Protein 2Z4T (pdb70)

InterPro domains:
  IPR021574 Sialyltransferase PMO188 [PF11477] (117-489)
  IPR043078 Sialyltransferase, N-terminal GT-B Rossman nucleotide-binding domain [G3DSA:3.40.50.11120] (114-338)

Sequence (493 aa):
TQSIIKNDINKKTIIDEEYVNLEPINQSNISFTKHSWVQTCGTQQLLTEQNKESISLSVVAPRLDDDEKYCFDFNGVSNKGEKYITKVTLNVVAPSLEVYVDHASLPTLQQLMDIIKSEEENPTAQRYIAWGRIVPTDEEQMKELNITSFALINNHTPADLVQQEIVKKQAQTKHHRLNVKLSSNTAHSFDNLVPILKELNSFNNVTVTNIDLYDDGSAEYVNLYNWRDTLNKTDNLKIGKDYLEDVINGINEDTSNTGTSSVYNWQKLYPANYHHFLRKDYLTLEPSLHELRDYIGDSLKQMQWDGFKKFNSKQQELFLSIVNFDKQKLQNEYNSSNLPNFVFTGTTVWAGNHERREYYAKQQINVINNAINESSPHYLGNSYDLFFKGHPGGGIINTLIMQNYPSMVDIPSKISFEVLMMTDMLPDAVAGIASSLYFTIPAEKIKFIVFTSTETITDRETALRSPLVQVMIKLGIVKEENVLFWWAADDLPNCETGVCIAV

Foldseek 3Di:
DPPAAEAEAEEEEEAFDKDKAAQDDPPDDAFDDKFKDWDDDDDDWQDVVQGVDRIHITTHHADPAWDKTKMWMWTATPVGHIYIYIYIYTYHHAEEEEAAFAAAFQVLLVLLVQLVCCVVPVRYAYEYAYNQFDFDPVLCVSRNYDYDHDDVREADPVNLVVLLCCLVPGQAYEYEYEYALFQCLRHPLSNLLSCVVRPRYADQEYEYEHSFCVVLLVVLVCLPDDPLVVLLVVLQVVSVCSSPVVDVPSPCSGDSNSLCCVVPHHYAYAYCDLCLCVLSPSNVSSVVSSPPSYHHHDLCSLVPDDPVSNVSSCVRLVNDQVVLVCVCPPDPFFAEEAEAAADDPCPVCLVVSLLLQLQVVCLQQAPLHPLDVPDHHQYEYAADSPNVPSVVSNVVVPPRYHDPPNSRDCCVCVSVVNQTQAYEYEQTSSLSPDDLNRYSYYEYEADPPDNDDPCVCVRSSNVSCCSSVSDPSVRYHYSRFFFGCPVVHGHGD

Solvent-accessible surface area: 23030 Å² total; per-residue (Å²): 120,134,95,40,55,129,46,113,36,102,66,48,0,30,4,81,56,134,3,72,28,104,0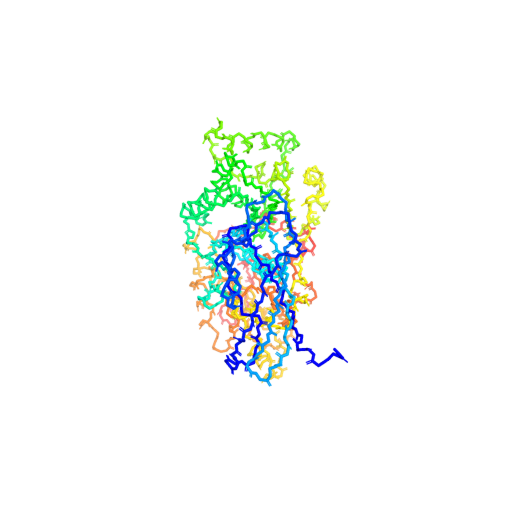,17,139,84,105,127,52,64,39,100,146,45,47,3,77,29,72,46,28,110,84,142,17,15,103,133,143,33,68,106,51,63,18,2,23,4,86,2,10,147,13,124,109,83,42,132,0,27,0,23,0,65,4,46,2,99,165,55,75,117,10,38,0,94,1,33,0,26,1,35,10,2,27,3,7,1,12,0,0,36,15,28,8,0,1,2,9,0,0,8,42,0,2,114,10,67,108,108,71,76,31,2,72,0,8,1,0,22,43,87,21,127,6,76,114,128,15,34,171,61,2,54,15,61,57,22,77,36,106,126,77,36,15,2,71,72,0,19,94,51,1,25,114,23,3,120,92,48,67,34,5,57,0,87,2,4,0,0,1,26,57,0,3,55,0,0,6,48,0,2,74,68,5,74,92,47,155,46,18,76,19,54,20,0,20,0,8,1,32,0,21,44,3,0,42,67,0,25,77,27,68,116,28,146,98,17,48,80,57,0,121,120,3,59,80,22,0,62,46,0,8,71,31,134,46,135,79,61,75,79,47,38,26,32,2,7,3,0,0,26,89,42,41,83,8,33,0,28,2,1,45,81,56,0,0,70,68,9,96,47,0,65,75,0,70,104,22,3,36,140,14,10,83,64,3,100,46,39,20,15,153,151,16,80,93,109,19,50,115,16,0,27,51,4,5,74,11,83,79,115,101,6,59,82,48,20,101,92,43,158,71,49,11,0,0,0,0,3,17,15,19,159,120,6,98,168,39,86,130,32,16,3,109,24,0,31,15,1,0,24,0,0,71,31,140,53,6,113,41,54,27,45,94,71,42,29,17,2,0,6,0,38,30,18,3,50,81,1,16,69,51,0,52,135,73,18,133,86,11,41,52,3,49,30,102,1,13,4,9,0,0,39,23,4,128,2,34,3,73,0,0,0,0,3,10,20,26,19,3,6,30,8,61,85,138,44,32,89,24,7,0,6,60,12,61,144,108,94,71,89,95,131,90,11,16,131,43,38,40,0,25,0,0,39,86,11,65,32,22,140,77,131,90,2,31,9,3,27,46,5,14,61,3,110,103,46,90,15,102,87,137

Organism: NCBI:txid426532

B-factor: mean 44.67, std 8.9, range [18.88, 90.1]

Nearest PDB structures (foldseek):
  2z4t-assembly1_A  TM=1.002E+00  e=0.000E+00  Photobacterium sp. JT-ISH-224
  4r83-assembly2_B  TM=8.250E-01  e=4.710E-62  Photobacterium damselae
  4r9v-assembly1_A  TM=9.374E-01  e=8.780E-49  Photobacterium damselae
  4v3c-assembly1_A  TM=9.230E-01  e=2.030E-36  Pasteurella dagmatis
  4v3b-assembly1_A  TM=9.220E-01  e=5.532E-35  Pasteurella dagmatis

Secondary structure (DSSP, 8-state):
----EEEEEEEEEETT-EEEE-S--SSS--EEEEEEEEEE-SS----SSSTTSSSEEEEPPP-SS-EEEEEEEEEEETT--EEEEEEEEEEE--EEEEEEESSSHHHHHHHHHHHHHHHH-TT-EEEEEESS----HHHHHHHTEEE---BTTB--HHHHHHHHHHHHH-SSEEEEEEEESTTHHHHHHHHHHHHTT-TTEEEEEEEEE--SHHHHHHHHHHTT-TTHHHHHHHHHHHHHHHHHTS-------SHHHHTTHHHHS-EEEEETTTTHHHHSGGGHHHHHHHGGGEEEPPS-HHHHS-HHHHHHHHHHHT--HHHHHHHHSSSSS-EEEEE----SS-GGGHHHHHHHHHHHHHHHH-TTSTT--SS--EEEEE--TT-THHHHHHHHT-TT-EE--TTS-HHHHHHTT---SEEEEE--GGGGTS-GGGEEEEEE---SS---STTTTT-HHHHHHHHTTSS-GGG-EEGGGS-B-TTSS-B--

Structure (mmCIF, N/CA/C/O backbone):
data_2Z4T
#
_entry.id   2Z4T
#
_cell.length_a   90.292
_cell.length_b   90.292
_cell.length_c   204.330
_cell.angle_alpha   90.00
_cell.angle_beta   90.00
_cell.angle_gamma   120.00
#
_symmetry.space_group_name_H-M   'P 31 2 1'
#
loop_
_entity.id
_entity.type
_entity.pdbx_description
1 polymer 'Beta-galactoside alpha-2,6-sialyltransferase'
2 branched beta-D-galactopyranose-(1-4)-alpha-D-glucopyranose
3 non-polymer "CYTIDINE-5'-MONOPHOSPHATE"
4 non-polymer GLYCEROL
5 non-polymer 'PHOSPHATE ION'
6 non-polymer 'MAGNESIUM ION'
7 water water
#
loop_
_atom_site.group_PDB
_atom_site.id
_atom_site.type_symbol
_atom_site.label_atom_id
_atom_site.label_alt_id
_atom_site.label_comp_id
_atom_site.label_asym_id
_atom_site.label_entity_id
_atom_site.label_seq_id
_atom_site.pdbx_PDB_ins_code
_atom_site.Cartn_x
_atom_site.Cartn_y
_atom_site.Cartn_z
_atom_site.occupancy
_atom_site.B_iso_or_equiv
_atom_site.auth_seq_id
_atom_site.auth_comp_id
_atom_site.auth_asym_id
_atom_site.auth_atom_id
_atom_site.pdbx_PDB_model_num
ATOM 1 N N . THR A 1 22 ? -21.409 -67.660 -21.009 1.00 71.00 22 THR A N 1
ATOM 2 C CA . THR A 1 22 ? -22.494 -67.790 -19.993 1.00 71.05 22 THR A CA 1
ATOM 3 C C . THR A 1 22 ? -22.316 -66.974 -18.685 1.00 70.86 22 THR A C 1
ATOM 4 O O . THR A 1 22 ? -23.254 -66.950 -17.879 1.00 70.92 22 THR A O 1
ATOM 6 N N . GLN A 1 23 ? -21.156 -66.344 -18.417 1.00 70.33 23 GLN A N 1
ATOM 7 C CA . GLN A 1 23 ? -19.838 -66.584 -19.055 1.00 69.71 23 GLN A CA 1
ATOM 8 C C . GLN A 1 23 ? -18.804 -67.160 -18.056 1.00 68.65 23 GLN A C 1
ATOM 9 O O . GLN A 1 23 ? -18.188 -66.424 -17.264 1.00 68.22 23 GLN A O 1
ATOM 15 N N . SER A 1 24 ? -18.646 -68.485 -18.109 1.00 67.09 24 SER A N 1
ATOM 16 C CA . SER A 1 24 ? -17.538 -69.197 -17.475 1.00 65.08 24 SER A CA 1
ATOM 17 C C . SER A 1 24 ? -16.363 -69.332 -18.470 1.00 63.63 24 SER A C 1
ATOM 18 O O . SER A 1 24 ? -15.518 -70.221 -18.352 1.00 63.42 24 SER A O 1
ATOM 21 N N . ILE A 1 25 ? -16.330 -68.433 -19.454 1.00 61.62 25 ILE A N 1
ATOM 22 C CA . ILE A 1 25 ? -15.262 -68.363 -20.440 1.00 59.51 25 ILE A CA 1
ATOM 23 C C . ILE A 1 25 ? -14.064 -67.658 -19.823 1.00 57.98 25 ILE A C 1
ATOM 24 O O . ILE A 1 25 ? -14.203 -66.593 -19.236 1.00 57.77 25 ILE A O 1
ATOM 29 N N . ILE A 1 26 ? -12.890 -68.260 -19.952 1.00 56.23 26 ILE A N 1
ATOM 30 C CA . ILE A 1 26 ? -11.692 -67.717 -19.324 1.00 54.66 26 ILE A CA 1
ATOM 31 C C . ILE A 1 26 ? -11.058 -66.677 -20.242 1.00 54.02 26 ILE A C 1
ATOM 32 O O . ILE A 1 26 ? -10.610 -66.988 -21.354 1.00 53.88 26 ILE A O 1
ATOM 37 N N . LYS A 1 27 ? -11.051 -65.436 -19.765 1.00 52.86 27 LYS A N 1
ATOM 38 C CA . LYS A 1 27 ? -10.637 -64.298 -20.561 1.00 51.86 27 LYS A CA 1
ATOM 39 C C . LYS A 1 27 ? -9.205 -63.911 -20.268 1.00 51.08 27 LYS A C 1
ATOM 40 O O . LYS A 1 27 ? -8.711 -64.099 -19.160 1.00 50.98 27 LYS A O 1
ATOM 46 N N . ASN A 1 28 ? -8.545 -63.359 -21.284 1.00 50.10 28 ASN A N 1
ATOM 47 C CA . ASN A 1 28 ? -7.184 -62.863 -21.169 1.00 48.88 28 ASN A CA 1
ATOM 48 C C . ASN A 1 28 ? -6.990 -61.754 -22.205 1.00 48.47 28 ASN A C 1
ATOM 49 O O . ASN A 1 28 ? -7.686 -61.732 -23.203 1.00 48.55 28 ASN A O 1
ATOM 54 N N . ASP A 1 29 ? -6.070 -60.833 -21.951 1.00 47.61 29 ASP A N 1
ATOM 55 C CA . ASP A 1 29 ? -5.852 -59.701 -22.816 1.00 47.91 29 ASP A CA 1
ATOM 56 C C . ASP A 1 29 ? -4.360 -59.464 -22.894 1.00 47.82 29 ASP A C 1
ATOM 57 O O . ASP A 1 29 ? -3.708 -59.313 -21.874 1.00 48.12 29 ASP A O 1
ATOM 62 N N . ILE A 1 30 ? -3.816 -59.443 -24.106 1.00 47.51 30 ILE A N 1
ATOM 63 C CA . ILE A 1 30 ? -2.406 -59.147 -24.295 1.00 47.45 30 ILE A CA 1
ATOM 64 C C . ILE A 1 30 ? -2.270 -57.930 -25.188 1.00 48.15 30 ILE A C 1
ATOM 65 O O . ILE A 1 30 ? -2.908 -57.850 -26.234 1.00 48.16 30 ILE A O 1
ATOM 70 N N . ASN A 1 31 ? -1.437 -56.990 -24.755 1.00 49.07 31 ASN A N 1
ATOM 71 C CA . ASN A 1 31 ? -1.164 -55.770 -25.482 1.00 50.06 31 ASN A CA 1
ATOM 72 C C . ASN A 1 31 ? 0.347 -55.628 -25.629 1.00 49.89 31 ASN A C 1
ATOM 73 O O . ASN A 1 31 ? 1.075 -55.824 -24.656 1.00 51.01 31 ASN A O 1
ATOM 78 N N . LYS A 1 32 ? 0.824 -55.338 -26.841 1.00 49.43 32 LYS A N 1
ATOM 79 C CA A LYS A 1 32 ? 2.254 -55.213 -27.118 0.60 49.21 32 LYS A CA 1
ATOM 80 C CA B LYS A 1 32 ? 2.259 -55.187 -27.080 0.40 49.12 32 LYS A CA 1
ATOM 81 C C . LYS A 1 32 ? 2.549 -54.117 -28.126 1.00 49.07 32 LYS A C 1
ATOM 82 O O . LYS A 1 32 ? 1.697 -53.787 -28.957 1.00 49.38 32 LYS A O 1
ATOM 93 N N . THR A 1 33 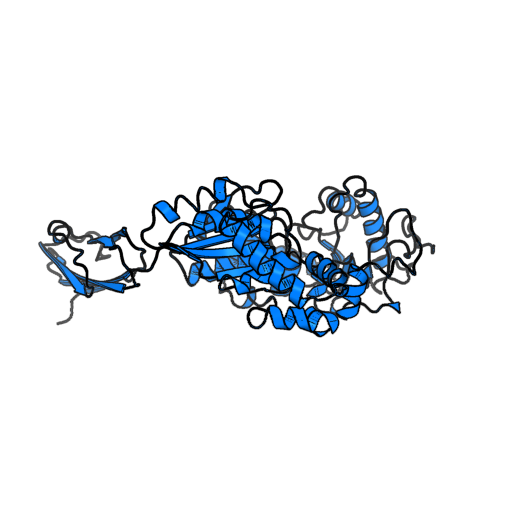? 3.766 -53.590 -28.063 1.00 48.37 33 THR A N 1
ATOM 94 C CA . THR A 1 33 ? 4.325 -52.676 -29.040 1.00 48.41 33 THR A CA 1
ATOM 95 C C . THR A 1 33 ? 5.730 -53.192 -29.307 1.00 48.21 33 THR A C 1
ATOM 96 O O . THR A 1 33 ? 6.334 -53.688 -28.373 1.00 49.50 33 THR A O 1
ATOM 100 N N . ILE A 1 34 ? 6.369 -53.134 -30.468 1.00 47.80 34 ILE A N 1
ATOM 101 C CA . ILE A 1 34 ? 6.301 -53.749 -31.804 1.00 46.77 34 ILE A CA 1
ATOM 102 C C . ILE A 1 34 ? 6.543 -52.769 -32.921 1.00 46.56 34 ILE A C 1
ATOM 103 O O . ILE A 1 34 ? 5.791 -51.821 -33.129 1.00 47.55 34 ILE A O 1
ATOM 108 N N . ILE A 1 35 ? 7.689 -52.973 -33.558 1.00 45.83 35 ILE A N 1
ATOM 109 C CA . ILE A 1 35 ? 8.106 -52.173 -34.696 1.00 45.20 35 ILE A CA 1
ATOM 110 C C . ILE A 1 35 ? 7.932 -52.941 -35.993 1.00 45.08 35 ILE A C 1
ATOM 111 O O . ILE A 1 35 ? 7.836 -54.168 -35.982 1.00 44.60 35 ILE A O 1
ATOM 116 N N . ASP A 1 36 ? 7.900 -52.205 -37.107 1.00 45.13 36 ASP A N 1
ATOM 117 C CA . ASP A 1 36 ? 7.768 -52.779 -38.438 1.00 45.39 36 ASP A CA 1
ATOM 118 C C . ASP A 1 36 ? 8.691 -53.977 -38.595 1.00 45.75 36 ASP A C 1
ATOM 119 O O . ASP A 1 36 ? 9.871 -53.898 -38.266 1.00 46.49 36 ASP A O 1
ATOM 124 N N . GLU A 1 37 ? 8.141 -55.088 -39.081 1.00 46.19 37 GLU A N 1
ATOM 125 C CA . GLU A 1 37 ? 8.909 -56.313 -39.431 1.00 46.47 37 GLU A CA 1
ATOM 126 C C . GLU A 1 37 ? 9.362 -57.108 -38.227 1.00 46.59 37 GLU A C 1
ATOM 127 O O . GLU A 1 37 ? 10.052 -58.112 -38.377 1.00 46.90 37 GLU A O 1
ATOM 133 N N . GLU A 1 38 ? 8.983 -56.663 -37.038 1.00 46.90 38 GLU A N 1
ATOM 134 C CA . GLU A 1 38 ? 9.308 -57.414 -35.846 1.00 47.45 38 GLU A CA 1
ATOM 135 C C . GLU A 1 38 ? 8.484 -58.700 -35.822 1.00 47.88 38 GLU A C 1
ATOM 136 O O . GLU A 1 38 ? 7.282 -58.704 -36.131 1.00 47.55 38 GLU A O 1
ATOM 142 N N . TYR A 1 39 ? 9.178 -59.787 -35.499 1.00 48.61 39 TYR A N 1
ATOM 143 C CA . TYR A 1 39 ? 8.598 -61.090 -35.283 1.00 49.44 39 TYR A CA 1
ATOM 144 C C . TYR A 1 39 ? 8.027 -61.163 -33.866 1.00 50.02 39 TYR A C 1
ATOM 145 O O . TYR A 1 39 ? 8.638 -60.678 -32.896 1.00 49.68 39 TYR A O 1
ATOM 154 N N . VAL A 1 40 ? 6.843 -61.756 -33.757 1.00 50.73 40 VAL A N 1
ATOM 155 C CA . VAL A 1 40 ? 6.169 -61.909 -32.479 1.00 51.67 40 VAL A CA 1
ATOM 156 C C . VAL A 1 40 ? 5.715 -63.339 -32.359 1.00 52.36 40 VAL A C 1
ATOM 157 O O . VAL A 1 40 ? 5.133 -63.899 -33.297 1.00 52.91 40 VAL A O 1
ATOM 161 N N . ASN A 1 41 ? 5.974 -63.923 -31.202 1.00 53.10 41 ASN A N 1
ATOM 162 C CA . ASN A 1 41 ? 5.376 -65.178 -30.836 1.00 53.93 41 ASN A CA 1
ATOM 163 C C . ASN A 1 41 ? 4.787 -65.123 -29.428 1.00 54.79 41 ASN A C 1
ATOM 164 O O . ASN A 1 41 ? 5.526 -65.019 -28.442 1.00 54.90 41 ASN A O 1
ATOM 169 N N . LEU A 1 42 ? 3.459 -65.197 -29.349 1.00 55.45 42 LEU A N 1
ATOM 170 C CA . LEU A 1 42 ? 2.736 -64.991 -28.092 1.00 56.29 42 LEU A CA 1
ATOM 171 C C . LEU A 1 42 ? 1.848 -66.151 -27.725 1.00 56.34 42 LEU A C 1
ATOM 172 O O . LEU A 1 42 ? 1.063 -66.627 -28.543 1.00 55.98 42 LEU A O 1
ATOM 177 N N . GLU A 1 43 ? 1.959 -66.578 -26.474 1.00 56.80 43 GLU A N 1
ATOM 178 C CA . GLU A 1 43 ? 1.090 -67.599 -25.915 1.00 57.14 43 GLU A CA 1
ATOM 179 C C . GLU A 1 43 ? -0.213 -66.928 -25.526 1.00 56.69 43 GLU A C 1
ATOM 180 O O . GLU A 1 43 ? -0.183 -65.893 -24.881 1.00 56.64 43 GLU A O 1
ATOM 186 N N . PRO A 1 44 ? -1.358 -67.497 -25.935 1.00 56.92 44 PRO A N 1
ATOM 187 C CA . PRO A 1 44 ? -2.655 -66.878 -25.640 1.00 57.46 44 PRO A CA 1
ATOM 188 C C . PRO A 1 44 ? -3.120 -67.044 -24.188 1.00 58.43 44 PRO A C 1
ATOM 189 O O . PRO A 1 44 ? -3.895 -66.236 -23.696 1.00 58.33 44 PRO A O 1
ATOM 193 N N . ILE A 1 45 ? -2.618 -68.075 -23.522 1.00 59.87 45 ILE A N 1
ATOM 194 C CA . ILE A 1 45 ? -3.169 -68.586 -22.266 1.00 61.32 45 ILE A CA 1
ATOM 195 C C . ILE A 1 45 ? -2.065 -68.693 -21.215 1.00 62.31 45 ILE A C 1
ATOM 196 O O . ILE A 1 45 ? -0.895 -68.820 -21.569 1.00 62.11 45 ILE A O 1
ATOM 201 N N . ASN A 1 46 ? -2.424 -68.625 -19.932 1.00 64.28 46 ASN A N 1
ATOM 202 C CA . ASN A 1 46 ? -1.453 -68.922 -18.850 1.00 66.23 46 ASN A CA 1
ATOM 203 C C . ASN A 1 46 ? -1.772 -70.111 -17.915 1.00 67.06 46 ASN A C 1
ATOM 204 O O . ASN A 1 46 ? -1.322 -70.115 -16.771 1.00 67.02 46 ASN A O 1
ATOM 209 N N . GLN A 1 47 ? -2.502 -71.125 -18.401 1.00 68.49 47 GLN A N 1
ATOM 210 C CA . GLN A 1 47 ? -2.969 -72.224 -17.527 1.00 69.86 47 GLN A CA 1
ATOM 211 C C . GLN A 1 47 ? -2.131 -73.507 -17.557 1.00 70.46 47 GLN A C 1
ATOM 212 O O . GLN A 1 47 ? -2.463 -74.479 -16.846 1.00 70.83 47 GLN A O 1
ATOM 218 N N . SER A 1 48 ? -1.086 -73.537 -18.390 1.00 70.90 48 SER A N 1
ATOM 219 C CA . SER A 1 48 ? 0.088 -74.436 -18.156 1.00 71.23 48 SER A CA 1
ATOM 220 C C . SER A 1 48 ? 0.895 -75.038 -19.342 1.00 71.24 48 SER A C 1
ATOM 221 O O . SER A 1 48 ? 1.797 -74.338 -19.809 1.00 71.24 48 SER A O 1
ATOM 224 N N . ASN A 1 49 ? 0.655 -76.247 -19.881 1.00 70.98 49 ASN A N 1
ATOM 225 C CA . ASN A 1 49 ? -0.579 -77.082 -20.058 1.00 70.97 49 ASN A CA 1
ATOM 226 C C . ASN A 1 49 ? -1.689 -77.348 -19.013 1.00 70.12 49 ASN A C 1
ATOM 227 O O . ASN A 1 49 ? -1.409 -77.356 -17.813 1.00 69.97 49 ASN A O 1
ATOM 232 N N . ILE A 1 50 ? -2.954 -77.561 -19.442 1.00 68.73 50 ILE A N 1
ATOM 233 C CA . ILE A 1 50 ? -3.632 -77.070 -20.699 1.00 67.22 50 ILE A CA 1
ATOM 234 C C . ILE A 1 50 ? -3.428 -77.704 -22.118 1.00 65.94 50 ILE A C 1
ATOM 235 O O . ILE A 1 50 ? -2.396 -77.513 -22.755 1.00 66.30 50 ILE A O 1
ATOM 240 N N . SER A 1 51 ? -4.474 -78.370 -22.620 1.00 63.73 51 SER A N 1
ATOM 241 C CA . SER A 1 51 ? -4.470 -79.022 -23.941 1.00 61.45 51 SER A CA 1
ATOM 242 C C . SER A 1 51 ? -5.775 -78.747 -24.732 1.00 59.82 51 SER A C 1
ATOM 243 O O . SER A 1 51 ? -6.876 -78.971 -24.212 1.00 59.53 51 SER A O 1
ATOM 246 N N . PHE A 1 52 ? -5.657 -78.290 -25.983 1.00 57.39 52 PHE A N 1
ATOM 247 C CA . PHE A 1 52 ? -6.824 -77.813 -26.744 1.00 55.13 52 PHE A CA 1
ATOM 248 C C . PHE A 1 52 ? -7.381 -78.781 -27.779 1.00 54.31 52 PHE A C 1
ATOM 249 O O . PHE A 1 52 ? -6.647 -79.355 -28.555 1.00 54.08 52 PHE A O 1
ATOM 257 N N . THR A 1 53 ? -8.697 -78.923 -27.793 1.00 53.56 53 THR A N 1
ATOM 258 C CA . THR A 1 53 ? -9.395 -79.746 -28.767 1.00 53.41 53 THR A CA 1
ATOM 259 C C . THR A 1 53 ? -9.586 -79.026 -30.123 1.00 53.18 53 THR A C 1
ATOM 260 O O . THR A 1 53 ? -9.211 -79.551 -31.171 1.00 52.83 53 THR A O 1
ATOM 264 N N . LYS A 1 54 ? -10.241 -77.861 -30.067 1.00 52.63 54 LYS A N 1
ATOM 265 C CA . LYS A 1 54 ? -10.437 -76.905 -31.157 1.00 51.77 54 LYS A CA 1
ATOM 266 C C . LYS A 1 54 ? -9.437 -75.876 -30.624 1.00 50.28 54 LYS A C 1
ATOM 267 O O . LYS A 1 54 ? -9.343 -75.753 -29.405 1.00 50.27 54 LYS A O 1
ATOM 273 N N . HIS A 1 55 ? -8.781 -75.040 -31.425 1.00 48.36 55 HIS A N 1
ATOM 274 C CA . HIS A 1 55 ? -9.007 -73.620 -31.505 1.00 46.57 55 HIS A CA 1
ATOM 275 C C . HIS A 1 55 ? -9.096 -72.840 -32.816 1.00 45.20 55 HIS A C 1
ATOM 276 O O . HIS A 1 55 ? -9.139 -73.389 -33.916 1.00 45.04 55 HIS A O 1
ATOM 283 N N . SER A 1 56 ? -9.065 -71.515 -32.653 1.00 43.37 56 SER A N 1
ATOM 284 C CA . SER A 1 56 ? -9.054 -70.560 -33.760 1.00 41.66 56 SER A CA 1
ATOM 285 C C . SER A 1 56 ? -8.261 -69.301 -33.406 1.00 40.81 56 SER A C 1
ATOM 286 O O . SER A 1 56 ? -8.341 -68.802 -32.276 1.00 40.07 56 SER A O 1
ATOM 289 N N . TRP A 1 57 ? -7.488 -68.821 -34.383 1.00 39.69 57 TRP A N 1
ATOM 290 C CA . TRP A 1 57 ? -6.890 -67.481 -34.372 1.00 38.91 57 TRP A CA 1
ATOM 291 C C . TRP A 1 57 ? -7.475 -66.664 -35.527 1.00 38.53 57 TRP A C 1
ATOM 292 O O . TRP A 1 57 ? -7.602 -67.162 -36.653 1.00 38.47 57 TRP A O 1
ATOM 303 N N . VAL A 1 58 ? -7.839 -65.415 -35.252 1.00 37.85 58 VAL A N 1
ATOM 304 C CA . VAL A 1 58 ? -8.488 -64.586 -36.261 1.00 37.25 58 VAL A CA 1
ATOM 305 C C . VAL A 1 58 ? -7.981 -63.153 -36.194 1.00 37.65 58 VAL A C 1
ATOM 306 O O . VAL A 1 58 ? -8.006 -62.511 -35.137 1.00 37.40 58 VAL A O 1
ATOM 310 N N . GLN A 1 59 ? -7.509 -62.644 -37.329 1.00 38.13 59 GLN A N 1
ATOM 311 C CA . GLN A 1 59 ? -7.178 -61.235 -37.389 1.00 38.17 59 GLN A CA 1
ATOM 312 C C . GLN A 1 59 ? -8.473 -60.442 -37.423 1.00 38.22 59 GLN A C 1
ATOM 313 O O . GLN A 1 59 ? -9.375 -60.681 -38.231 1.00 38.18 59 GLN A O 1
ATOM 319 N N . THR A 1 60 ? -8.527 -59.475 -36.539 1.00 38.27 60 THR A N 1
ATOM 320 C CA . THR A 1 60 ? -9.766 -58.895 -36.144 1.00 39.21 60 THR A CA 1
ATOM 321 C C . THR A 1 60 ? -9.772 -57.370 -36.362 1.00 39.40 60 THR A C 1
ATOM 322 O O . THR A 1 60 ? -10.820 -56.744 -36.433 1.00 39.14 60 THR A O 1
ATOM 326 N N . CYS A 1 61 ? -8.589 -56.792 -36.519 1.00 39.62 61 CYS A N 1
ATOM 327 C CA . CYS A 1 61 ? -8.475 -55.427 -36.955 1.00 40.76 61 CYS A CA 1
ATOM 328 C C . CYS A 1 61 ? -7.090 -55.257 -37.554 1.00 41.10 61 CYS A C 1
ATOM 329 O O . CYS A 1 61 ? -6.207 -56.071 -37.308 1.00 41.50 61 CYS A O 1
ATOM 332 N N . GLY A 1 62 ? -6.907 -54.206 -38.343 1.00 41.20 62 GLY A N 1
ATOM 333 C CA . GLY A 1 62 ? -5.641 -53.950 -39.010 1.00 41.47 62 GLY A CA 1
ATOM 334 C C . GLY A 1 62 ? -5.816 -54.089 -40.504 1.00 42.04 62 GLY A C 1
ATOM 335 O O . GLY A 1 62 ? -6.573 -54.932 -40.973 1.00 41.73 62 GLY A O 1
ATOM 336 N N . THR A 1 63 ? -5.126 -53.261 -41.268 1.00 42.53 63 THR A N 1
ATOM 337 C CA . THR A 1 63 ? -5.372 -53.285 -42.692 1.00 43.16 63 THR A CA 1
ATOM 338 C C . THR A 1 63 ? -4.610 -54.392 -43.461 1.00 43.73 63 THR A C 1
ATOM 339 O O . THR A 1 63 ? -5.223 -55.125 -44.212 1.00 43.90 63 THR A O 1
ATOM 343 N N . GLN A 1 64 ? -3.307 -54.528 -43.271 1.00 44.88 64 GLN A N 1
ATOM 344 C CA . GLN A 1 64 ? -2.582 -55.621 -43.919 1.00 46.43 64 GLN A CA 1
ATOM 345 C C . GLN A 1 64 ? -2.902 -56.964 -43.264 1.00 46.98 64 GLN A C 1
ATOM 346 O O . GLN A 1 64 ? -3.031 -57.057 -42.048 1.00 47.40 64 GLN A O 1
ATOM 352 N N . GLN A 1 65 ? -3.054 -57.998 -44.084 1.00 47.81 65 GLN A N 1
ATOM 353 C CA . GLN A 1 65 ? -3.346 -59.351 -43.613 1.00 48.37 65 GLN A CA 1
ATOM 354 C C . GLN A 1 65 ? -2.071 -60.044 -43.151 1.00 49.67 65 GLN A C 1
ATOM 355 O O . GLN A 1 65 ? -1.140 -60.207 -43.921 1.00 49.62 65 GLN A O 1
ATOM 361 N N . LEU A 1 66 ? -2.032 -60.463 -41.894 1.00 51.94 66 LEU A N 1
ATOM 362 C CA . LEU A 1 66 ? -0.787 -60.975 -41.298 1.00 54.04 66 LEU A CA 1
ATOM 363 C C . LEU A 1 66 ? -0.805 -62.470 -41.005 1.00 55.86 66 LEU A C 1
ATOM 364 O O . LEU A 1 66 ? 0.261 -63.078 -40.802 1.00 55.70 66 LEU A O 1
ATOM 369 N N . LEU A 1 67 ? -2.005 -63.053 -40.970 1.00 58.36 67 LEU A N 1
ATOM 370 C CA . LEU A 1 67 ? -2.171 -64.467 -40.623 1.00 61.06 67 LEU A CA 1
ATOM 371 C C . LEU A 1 67 ? -2.181 -65.396 -41.857 1.00 63.32 67 LEU A C 1
ATOM 372 O O . LEU A 1 67 ? -3.154 -65.450 -42.617 1.00 63.68 67 LEU A O 1
ATOM 377 N N . THR A 1 68 ? -1.098 -66.149 -42.030 1.00 66.32 68 THR A N 1
ATOM 378 C CA . THR A 1 68 ? -0.831 -66.839 -43.305 1.00 69.38 68 THR A CA 1
ATOM 379 C C . THR A 1 68 ? -1.247 -68.328 -43.372 1.00 70.79 68 THR A C 1
ATOM 380 O O . THR A 1 68 ? -0.551 -69.132 -44.005 1.00 71.46 68 THR A O 1
ATOM 384 N N . GLU A 1 69 ? -2.370 -68.686 -42.740 1.00 72.34 69 GLU A N 1
ATOM 385 C CA . GLU A 1 69 ? -2.965 -70.052 -42.812 1.00 73.96 69 GLU A CA 1
ATOM 386 C C . GLU A 1 69 ? -2.306 -71.193 -42.018 1.00 74.41 69 GLU A C 1
ATOM 387 O O . GLU A 1 69 ? -3.016 -71.964 -41.372 1.00 74.56 69 GLU A O 1
ATOM 393 N N . GLN A 1 70 ? -0.981 -71.330 -42.078 1.00 75.40 70 GLN A N 1
ATOM 394 C CA . GLN A 1 70 ? -0.298 -72.269 -41.170 1.00 75.60 70 GLN A CA 1
ATOM 395 C C . GLN A 1 70 ? 0.044 -71.577 -39.844 1.00 75.43 70 GLN A C 1
ATOM 396 O O . GLN A 1 70 ? 0.328 -72.240 -38.836 1.00 75.55 70 GLN A O 1
ATOM 402 N N . ASN A 1 71 ? -0.008 -70.243 -39.860 1.00 75.17 71 ASN A N 1
ATOM 403 C CA . ASN A 1 71 ? -0.036 -69.426 -38.641 1.00 74.89 71 ASN A CA 1
ATOM 404 C C . ASN A 1 71 ? -1.195 -69.893 -37.748 1.00 74.43 71 ASN A C 1
ATOM 405 O O . ASN A 1 71 ? -0.998 -70.356 -36.613 1.00 74.22 71 ASN A O 1
ATOM 410 N N . LYS A 1 72 ? -2.401 -69.778 -38.298 1.00 73.66 72 LYS A N 1
ATOM 411 C CA . LYS A 1 72 ? -3.629 -70.118 -37.606 1.00 73.26 72 LYS A CA 1
ATOM 412 C C . LYS A 1 72 ? -3.615 -71.488 -36.892 1.00 72.75 72 LYS A C 1
ATOM 413 O O . LYS A 1 72 ? -4.345 -71.675 -35.910 1.00 72.78 72 LYS A O 1
ATOM 419 N N . GLU A 1 73 ? -2.785 -72.427 -37.370 1.00 71.65 73 GLU A N 1
ATOM 420 C CA . GLU A 1 73 ? -2.829 -73.823 -36.890 1.00 70.58 73 GLU A CA 1
ATOM 421 C C . GLU A 1 73 ? -1.994 -74.164 -35.647 1.00 69.46 73 GLU A C 1
ATOM 422 O O . GLU A 1 73 ? -2.078 -75.285 -35.129 1.00 69.55 73 GLU A O 1
ATOM 428 N N . SER A 1 74 ? -1.204 -73.206 -35.166 1.00 67.46 74 SER A N 1
ATOM 429 C CA . SER A 1 74 ? -0.480 -73.399 -33.923 1.00 65.61 74 SER A CA 1
ATOM 430 C C . SER A 1 74 ? -1.189 -72.605 -32.828 1.00 64.13 74 SER A C 1
ATOM 431 O O . SER A 1 74 ? -1.867 -71.614 -33.126 1.00 63.72 74 SER A O 1
ATOM 434 N N . ILE A 1 75 ? -1.052 -73.040 -31.572 1.00 62.04 75 ILE A N 1
ATOM 435 C CA . ILE A 1 75 ? -1.785 -72.377 -30.484 1.00 59.76 75 ILE A CA 1
ATOM 436 C C . ILE A 1 75 ? -1.129 -71.057 -30.062 1.00 58.06 75 ILE A C 1
ATOM 437 O O . ILE A 1 75 ? -1.822 -70.093 -29.772 1.00 57.64 75 ILE A O 1
ATOM 442 N N . SER A 1 76 ? 0.192 -70.986 -30.083 1.00 56.19 76 SER A N 1
ATOM 443 C CA . SER A 1 76 ? 0.817 -69.692 -29.905 1.00 55.08 76 SER A CA 1
ATOM 444 C C . SER A 1 76 ? 0.741 -68.867 -31.200 1.00 54.17 76 SER A C 1
ATOM 445 O O . SER A 1 76 ? 0.796 -69.410 -32.299 1.00 53.92 76 SER A O 1
ATOM 448 N N . LEU A 1 77 ? 0.587 -67.556 -31.049 1.00 53.23 77 LEU A N 1
ATOM 449 C CA . LEU A 1 77 ? 0.430 -66.636 -32.174 1.00 52.26 77 LEU A CA 1
ATOM 450 C C . LEU A 1 77 ? 1.778 -66.238 -32.761 1.00 51.45 77 LEU A C 1
ATOM 451 O O . LEU A 1 77 ? 2.617 -65.658 -32.078 1.00 51.03 77 LEU A O 1
ATOM 456 N N . SER A 1 78 ? 1.972 -66.545 -34.034 1.00 50.75 78 SER A N 1
ATOM 457 C CA . SER A 1 78 ? 3.197 -66.186 -34.707 1.00 50.29 78 SER A CA 1
ATOM 458 C C . SER A 1 78 ? 2.916 -65.269 -35.902 1.00 49.91 78 SER A C 1
ATOM 459 O O . SER A 1 78 ? 2.219 -65.656 -36.847 1.00 49.96 78 SER A O 1
ATOM 462 N N . VAL A 1 79 ? 3.427 -64.040 -35.833 1.00 49.24 79 VAL A N 1
ATOM 463 C CA . VAL A 1 79 ? 3.261 -63.045 -36.897 1.00 48.39 79 VAL A CA 1
ATOM 464 C C . VAL A 1 79 ? 4.446 -62.100 -37.017 1.00 47.86 79 VAL A C 1
ATOM 465 O O . VAL A 1 79 ? 5.172 -61.852 -36.055 1.00 48.32 79 VAL A O 1
ATOM 469 N N . VAL A 1 80 ? 4.613 -61.562 -38.210 1.00 46.87 80 VAL A N 1
ATOM 470 C CA . VAL A 1 80 ? 5.631 -60.578 -38.493 1.00 46.30 80 VAL A CA 1
ATOM 471 C C . VAL A 1 80 ? 4.881 -59.264 -38.675 1.00 46.31 80 VAL A C 1
ATOM 472 O O . VAL A 1 80 ? 3.908 -59.211 -39.430 1.00 47.23 80 VAL A O 1
ATOM 476 N N . ALA A 1 81 ? 5.297 -58.216 -37.968 1.00 45.48 81 ALA A N 1
ATOM 477 C CA . ALA A 1 81 ? 4.692 -56.902 -38.119 1.00 44.47 81 ALA A CA 1
ATOM 478 C C . ALA A 1 81 ? 4.930 -56.447 -39.547 1.00 44.11 81 ALA A C 1
ATOM 479 O O . ALA A 1 81 ? 5.978 -56.754 -40.107 1.00 43.94 81 ALA A O 1
ATOM 481 N N . PRO A 1 82 ? 3.969 -55.718 -40.148 1.00 43.80 82 PRO A N 1
ATOM 482 C CA . PRO A 1 82 ? 4.103 -55.323 -41.550 1.00 43.61 82 PRO A CA 1
ATOM 483 C C . PRO A 1 82 ? 5.044 -54.133 -41.702 1.00 44.26 82 PRO A C 1
ATOM 484 O O . PRO A 1 82 ? 5.478 -53.558 -40.692 1.00 44.43 82 PRO A O 1
ATOM 488 N N . ARG A 1 83 ? 5.372 -53.794 -42.950 1.00 44.42 83 ARG A N 1
ATOM 489 C CA . ARG A 1 83 ? 6.067 -52.561 -43.271 1.00 44.36 83 ARG A CA 1
ATOM 490 C C . ARG A 1 83 ? 4.997 -51.500 -43.443 1.00 44.18 83 ARG A C 1
ATOM 491 O O . ARG A 1 83 ? 4.049 -51.695 -44.196 1.00 43.91 83 ARG A O 1
ATOM 499 N N . LEU A 1 84 ? 5.140 -50.376 -42.744 1.00 44.07 84 LEU A N 1
ATOM 500 C CA . LEU A 1 84 ? 4.083 -49.362 -42.744 1.00 43.80 84 LEU A CA 1
ATOM 501 C C . LEU A 1 84 ? 4.611 -47.981 -43.055 1.00 43.97 84 LEU A C 1
ATOM 502 O O . LEU A 1 84 ? 5.817 -47.742 -42.992 1.00 43.83 84 LEU A O 1
ATOM 507 N N . ASP A 1 85 ? 3.685 -47.081 -43.391 1.00 44.24 85 ASP A N 1
ATOM 508 C CA . ASP A 1 85 ? 3.976 -45.665 -43.548 1.00 44.29 85 ASP A CA 1
ATOM 509 C C . ASP A 1 85 ? 3.595 -44.893 -42.289 1.00 44.16 85 ASP A C 1
ATOM 510 O O . ASP A 1 85 ? 4.170 -43.848 -42.018 1.00 43.90 85 ASP A O 1
ATOM 515 N N . ASP A 1 86 ? 2.616 -45.420 -41.547 1.00 43.88 86 ASP A N 1
ATOM 516 C CA . ASP A 1 86 ? 2.060 -44.788 -40.356 1.00 44.15 86 ASP A CA 1
ATOM 517 C C . ASP A 1 86 ? 1.734 -45.858 -39.342 1.00 44.18 86 ASP A C 1
ATOM 518 O O . ASP A 1 86 ? 1.175 -46.908 -39.692 1.00 45.23 86 ASP A O 1
ATOM 523 N N . ASP A 1 87 ? 2.072 -45.592 -38.087 1.00 43.50 87 ASP A N 1
ATOM 524 C CA . ASP A 1 87 ? 1.756 -46.475 -36.982 1.00 42.89 87 ASP A CA 1
ATOM 525 C C . ASP A 1 87 ? 0.319 -46.949 -37.069 1.00 42.52 87 ASP A C 1
ATOM 526 O O . ASP A 1 87 ? -0.567 -46.199 -37.478 1.00 41.98 87 ASP A O 1
ATOM 531 N N . GLU A 1 88 ? 0.103 -48.207 -36.683 1.00 42.46 88 GLU A N 1
ATOM 532 C CA . GLU A 1 88 ? -1.184 -48.848 -36.818 1.00 42.54 88 GLU A CA 1
ATOM 533 C C . GLU A 1 88 ? -1.335 -50.009 -35.843 1.00 42.66 88 GLU A C 1
ATOM 534 O O . GLU A 1 88 ? -0.412 -50.797 -35.676 1.00 41.99 88 GLU A O 1
ATOM 540 N N . LYS A 1 89 ? -2.519 -50.111 -35.238 1.00 43.18 89 LYS A N 1
ATOM 541 C CA . LYS A 1 89 ? -2.872 -51.229 -34.367 1.00 44.63 89 LYS A CA 1
ATOM 542 C C . LYS A 1 89 ? -3.420 -52.412 -35.150 1.00 43.84 89 LYS A C 1
ATOM 543 O O . LYS A 1 89 ? -4.197 -52.235 -36.095 1.00 44.00 89 LYS A O 1
ATOM 549 N N . TYR A 1 90 ? -2.978 -53.611 -34.765 1.00 43.18 90 TYR A N 1
ATOM 550 C CA . TYR A 1 90 ? -3.463 -54.874 -35.336 1.00 42.82 90 TYR A CA 1
ATOM 551 C C . TYR A 1 90 ? -4.064 -55.732 -34.216 1.00 42.74 90 TYR A C 1
ATOM 552 O O . TYR A 1 90 ? -3.504 -55.788 -33.119 1.00 43.03 90 TYR A O 1
ATOM 561 N N . CYS A 1 91 ? -5.199 -56.377 -34.488 1.00 42.15 91 CYS A N 1
ATOM 562 C CA . CYS A 1 91 ? -5.899 -57.187 -33.492 1.00 41.80 91 CYS A CA 1
ATOM 563 C C . CYS A 1 91 ? -6.026 -58.646 -33.912 1.00 41.75 91 CYS A C 1
ATOM 564 O O . CYS A 1 91 ? -6.277 -58.952 -35.082 1.00 41.47 91 CYS A O 1
ATOM 567 N N . PHE A 1 92 ? -5.890 -59.538 -32.931 1.00 41.78 92 PHE A N 1
ATOM 568 C CA . PHE A 1 92 ? -6.009 -60.983 -33.130 1.00 41.47 92 PHE A CA 1
ATOM 569 C C . PHE A 1 92 ? -6.798 -61.584 -31.976 1.00 41.96 92 PHE A C 1
ATOM 570 O O . PHE A 1 92 ? -6.493 -61.337 -30.800 1.00 42.62 92 PHE A O 1
ATOM 578 N N . ASP A 1 93 ? -7.824 -62.355 -32.303 1.00 41.92 93 ASP A N 1
ATOM 579 C CA . ASP A 1 93 ? -8.645 -62.981 -31.278 1.00 42.22 93 ASP A CA 1
ATOM 580 C C . ASP A 1 93 ? -8.417 -64.474 -31.260 1.00 42.13 93 ASP A C 1
ATOM 581 O O . ASP A 1 93 ? -8.670 -65.143 -32.262 1.00 42.23 93 ASP A O 1
ATOM 586 N N . PHE A 1 94 ? -7.964 -64.998 -30.124 1.00 42.06 94 PHE A N 1
ATOM 587 C CA . PHE A 1 94 ? -7.818 -66.452 -29.934 1.00 42.08 94 PHE A CA 1
ATOM 588 C C . PHE A 1 94 ? -9.043 -67.039 -29.243 1.00 41.78 94 PHE A C 1
ATOM 589 O O . PHE A 1 94 ? -9.501 -66.499 -28.233 1.00 41.65 94 PHE A O 1
ATOM 597 N N . ASN A 1 95 ? -9.565 -68.140 -29.779 1.00 41.79 95 ASN A N 1
ATOM 598 C CA . ASN A 1 95 ? -10.578 -68.944 -29.073 1.00 41.96 95 ASN A CA 1
ATOM 599 C C . ASN A 1 95 ? -10.127 -70.385 -28.945 1.00 42.34 95 ASN A C 1
ATOM 600 O O . ASN A 1 95 ? -9.624 -70.964 -29.905 1.00 42.16 95 ASN A O 1
ATOM 605 N N . GLY A 1 96 ? -10.323 -70.971 -27.769 1.00 42.96 96 GLY A N 1
ATOM 606 C CA . GLY A 1 96 ? -10.030 -72.383 -27.576 1.00 43.40 96 GLY A CA 1
ATOM 607 C C . GLY A 1 96 ? -10.991 -73.127 -26.672 1.00 44.04 96 GLY A C 1
ATOM 608 O O . GLY A 1 96 ? -11.629 -72.547 -25.781 1.00 43.43 96 GLY A O 1
ATOM 609 N N . VAL A 1 97 ? -11.108 -74.424 -26.924 1.00 44.59 97 VAL A N 1
ATOM 610 C CA . VAL A 1 97 ? -11.789 -75.320 -26.017 1.00 45.55 97 VAL A CA 1
ATOM 611 C C . VAL A 1 97 ? -10.794 -76.375 -25.556 1.00 46.30 97 VAL A C 1
ATOM 612 O O . VAL A 1 97 ? -10.241 -77.110 -26.365 1.00 46.61 97 VAL A O 1
ATOM 616 N N . SER A 1 98 ? -10.547 -76.439 -24.259 1.00 47.41 98 SER A N 1
ATOM 617 C CA . SER A 1 98 ? -9.616 -77.428 -23.742 1.00 48.54 98 SER A CA 1
ATOM 618 C C . SER A 1 98 ? -10.205 -78.837 -23.851 1.00 49.43 98 SER A C 1
ATOM 619 O O . SER A 1 98 ? -11.367 -79.030 -24.247 1.00 49.43 98 SER A O 1
ATOM 622 N N . ASN A 1 99 ? -9.388 -79.830 -23.527 1.00 50.52 99 ASN A N 1
ATOM 623 C CA . ASN A 1 99 ? -9.877 -81.205 -23.465 1.00 51.94 99 ASN A CA 1
ATOM 624 C C . ASN A 1 99 ? -10.811 -81.420 -22.250 1.00 51.66 99 ASN A C 1
ATOM 625 O O . ASN A 1 99 ? -11.422 -82.480 -22.108 1.00 51.39 99 ASN A O 1
ATOM 630 N N . LYS A 1 100 ? -10.971 -80.360 -21.448 1.00 51.58 100 LYS A N 1
ATOM 631 C CA . LYS A 1 100 ? -11.644 -80.404 -20.148 1.00 51.43 100 LYS A CA 1
ATOM 632 C C . LYS A 1 100 ? -13.153 -80.055 -19.964 1.00 51.25 100 LYS A C 1
ATOM 633 O O . LYS A 1 100 ? -13.577 -80.040 -18.825 1.00 52.00 100 LYS A O 1
ATOM 639 N N . GLY A 1 101 ? -13.965 -79.690 -20.964 1.00 50.91 101 GLY A N 1
ATOM 640 C CA . GLY A 1 101 ? -13.614 -78.935 -22.151 1.00 50.04 101 GLY A CA 1
ATOM 641 C C . GLY A 1 101 ? -14.050 -77.509 -21.829 1.00 49.70 101 GLY A C 1
ATOM 642 O O . GLY A 1 101 ? -15.205 -77.128 -22.033 1.00 49.37 101 GLY A O 1
ATOM 643 N N . GLU A 1 102 ? -13.113 -76.738 -21.292 1.00 49.20 102 GLU A N 1
ATOM 644 C CA . GLU A 1 102 ? -13.324 -75.358 -20.887 1.00 49.20 102 GLU A CA 1
ATOM 645 C C . GLU A 1 102 ? -13.131 -74.394 -22.073 1.00 48.67 102 GLU A C 1
ATOM 646 O O . GLU A 1 102 ? -12.368 -74.697 -23.000 1.00 48.42 102 GLU A O 1
ATOM 652 N N . LYS A 1 103 ? -13.802 -73.238 -22.033 1.00 47.75 103 LYS A N 1
ATOM 653 C CA . LYS A 1 103 ? -13.701 -72.239 -23.112 1.00 46.82 103 LYS A CA 1
ATOM 654 C C . LYS A 1 103 ? -12.710 -71.143 -22.754 1.00 45.85 103 LYS A C 1
ATOM 655 O O . LYS A 1 103 ? -12.714 -70.627 -21.632 1.00 46.09 103 LYS A O 1
ATOM 661 N N . TYR A 1 104 ? -11.865 -70.785 -23.712 1.00 44.72 104 TYR A N 1
ATOM 662 C CA . TYR A 1 104 ? -10.922 -69.676 -23.537 1.00 43.88 104 TYR A CA 1
ATOM 663 C C . TYR A 1 104 ? -11.081 -68.683 -24.652 1.00 43.11 104 TYR A C 1
ATOM 664 O O . TYR A 1 104 ? -11.352 -69.040 -25.798 1.00 42.31 104 TYR A O 1
ATOM 673 N N . ILE A 1 105 ? -10.902 -67.427 -24.295 1.00 42.79 105 ILE A N 1
ATOM 674 C CA . ILE A 1 105 ? -10.884 -66.364 -25.259 1.00 42.82 105 ILE A CA 1
ATOM 675 C C . ILE A 1 105 ? -9.779 -65.428 -24.845 1.00 42.46 105 ILE A C 1
ATOM 676 O O . ILE A 1 105 ? -9.661 -65.083 -23.668 1.00 42.76 105 ILE A O 1
ATOM 681 N N . THR A 1 106 ? -8.921 -65.062 -25.785 1.00 42.14 106 THR A N 1
ATOM 682 C CA . THR A 1 106 ? -7.962 -64.006 -25.496 1.00 42.04 106 THR A CA 1
ATOM 683 C C . THR A 1 106 ? -7.822 -63.004 -26.645 1.00 41.92 106 THR A C 1
ATOM 684 O O . THR A 1 106 ? -7.652 -63.386 -27.799 1.00 42.21 106 THR A O 1
ATOM 688 N N . LYS A 1 107 ? -7.952 -61.725 -26.297 1.00 41.53 107 LYS A N 1
ATOM 689 C CA . LYS A 1 107 ? -7.852 -60.603 -27.229 1.00 41.40 107 LYS A CA 1
ATOM 690 C C . LYS A 1 107 ? -6.438 -60.043 -27.221 1.00 41.28 107 LYS A C 1
ATOM 691 O O . LYS A 1 107 ? -5.934 -59.660 -26.167 1.00 41.69 107 LYS A O 1
ATOM 697 N N . VAL A 1 108 ? -5.810 -59.989 -28.394 1.00 41.32 108 VAL A N 1
ATOM 698 C CA . VAL A 1 108 ? -4.420 -59.533 -28.546 1.00 41.13 108 VAL A CA 1
ATOM 699 C C . VAL A 1 108 ? -4.375 -58.247 -29.360 1.00 41.06 108 VAL A C 1
ATOM 700 O O . VAL A 1 108 ? -4.969 -58.166 -30.418 1.00 40.63 108 VAL A O 1
ATOM 704 N N . THR A 1 109 ? -3.662 -57.249 -28.853 1.00 41.31 109 THR A N 1
ATOM 705 C CA . THR A 1 109 ? -3.477 -55.995 -29.563 1.00 41.50 109 THR A CA 1
ATOM 706 C C . THR A 1 109 ? -1.998 -55.750 -29.800 1.00 41.23 109 THR A C 1
ATOM 707 O O . THR A 1 109 ? -1.207 -55.734 -28.866 1.00 41.34 109 THR A O 1
ATOM 711 N N . LEU A 1 110 ? -1.630 -55.569 -31.060 1.00 41.18 110 LEU A N 1
ATOM 712 C CA . LEU A 1 110 ? -0.270 -55.211 -31.408 1.00 41.17 110 LEU A CA 1
ATOM 713 C C . LEU A 1 110 ? -0.269 -53.769 -31.911 1.00 42.01 110 LEU A C 1
ATOM 714 O O . LEU A 1 110 ? -0.883 -53.454 -32.943 1.00 41.99 110 LEU A O 1
ATOM 719 N N . ASN A 1 111 ? 0.388 -52.895 -31.143 1.00 42.36 111 ASN A N 1
ATOM 720 C CA . ASN A 1 111 ? 0.664 -51.532 -31.562 1.00 43.09 111 ASN A CA 1
ATOM 721 C C . ASN A 1 111 ? 1.954 -51.570 -32.369 1.00 42.64 111 ASN A C 1
ATOM 722 O O . ASN A 1 111 ? 3.056 -51.766 -31.801 1.00 43.45 111 ASN A O 1
ATOM 727 N N . VAL A 1 112 ? 1.816 -51.429 -33.685 1.00 41.49 112 VAL A N 1
ATOM 728 C CA . VAL A 1 112 ? 2.967 -51.373 -34.585 1.00 40.91 112 VAL A CA 1
ATOM 729 C C . VAL A 1 112 ? 3.414 -49.916 -34.784 1.00 41.26 112 VAL A C 1
ATOM 730 O O . VAL A 1 112 ? 2.629 -49.060 -35.213 1.00 40.53 112 VAL A O 1
ATOM 734 N N . VAL A 1 113 ? 4.674 -49.642 -34.454 1.00 41.35 113 VAL A N 1
ATOM 735 C CA . VAL A 1 113 ? 5.189 -48.263 -34.471 1.00 41.89 113 VAL A CA 1
ATOM 736 C C . VAL A 1 113 ? 6.480 -48.248 -35.275 1.00 42.27 113 VAL A C 1
ATOM 737 O O . VAL A 1 113 ? 7.148 -49.291 -35.388 1.00 42.71 113 VAL A O 1
ATOM 741 N N . ALA A 1 114 ? 6.827 -47.096 -35.843 1.00 41.83 114 ALA A N 1
ATOM 742 C CA . ALA A 1 114 ? 8.089 -46.970 -36.579 1.00 42.03 114 ALA A CA 1
ATOM 743 C C . ALA A 1 114 ? 9.298 -47.413 -35.736 1.00 42.33 114 ALA A C 1
ATOM 744 O O . ALA A 1 114 ? 9.370 -47.105 -34.537 1.00 42.47 114 ALA A O 1
ATOM 746 N N . PRO A 1 115 ? 10.235 -48.161 -36.347 1.00 42.52 115 PRO A N 1
ATOM 747 C CA . PRO A 1 115 ? 11.538 -48.392 -35.717 1.00 42.64 115 PRO A CA 1
ATOM 748 C C . PRO A 1 115 ? 12.173 -47.035 -35.394 1.00 43.18 115 PRO A C 1
ATOM 749 O O . PRO A 1 115 ? 12.087 -46.087 -36.193 1.00 43.47 115 PRO A O 1
ATOM 753 N N . SER A 1 116 ? 12.776 -46.926 -34.222 1.00 43.52 116 SER A N 1
ATOM 754 C CA . SER A 1 116 ? 13.341 -45.655 -33.795 1.00 43.57 116 SER A CA 1
ATOM 755 C C . SER A 1 116 ? 14.726 -45.805 -33.163 1.00 43.87 116 SER A C 1
ATOM 756 O O . SER A 1 116 ? 15.090 -46.843 -32.583 1.00 43.87 116 SER A O 1
ATOM 759 N N . LEU A 1 117 ? 15.497 -44.745 -33.302 1.00 44.07 117 LEU A N 1
ATOM 760 C CA . LEU A 1 117 ? 16.846 -44.704 -32.799 1.00 44.18 117 LEU A CA 1
ATOM 761 C C . LEU A 1 117 ? 17.023 -43.393 -32.026 1.00 43.97 117 LEU A C 1
ATOM 762 O O . LEU A 1 117 ? 16.442 -42.327 -32.379 1.00 43.61 117 LEU A O 1
ATOM 767 N N . GLU A 1 118 ? 17.775 -43.503 -30.930 1.00 43.41 118 GLU A N 1
ATOM 768 C CA . GLU A 1 118 ? 18.174 -42.361 -30.128 1.00 42.25 118 GLU A CA 1
ATOM 769 C C . GLU A 1 118 ? 19.670 -42.454 -29.946 1.00 41.62 118 GLU A C 1
ATOM 770 O O . GLU A 1 118 ? 20.159 -43.471 -29.454 1.00 41.11 118 GLU A O 1
ATOM 776 N N . VAL A 1 119 ? 20.383 -41.405 -30.373 1.00 40.84 119 VAL A N 1
ATOM 777 C CA . VAL A 1 119 ? 21.841 -41.349 -30.294 1.00 40.17 119 VAL A CA 1
ATOM 778 C C . VAL A 1 119 ? 22.275 -40.229 -29.329 1.00 40.22 119 VAL A C 1
ATOM 779 O O . VAL A 1 119 ? 21.783 -39.099 -29.414 1.00 40.32 119 VAL A O 1
ATOM 783 N N . TYR A 1 120 ? 23.185 -40.544 -28.409 1.00 39.35 120 TYR A N 1
ATOM 784 C CA . TYR A 1 120 ? 23.641 -39.587 -27.405 1.00 38.92 120 TYR A CA 1
ATOM 785 C C . TYR A 1 120 ? 25.160 -39.562 -27.324 1.00 39.01 120 TYR A C 1
ATOM 786 O O . TYR A 1 120 ? 25.784 -40.598 -27.058 1.00 39.08 120 TYR A O 1
ATOM 795 N N . VAL A 1 121 ? 25.758 -38.388 -27.541 1.00 38.46 121 VAL A N 1
ATOM 796 C CA . VAL A 1 121 ? 27.205 -38.282 -27.598 1.00 37.80 121 VAL A CA 1
ATOM 797 C C . VAL A 1 121 ? 27.712 -37.145 -26.713 1.00 38.90 121 VAL A C 1
ATOM 798 O O . VAL A 1 121 ? 27.274 -35.975 -26.833 1.00 39.06 121 VAL A O 1
ATOM 802 N N . ASP A 1 122 ? 28.662 -37.487 -25.845 1.00 38.53 122 ASP A N 1
ATOM 803 C CA . ASP A 1 122 ? 29.329 -36.508 -25.021 1.00 38.50 122 ASP A CA 1
ATOM 804 C C . ASP A 1 122 ? 30.555 -37.100 -24.327 1.00 38.53 122 ASP A C 1
ATOM 805 O O . ASP A 1 122 ? 30.567 -38.268 -23.932 1.00 38.50 122 ASP A O 1
ATOM 810 N N . HIS A 1 123 ? 31.571 -36.270 -24.147 1.00 38.48 123 HIS A N 1
ATOM 811 C CA . HIS A 1 123 ? 32.820 -36.707 -23.553 1.00 38.33 123 HIS A CA 1
ATOM 812 C C . HIS A 1 123 ? 32.968 -36.051 -22.188 1.00 38.51 123 HIS A C 1
ATOM 813 O O . HIS A 1 123 ? 33.858 -36.431 -21.425 1.00 39.51 123 HIS A O 1
ATOM 820 N N . ALA A 1 124 ? 32.119 -35.061 -21.899 1.00 37.94 124 ALA A N 1
ATOM 821 C CA . ALA A 1 124 ? 32.251 -34.226 -20.696 1.00 37.51 124 ALA A CA 1
ATOM 822 C C . ALA A 1 124 ? 31.380 -34.757 -19.555 1.00 37.56 124 ALA A C 1
ATOM 823 O O . ALA A 1 124 ? 31.246 -35.975 -19.423 1.00 37.43 124 ALA A O 1
ATOM 825 N N . SER A 1 125 ? 30.797 -33.876 -18.730 1.00 37.21 125 SER A N 1
ATOM 826 C CA . SER A 1 125 ? 30.012 -34.334 -17.559 1.00 37.12 125 SER A CA 1
ATOM 827 C C . SER A 1 125 ? 28.562 -33.901 -17.618 1.00 37.05 125 SER A C 1
ATOM 828 O O . SER A 1 125 ? 27.646 -34.723 -17.479 1.00 36.52 125 SER A O 1
ATOM 831 N N . LEU A 1 126 ? 28.358 -32.610 -17.843 1.00 37.40 126 LEU A N 1
ATOM 832 C CA . LEU A 1 126 ? 27.016 -32.035 -17.834 1.00 37.94 126 LEU A CA 1
ATOM 833 C C . LEU A 1 126 ? 26.081 -32.649 -18.882 1.00 37.63 126 LEU A C 1
ATOM 834 O O . LEU A 1 126 ? 25.018 -33.186 -18.510 1.00 37.96 126 LEU A O 1
ATOM 839 N N . PRO A 1 127 ? 26.476 -32.621 -20.181 1.00 36.62 127 PRO A N 1
ATOM 840 C CA . PRO A 1 127 ? 25.569 -33.177 -21.194 1.00 36.31 127 PRO A CA 1
ATOM 841 C C . PRO A 1 127 ? 25.239 -34.642 -20.931 1.00 36.62 127 PRO A C 1
ATOM 842 O O . PRO A 1 127 ? 24.084 -35.065 -21.124 1.00 36.59 127 PRO A O 1
ATOM 846 N N . THR A 1 128 ? 26.240 -35.394 -20.471 1.00 36.32 128 THR A N 1
ATOM 847 C CA . THR A 1 128 ? 26.098 -36.816 -20.273 1.00 36.78 128 THR A CA 1
ATOM 848 C C . THR A 1 128 ? 25.069 -37.098 -19.158 1.00 37.46 128 THR A C 1
ATOM 849 O O . THR A 1 128 ? 24.281 -38.051 -19.232 1.00 37.12 128 THR A O 1
ATOM 853 N N . LEU A 1 129 ? 25.097 -36.263 -18.126 1.00 37.76 129 LEU A N 1
ATOM 854 C CA . LEU A 1 129 ? 24.149 -36.357 -17.043 1.00 38.39 129 LEU A CA 1
ATOM 855 C C . LEU A 1 129 ? 22.725 -36.132 -17.566 1.00 38.78 129 LEU A C 1
ATOM 856 O O . LEU A 1 129 ? 21.825 -36.918 -17.264 1.00 39.17 129 LEU A O 1
ATOM 861 N N . GLN A 1 130 ? 22.531 -35.082 -18.357 1.00 38.67 130 GLN A N 1
ATOM 862 C CA . GLN A 1 130 ? 21.212 -34.794 -18.892 1.00 38.76 130 GLN A CA 1
ATOM 863 C C . GLN A 1 130 ? 20.726 -35.891 -19.855 1.00 38.95 130 GLN A C 1
ATOM 864 O O . GLN A 1 130 ? 19.536 -36.260 -19.843 1.00 39.24 130 GLN A O 1
ATOM 870 N N . GLN A 1 131 ? 21.642 -36.420 -20.662 1.00 38.29 131 GLN A N 1
ATOM 871 C CA . GLN A 1 131 ? 21.303 -37.473 -21.616 1.00 37.96 131 GLN A CA 1
ATOM 872 C C . GLN A 1 131 ? 20.872 -38.725 -20.876 1.00 38.20 131 GLN A C 1
ATOM 873 O O . GLN A 1 131 ? 19.887 -39.351 -21.261 1.00 38.63 131 GLN A O 1
ATOM 879 N N . LEU A 1 132 ? 21.575 -39.069 -19.792 1.00 38.10 132 LEU A N 1
ATOM 880 C CA . LEU A 1 132 ? 21.204 -40.190 -18.948 1.00 38.09 132 LEU A CA 1
ATOM 881 C C . LEU A 1 132 ? 19.768 -40.070 -18.482 1.00 39.19 132 LEU A C 1
ATOM 882 O O . LEU A 1 132 ? 19.003 -41.049 -18.527 1.00 40.17 132 LEU A O 1
ATOM 887 N N . MET A 1 133 ? 19.411 -38.890 -17.992 1.00 39.21 133 MET A N 1
ATOM 888 C CA . MET A 1 133 ? 18.063 -38.664 -17.515 1.00 40.00 133 MET A CA 1
ATOM 889 C C . MET A 1 133 ? 17.038 -38.793 -18.659 1.00 39.74 133 MET A C 1
ATOM 890 O O . MET A 1 133 ? 15.954 -39.306 -18.435 1.00 39.68 133 MET A O 1
ATOM 895 N N . ASP A 1 134 ? 17.397 -38.345 -19.872 1.00 39.53 134 ASP A N 1
ATOM 896 C CA . ASP A 1 134 ? 16.545 -38.520 -21.062 1.00 39.30 134 ASP A CA 1
ATOM 897 C C . ASP A 1 134 ? 16.316 -39.989 -21.430 1.00 39.78 134 ASP A C 1
ATOM 898 O O . ASP A 1 134 ? 15.225 -40.352 -21.884 1.00 39.72 134 ASP A O 1
ATOM 903 N N . ILE A 1 135 ? 17.341 -40.821 -21.222 1.00 39.28 135 ILE A N 1
ATOM 904 C CA . ILE A 1 135 ? 17.296 -42.212 -21.614 1.00 38.71 135 ILE A CA 1
ATOM 905 C C . ILE A 1 135 ? 16.351 -42.949 -20.690 1.00 40.00 135 ILE A C 1
ATOM 906 O O . ILE A 1 135 ? 15.461 -43.670 -21.158 1.00 40.70 135 ILE A O 1
ATOM 911 N N . ILE A 1 136 ? 16.541 -42.775 -19.385 1.00 40.26 136 ILE A N 1
ATOM 912 C CA . ILE A 1 136 ? 15.686 -43.398 -18.404 1.00 41.25 136 ILE A CA 1
ATOM 913 C C . ILE A 1 136 ? 14.193 -43.031 -18.615 1.00 42.26 136 ILE A C 1
ATOM 914 O O . ILE A 1 136 ? 13.336 -43.912 -18.632 1.00 42.19 136 ILE A O 1
ATOM 919 N N . LYS A 1 137 ? 13.891 -41.751 -18.824 1.00 43.11 137 LYS A N 1
ATOM 920 C CA . LYS A 1 137 ? 12.523 -41.343 -19.143 1.00 43.96 137 LYS A CA 1
ATOM 921 C C . LYS A 1 137 ? 12.005 -42.023 -20.429 1.00 44.72 137 LYS A C 1
ATOM 922 O O . LYS A 1 137 ? 10.854 -42.469 -20.500 1.00 44.64 137 LYS A O 1
ATOM 928 N N . SER A 1 138 ? 12.874 -42.122 -21.426 1.00 45.11 138 SER A N 1
ATOM 929 C CA . SER A 1 138 ? 12.487 -42.635 -22.716 1.00 45.64 138 SER A CA 1
ATOM 930 C C . SER A 1 138 ? 12.251 -44.139 -22.661 1.00 46.41 138 SER A C 1
ATOM 931 O O . SER A 1 138 ? 11.455 -44.691 -23.430 1.00 46.18 138 SER A O 1
ATOM 934 N N . GLU A 1 139 ? 12.937 -44.817 -21.757 1.00 47.62 139 GLU A N 1
ATOM 935 C CA . GLU A 1 139 ? 12.766 -46.259 -21.689 1.00 49.01 139 GLU A CA 1
ATOM 936 C C . GLU A 1 139 ? 11.318 -46.556 -21.317 1.00 49.85 139 GLU A C 1
ATOM 937 O O . GLU A 1 139 ? 10.761 -47.551 -21.767 1.00 50.27 139 GLU A O 1
ATOM 943 N N . GLU A 1 140 ? 10.708 -45.680 -20.522 1.00 50.75 140 GLU A N 1
ATOM 944 C CA . GLU A 1 140 ? 9.284 -45.787 -20.244 1.00 52.28 140 GLU A CA 1
ATOM 945 C C . GLU A 1 140 ? 8.359 -45.341 -21.393 1.00 52.21 140 GLU A C 1
ATOM 946 O O . GLU A 1 140 ? 7.424 -46.056 -21.738 1.00 52.47 140 GLU A O 1
ATOM 952 N N . GLU A 1 141 ? 8.599 -44.154 -21.943 1.00 52.14 141 GLU A N 1
ATOM 953 C CA . GLU A 1 141 ? 7.736 -43.571 -22.974 1.00 52.17 141 GLU A CA 1
ATOM 954 C C . GLU A 1 141 ? 7.872 -44.267 -24.315 1.00 51.55 141 GLU A C 1
ATOM 955 O O . GLU A 1 141 ? 6.893 -44.372 -25.043 1.00 51.39 141 GLU A O 1
ATOM 961 N N . ASN A 1 142 ? 9.084 -44.730 -24.635 1.00 50.67 142 ASN A N 1
ATOM 962 C CA . ASN A 1 142 ? 9.378 -45.349 -25.933 1.00 49.33 142 ASN A CA 1
ATOM 963 C C . ASN A 1 142 ? 10.134 -46.651 -25.780 1.00 48.41 142 ASN A C 1
ATOM 964 O O . ASN A 1 142 ? 11.313 -46.731 -26.125 1.00 48.37 142 ASN A O 1
ATOM 969 N N . PRO A 1 143 ? 9.456 -47.685 -25.262 1.00 47.64 143 PRO A N 1
ATOM 970 C CA . PRO A 1 143 ? 10.082 -48.996 -25.020 1.00 46.79 143 PRO A CA 1
ATOM 971 C C . PRO A 1 143 ? 10.803 -49.619 -26.222 1.00 46.14 143 PRO A C 1
ATOM 972 O O . PRO A 1 143 ? 11.756 -50.374 -26.030 1.00 46.39 143 PRO A O 1
ATOM 976 N N . THR A 1 144 ? 10.373 -49.321 -27.442 1.00 45.36 144 THR A N 1
ATOM 977 C CA . THR A 1 144 ? 10.948 -50.005 -28.602 1.00 44.32 144 THR A CA 1
ATOM 978 C C . THR A 1 144 ? 12.080 -49.220 -29.253 1.00 44.02 144 THR A C 1
ATOM 979 O O . THR A 1 144 ? 12.679 -49.693 -30.225 1.00 43.83 144 THR A O 1
ATOM 983 N N . ALA A 1 145 ? 12.370 -48.024 -28.741 1.00 43.17 145 ALA A N 1
ATOM 984 C CA . ALA A 1 145 ? 13.541 -47.276 -29.221 1.00 42.69 145 ALA A CA 1
ATOM 985 C C . ALA A 1 145 ? 14.832 -48.008 -28.886 1.00 42.38 145 ALA A C 1
ATOM 986 O O . ALA A 1 145 ? 14.950 -48.604 -27.806 1.00 42.03 145 ALA A O 1
ATOM 988 N N . GLN A 1 146 ? 15.773 -47.990 -29.832 1.00 42.39 146 GLN A N 1
ATOM 989 C CA . GLN A 1 146 ? 17.148 -48.457 -29.621 1.00 42.40 146 GLN A CA 1
ATOM 990 C C . GLN A 1 146 ? 17.991 -47.253 -29.244 1.00 42.01 146 GLN A C 1
ATOM 991 O O . GLN A 1 146 ? 17.767 -46.141 -29.751 1.00 42.32 146 GLN A O 1
ATOM 997 N N . ARG A 1 147 ? 18.990 -47.467 -28.394 1.00 41.25 147 ARG A N 1
ATOM 998 C CA . ARG A 1 147 ? 19.767 -46.348 -27.874 1.00 40.32 147 ARG A CA 1
ATOM 999 C C . ARG A 1 147 ? 21.259 -46.572 -28.014 1.00 40.39 147 ARG A C 1
ATOM 1000 O O . ARG A 1 147 ? 21.794 -47.600 -27.600 1.00 40.56 147 ARG A O 1
ATOM 1008 N N . TYR A 1 148 ? 21.915 -45.591 -28.619 1.00 40.06 148 TYR A N 1
ATOM 1009 C CA . TYR A 1 148 ? 23.341 -45.629 -28.853 1.00 39.48 148 TYR A CA 1
ATOM 1010 C C . TYR A 1 148 ? 23.966 -44.478 -28.086 1.00 39.01 148 TYR A C 1
ATOM 1011 O O . TYR A 1 148 ? 23.537 -43.322 -28.220 1.00 39.22 148 TYR A O 1
ATOM 1020 N N . ILE A 1 149 ? 24.985 -44.796 -27.297 1.00 37.84 149 ILE A N 1
ATOM 1021 C CA . ILE A 1 149 ? 25.732 -43.801 -26.561 1.00 36.19 149 ILE A CA 1
ATOM 1022 C C . ILE A 1 149 ? 27.198 -43.824 -26.954 1.00 36.15 149 ILE A C 1
ATOM 1023 O O . ILE A 1 149 ? 27.744 -44.871 -27.351 1.00 35.67 149 ILE A O 1
ATOM 1028 N N . ALA A 1 150 ? 27.832 -42.660 -26.873 1.00 35.68 150 ALA A N 1
ATOM 1029 C CA . ALA A 1 150 ? 29.280 -42.598 -26.908 1.00 35.88 150 ALA A CA 1
ATOM 1030 C C . ALA A 1 150 ? 29.622 -41.606 -25.826 1.00 36.41 150 ALA A C 1
ATOM 1031 O O . ALA A 1 150 ? 29.547 -40.388 -26.039 1.00 36.40 150 ALA A O 1
ATOM 1033 N N . TRP A 1 151 ? 29.940 -42.145 -24.649 1.00 37.14 151 TRP A N 1
ATOM 1034 C CA . TRP A 1 151 ? 30.127 -41.358 -23.418 1.00 37.60 151 TRP A CA 1
ATOM 1035 C C . TRP A 1 151 ? 31.536 -41.511 -22.895 1.00 38.02 151 TRP A C 1
ATOM 1036 O O . TRP A 1 151 ? 32.148 -42.575 -23.013 1.00 38.04 151 TRP A O 1
ATOM 1047 N N . GLY A 1 152 ? 32.048 -40.462 -22.282 1.00 38.75 152 GLY A N 1
ATOM 1048 C CA . GLY A 1 152 ? 33.358 -40.550 -21.655 1.00 39.57 152 GLY A CA 1
ATOM 1049 C C . GLY A 1 152 ? 33.339 -40.872 -20.174 1.00 39.75 152 GLY A C 1
ATOM 1050 O O . GLY A 1 152 ? 34.203 -41.581 -19.693 1.00 39.43 152 GLY A O 1
ATOM 1051 N N . ARG A 1 153 ? 32.355 -40.360 -19.447 1.00 40.82 153 ARG A N 1
ATOM 1052 C CA . ARG A 1 153 ? 32.486 -40.265 -17.985 1.00 41.94 153 ARG A CA 1
ATOM 1053 C C . ARG A 1 153 ? 31.453 -41.049 -17.195 1.00 42.27 153 ARG A C 1
ATOM 1054 O O . ARG A 1 153 ? 31.457 -41.022 -15.968 1.00 42.57 153 ARG A O 1
ATOM 1062 N N . ILE A 1 154 ? 30.537 -41.704 -17.896 1.00 42.73 154 ILE A N 1
ATOM 1063 C CA . ILE A 1 154 ? 29.648 -42.651 -17.272 1.00 42.73 154 ILE A CA 1
ATOM 1064 C C . ILE A 1 154 ? 29.709 -43.931 -18.090 1.00 43.77 154 ILE A C 1
ATOM 1065 O O . ILE A 1 154 ? 29.663 -43.921 -19.324 1.00 44.01 154 ILE A O 1
ATOM 1070 N N . VAL A 1 155 ? 29.844 -45.049 -17.405 1.00 44.48 155 VAL A N 1
ATOM 1071 C CA . VAL A 1 155 ? 29.860 -46.298 -18.105 1.00 44.76 155 VAL A CA 1
ATOM 1072 C C . VAL A 1 155 ? 28.898 -47.254 -17.405 1.00 44.81 155 VAL A C 1
ATOM 1073 O O . VAL A 1 155 ? 29.178 -47.748 -16.330 1.00 44.35 155 VAL A O 1
ATOM 1077 N N . PRO A 1 156 ? 27.725 -47.472 -18.016 1.00 45.09 156 PRO A N 1
ATOM 1078 C CA . PRO A 1 156 ? 26.752 -48.406 -17.483 1.00 45.36 156 PRO A CA 1
ATOM 1079 C C . PRO A 1 156 ? 27.274 -49.828 -17.628 1.00 45.77 156 PRO A C 1
ATOM 1080 O O . PRO A 1 156 ? 28.018 -50.127 -18.577 1.00 46.08 156 PRO A O 1
ATOM 1084 N N . THR A 1 157 ? 26.905 -50.694 -16.689 1.00 46.05 157 THR A N 1
ATOM 1085 C CA . THR A 1 157 ? 27.199 -52.125 -16.799 1.00 45.90 157 THR A CA 1
ATOM 1086 C C . THR A 1 157 ? 26.410 -52.711 -17.970 1.00 46.76 157 THR A C 1
ATOM 1087 O O . THR A 1 157 ? 25.513 -52.044 -18.516 1.00 46.04 157 THR A O 1
ATOM 1091 N N . ASP A 1 158 ? 26.734 -53.953 -18.351 1.00 47.55 158 ASP A N 1
ATOM 1092 C CA . ASP A 1 158 ? 25.969 -54.659 -19.386 1.00 48.38 158 ASP A CA 1
ATOM 1093 C C . ASP A 1 158 ? 24.514 -54.824 -18.990 1.00 47.87 158 ASP A C 1
ATOM 1094 O O . ASP A 1 158 ? 23.640 -54.741 -19.842 1.00 48.26 158 ASP A O 1
ATOM 1099 N N . GLU A 1 159 ? 24.265 -55.058 -17.704 1.00 47.42 159 GLU A N 1
ATOM 1100 C CA A GLU A 1 159 ? 22.916 -55.236 -17.156 0.50 47.57 159 GLU A CA 1
ATOM 1101 C CA B GLU A 1 159 ? 22.910 -55.264 -17.244 0.50 47.28 159 GLU A CA 1
ATOM 1102 C C . GLU A 1 159 ? 22.087 -53.981 -17.393 1.00 47.59 159 GLU A C 1
ATOM 1103 O O . GLU A 1 159 ? 20.949 -54.033 -17.913 1.00 47.44 159 GLU A O 1
ATOM 1114 N N . GLN A 1 160 ? 22.673 -52.848 -16.989 1.00 47.24 160 GLN A N 1
ATOM 1115 C CA . GLN A 1 160 ? 22.050 -51.538 -17.106 1.00 47.06 160 GLN A CA 1
ATOM 1116 C C . GLN A 1 160 ? 21.761 -51.187 -18.563 1.00 47.12 160 GLN A C 1
ATOM 1117 O O . GLN A 1 160 ? 20.654 -50.761 -18.888 1.00 46.14 160 GLN A O 1
ATOM 1123 N N . MET A 1 161 ? 22.753 -51.399 -19.431 1.00 47.64 161 MET A N 1
ATOM 1124 C CA . MET A 1 161 ? 22.579 -51.220 -20.875 1.00 48.87 161 MET A CA 1
ATOM 1125 C C . MET A 1 161 ? 21.407 -52.038 -21.385 1.00 48.98 161 MET A C 1
ATOM 1126 O O . MET A 1 161 ? 20.491 -51.509 -22.030 1.00 48.70 161 MET A O 1
ATOM 1131 N N . LYS A 1 162 ? 21.413 -53.318 -21.038 1.00 49.73 162 LYS A N 1
ATOM 1132 C CA . LYS A 1 162 ? 20.352 -54.209 -21.466 1.00 50.91 162 LYS A CA 1
ATOM 1133 C C . LYS A 1 162 ? 18.994 -53.671 -20.992 1.00 50.13 162 LYS A C 1
ATOM 1134 O O . LYS A 1 162 ? 18.037 -53.619 -21.749 1.00 50.41 162 LYS A O 1
ATOM 1140 N N . GLU A 1 163 ? 18.941 -53.212 -19.757 1.00 48.98 163 GLU A N 1
ATOM 1141 C CA . GLU A 1 163 ? 17.721 -52.663 -19.215 1.00 48.44 163 GLU A CA 1
ATOM 1142 C C . GLU A 1 163 ? 17.237 -51.418 -19.963 1.00 47.35 163 GLU A C 1
ATOM 1143 O O . GLU A 1 163 ? 16.047 -51.117 -19.974 1.00 46.75 163 GLU A O 1
ATOM 1149 N N . LEU A 1 164 ? 18.161 -50.686 -20.580 1.00 46.35 164 LEU A N 1
ATOM 1150 C CA . LEU A 1 164 ? 17.800 -49.435 -21.248 1.00 44.88 164 LEU A CA 1
ATOM 1151 C C . LEU A 1 164 ? 17.977 -49.497 -22.751 1.00 44.36 164 LEU A C 1
ATOM 1152 O O . LEU A 1 164 ? 17.898 -48.468 -23.431 1.00 43.57 164 LEU A O 1
ATOM 1157 N N . ASN A 1 165 ? 18.211 -50.702 -23.272 1.00 44.18 165 ASN A N 1
ATOM 1158 C CA . ASN A 1 165 ? 18.323 -50.885 -24.711 1.00 44.04 165 ASN A CA 1
ATOM 1159 C C . ASN A 1 165 ? 19.485 -50.090 -25.323 1.00 43.66 165 ASN A C 1
ATOM 1160 O O . ASN A 1 165 ? 19.382 -49.577 -26.460 1.00 43.66 165 ASN A O 1
ATOM 1165 N N . ILE A 1 166 ? 20.570 -49.971 -24.554 1.00 42.69 166 ILE A N 1
ATOM 1166 C CA . ILE A 1 166 ? 21.754 -49.211 -24.946 1.00 41.66 166 ILE A CA 1
ATOM 1167 C C . ILE A 1 166 ? 22.777 -50.120 -25.622 1.00 41.28 166 ILE A C 1
ATOM 1168 O O . ILE A 1 166 ? 23.023 -51.228 -25.152 1.00 41.31 166 ILE A O 1
ATOM 1173 N N . THR A 1 167 ? 23.352 -49.648 -26.725 1.00 40.66 167 THR A N 1
ATOM 1174 C CA . THR A 1 167 ? 24.634 -50.137 -27.217 1.00 40.01 167 THR A CA 1
ATOM 1175 C C . THR A 1 167 ? 25.616 -48.983 -27.052 1.00 40.21 167 THR A C 1
ATOM 1176 O O . THR A 1 167 ? 25.273 -47.836 -27.337 1.00 40.52 167 THR A O 1
ATOM 1180 N N . SER A 1 168 ? 26.833 -49.295 -26.614 1.00 40.04 168 SER A N 1
ATOM 1181 C CA . SER A 1 168 ? 27.840 -48.297 -26.283 1.00 40.18 168 SER A CA 1
ATOM 1182 C C . SER A 1 168 ? 28.970 -48.264 -27.311 1.00 40.27 168 SER A C 1
ATOM 1183 O O . SER A 1 168 ? 29.333 -49.297 -27.869 1.00 40.32 168 SER A O 1
ATOM 1186 N N . PHE A 1 169 ? 29.555 -47.091 -27.529 1.00 40.29 169 PHE A N 1
ATOM 1187 C CA . PHE A 1 169 ? 30.656 -46.935 -28.505 1.00 40.48 169 PHE A CA 1
ATOM 1188 C C . PHE A 1 169 ? 31.765 -46.068 -27.923 1.00 40.54 169 PHE A C 1
ATOM 1189 O O . PHE A 1 169 ? 31.497 -45.096 -27.235 1.00 40.41 169 PHE A O 1
ATOM 1197 N N . ALA A 1 170 ? 33.013 -46.426 -28.192 1.00 40.56 170 ALA A N 1
ATOM 1198 C CA . ALA A 1 170 ? 34.135 -45.689 -27.624 1.00 40.53 170 ALA A CA 1
ATOM 1199 C C . ALA A 1 170 ? 34.417 -44.398 -28.411 1.00 40.60 170 ALA A C 1
ATOM 1200 O O . ALA A 1 170 ? 34.668 -44.443 -29.610 1.00 41.07 170 ALA A O 1
ATOM 1202 N N . LEU A 1 171 ? 34.385 -43.260 -27.734 1.00 40.72 171 LEU A N 1
ATOM 1203 C CA . LEU A 1 171 ? 34.767 -41.982 -28.334 1.00 41.08 171 LEU A CA 1
ATOM 1204 C C . LEU A 1 171 ? 36.197 -41.996 -28.897 1.00 41.88 171 LEU A C 1
ATOM 1205 O O . LEU A 1 171 ? 37.115 -42.495 -28.256 1.00 42.64 171 LEU A O 1
ATOM 1210 N N . ILE A 1 172 ? 36.382 -41.456 -30.095 1.00 42.58 172 ILE A N 1
ATOM 1211 C CA . ILE A 1 172 ? 37.717 -41.218 -30.627 1.00 43.16 172 ILE A CA 1
ATOM 1212 C C . ILE A 1 172 ? 37.920 -39.708 -30.641 1.00 43.38 172 ILE A C 1
ATOM 1213 O O . ILE A 1 172 ? 37.082 -38.968 -31.186 1.00 42.77 172 ILE A O 1
ATOM 1218 N N . ASN A 1 173 ? 39.024 -39.250 -30.040 1.00 43.75 173 ASN A N 1
ATOM 1219 C CA . ASN A 1 173 ? 39.302 -37.818 -29.919 1.00 44.31 173 ASN A CA 1
ATOM 1220 C C . ASN A 1 173 ? 38.092 -37.067 -29.344 1.00 44.10 173 ASN A C 1
ATOM 1221 O O . ASN A 1 173 ? 37.767 -35.951 -29.789 1.00 44.04 173 ASN A O 1
ATOM 1226 N N . ASN A 1 174 ? 37.408 -37.710 -28.392 1.00 43.68 174 ASN A N 1
ATOM 1227 C CA . ASN A 1 174 ? 36.261 -37.126 -27.687 1.00 43.41 174 ASN A CA 1
ATOM 1228 C C . ASN A 1 174 ? 34.989 -36.971 -28.483 1.00 42.95 174 ASN A C 1
ATOM 1229 O O . ASN A 1 174 ? 34.032 -36.346 -28.003 1.00 42.51 174 ASN A O 1
ATOM 1234 N N . HIS A 1 175 ? 34.984 -37.520 -29.696 1.00 42.51 175 HIS A N 1
ATOM 1235 C CA . HIS A 1 175 ? 33.859 -37.353 -30.591 1.00 42.64 175 HIS A CA 1
ATOM 1236 C C . HIS A 1 175 ? 33.302 -38.684 -31.130 1.00 42.26 175 HIS A C 1
ATOM 1237 O O . HIS A 1 175 ? 33.944 -39.745 -31.051 1.00 41.71 175 HIS A O 1
ATOM 1244 N N . THR A 1 176 ? 32.079 -38.598 -31.642 1.00 41.86 176 THR A N 1
ATOM 1245 C CA . THR A 1 176 ? 31.437 -39.645 -32.429 1.00 41.74 176 THR A CA 1
ATOM 1246 C C . THR A 1 176 ? 32.467 -40.474 -33.191 1.00 42.17 176 THR A C 1
ATOM 1247 O O . THR A 1 176 ? 33.206 -39.944 -34.019 1.00 42.49 176 THR A O 1
ATOM 1251 N N . PRO A 1 177 ? 32.544 -41.774 -32.880 1.00 42.20 177 PRO A N 1
ATOM 1252 C CA . PRO A 1 177 ? 33.449 -42.653 -33.588 1.00 42.01 177 PRO A CA 1
ATOM 1253 C C . PRO A 1 177 ? 32.864 -43.186 -34.885 1.00 42.28 177 PRO A C 1
ATOM 1254 O O . PRO A 1 177 ? 31.645 -43.288 -35.022 1.00 42.27 177 PRO A O 1
ATOM 1258 N N . ALA A 1 178 ? 33.744 -43.546 -35.820 1.00 42.34 178 ALA A N 1
ATOM 1259 C CA . ALA A 1 178 ? 33.338 -44.127 -37.098 1.00 42.57 178 ALA A CA 1
ATOM 1260 C C . ALA A 1 178 ? 32.406 -45.312 -36.899 1.00 42.95 178 ALA A C 1
ATOM 1261 O O . ALA A 1 178 ? 31.436 -45.470 -37.642 1.00 43.53 178 ALA A O 1
ATOM 1263 N N . ASP A 1 179 ? 32.690 -46.152 -35.907 1.00 43.29 179 ASP A N 1
ATOM 1264 C CA . ASP A 1 179 ? 31.870 -47.347 -35.735 1.00 44.19 179 ASP A CA 1
ATOM 1265 C C . ASP A 1 179 ? 30.446 -47.016 -35.272 1.00 43.75 179 ASP A C 1
ATOM 1266 O O . ASP A 1 179 ? 29.525 -47.757 -35.559 1.00 44.75 179 ASP A O 1
ATOM 1271 N N . LEU A 1 180 ? 30.254 -45.888 -34.609 1.00 43.66 180 LEU A N 1
ATOM 1272 C CA . LEU A 1 180 ? 28.899 -45.440 -34.257 1.00 43.73 180 LEU A CA 1
ATOM 1273 C C . LEU A 1 180 ? 28.160 -45.021 -35.522 1.00 43.14 180 LEU A C 1
ATOM 1274 O O . LEU A 1 180 ? 26.990 -45.374 -35.714 1.00 42.91 180 LEU A O 1
ATOM 1279 N N . VAL A 1 181 ? 28.853 -44.263 -36.374 1.00 42.77 181 VAL A N 1
ATOM 1280 C CA . VAL A 1 181 ? 28.279 -43.797 -37.641 1.00 42.36 181 VAL A CA 1
ATOM 1281 C C . VAL A 1 181 ? 27.868 -45.009 -38.488 1.00 42.76 181 VAL A C 1
ATOM 1282 O O . VAL A 1 181 ? 26.710 -45.088 -38.929 1.00 42.66 181 VAL A O 1
ATOM 1286 N N . GLN A 1 182 ? 28.792 -45.960 -38.678 1.00 42.88 182 GLN A N 1
ATOM 1287 C CA A GLN A 1 182 ? 28.520 -47.199 -39.420 0.50 43.17 182 GLN A CA 1
ATOM 1288 C CA B GLN A 1 182 ? 28.462 -47.155 -39.465 0.50 43.13 182 GLN A CA 1
ATOM 1289 C C . GLN A 1 182 ? 27.293 -47.939 -38.881 1.00 43.35 182 GLN A C 1
ATOM 1290 O O . GLN A 1 182 ? 26.454 -48.431 -39.637 1.00 43.07 182 GLN A O 1
ATOM 1301 N N . GLU A 1 183 ? 27.199 -48.030 -37.556 1.00 43.56 183 GLU A N 1
ATOM 1302 C CA . GLU A 1 183 ? 26.056 -48.722 -36.976 1.00 44.46 183 GLU A CA 1
ATOM 1303 C C . GLU A 1 183 ? 24.742 -47.999 -37.288 1.00 44.35 183 GLU A C 1
ATOM 1304 O O . GLU A 1 183 ? 23.729 -48.643 -37.592 1.00 45.05 183 GLU A O 1
ATOM 1310 N N . ILE A 1 184 ? 24.769 -46.670 -37.247 1.00 43.68 184 ILE A N 1
ATOM 1311 C CA . ILE A 1 184 ? 23.623 -45.867 -37.648 1.00 43.01 184 ILE A CA 1
ATOM 1312 C C . ILE A 1 184 ? 23.281 -46.079 -39.151 1.00 43.37 184 ILE A C 1
ATOM 1313 O O . ILE A 1 184 ? 22.103 -46.190 -39.536 1.00 42.86 184 ILE A O 1
ATOM 1318 N N . VAL A 1 185 ? 24.306 -46.144 -39.991 1.00 43.53 185 VAL A N 1
ATOM 1319 C CA . VAL A 1 185 ? 24.091 -46.373 -41.415 1.00 44.08 185 VAL A CA 1
ATOM 1320 C C . VAL A 1 185 ? 23.412 -47.718 -41.651 1.00 45.03 185 VAL A C 1
ATOM 1321 O O . VAL A 1 185 ? 22.485 -47.808 -42.462 1.00 44.90 185 VAL A O 1
ATOM 1325 N N . LYS A 1 186 ? 23.857 -48.743 -40.921 1.00 45.91 186 LYS A N 1
ATOM 1326 C CA A LYS A 1 186 ? 23.261 -50.065 -41.039 0.50 46.41 186 LYS A CA 1
ATOM 1327 C CA B LYS A 1 186 ? 23.262 -50.078 -41.002 0.50 46.48 186 LYS A CA 1
ATOM 1328 C C . LYS A 1 186 ? 21.777 -50.030 -40.671 1.00 46.83 186 LYS A C 1
ATOM 1329 O O . LYS A 1 186 ? 20.970 -50.654 -41.353 1.00 47.65 186 LYS A O 1
ATOM 1340 N N . GLN A 1 187 ? 21.410 -49.282 -39.633 1.00 47.10 187 GLN A N 1
ATOM 1341 C CA . GLN A 1 187 ? 19.988 -49.155 -39.291 1.00 48.72 187 GLN A CA 1
ATOM 1342 C C . GLN A 1 187 ? 19.182 -48.492 -40.421 1.00 48.81 187 GLN A C 1
ATOM 1343 O O . GLN A 1 187 ? 18.059 -48.910 -40.710 1.00 48.78 187 GLN A O 1
ATOM 1349 N N . ALA A 1 188 ? 19.767 -47.471 -41.048 1.00 49.01 188 ALA A N 1
ATOM 1350 C CA . ALA A 1 188 ? 19.129 -46.735 -42.136 1.00 48.88 188 ALA A CA 1
ATOM 1351 C C . ALA A 1 188 ? 18.937 -47.636 -43.347 1.00 49.43 188 ALA A C 1
ATOM 1352 O O . ALA A 1 188 ? 17.952 -47.495 -44.080 1.00 49.35 188 ALA A O 1
ATOM 1354 N N . GLN A 1 189 ? 19.887 -48.548 -43.555 1.00 49.49 189 GLN A N 1
ATOM 1355 C CA . GLN A 1 189 ? 19.857 -49.461 -44.685 1.00 50.09 189 GLN A CA 1
ATOM 1356 C C . GLN A 1 189 ? 18.864 -50.587 -44.478 1.00 50.51 189 GLN A C 1
ATOM 1357 O O . GLN A 1 189 ? 18.366 -51.166 -45.429 1.00 50.75 189 GLN A O 1
ATOM 1363 N N . THR A 1 190 ? 18.569 -50.862 -43.221 1.00 51.15 190 THR A N 1
ATOM 1364 C CA . THR A 1 190 ? 17.955 -52.109 -42.803 1.00 51.74 190 THR A CA 1
ATOM 1365 C C . THR A 1 190 ? 16.507 -51.924 -42.346 1.00 51.49 190 THR A C 1
ATOM 1366 O O . THR A 1 190 ? 15.699 -52.830 -42.470 1.00 52.32 190 THR A O 1
ATOM 1370 N N . LYS A 1 191 ? 16.179 -50.748 -41.835 1.00 50.90 191 LYS A N 1
ATOM 1371 C CA . LYS A 1 191 ? 14.834 -50.477 -41.357 1.00 50.54 191 LYS A CA 1
ATOM 1372 C C . LYS A 1 191 ? 13.997 -49.807 -42.442 1.00 50.15 191 LYS A C 1
ATOM 1373 O O . LYS A 1 191 ? 14.479 -48.915 -43.163 1.00 50.55 191 LYS A O 1
ATOM 1379 N N . HIS A 1 192 ? 12.744 -50.206 -42.584 1.00 49.18 192 HIS A N 1
ATOM 1380 C CA A HIS A 1 192 ? 11.847 -49.692 -43.632 0.50 48.53 192 HIS A CA 1
ATOM 1381 C CA B HIS A 1 192 ? 12.058 -49.615 -43.713 0.50 48.86 192 HIS A CA 1
ATOM 1382 C C . HIS A 1 192 ? 11.629 -48.169 -43.563 1.00 48.32 192 HIS A C 1
ATOM 1383 O O . HIS A 1 192 ? 11.688 -47.446 -44.564 1.00 48.58 192 HIS A O 1
ATOM 1396 N N . ARG A 1 193 ? 11.299 -47.730 -42.350 1.00 47.53 193 ARG A N 1
ATOM 1397 C CA . ARG A 1 193 ? 11.197 -46.311 -42.015 1.00 46.39 193 ARG A CA 1
ATOM 1398 C C . ARG A 1 193 ? 11.924 -46.220 -40.661 1.00 46.35 193 ARG A C 1
ATOM 1399 O O . ARG A 1 193 ? 11.925 -47.192 -39.909 1.00 46.26 193 ARG A O 1
ATOM 1407 N N . LEU A 1 194 ? 12.554 -45.077 -40.371 1.00 45.48 194 LEU A N 1
ATOM 1408 C CA . LEU A 1 194 ? 13.350 -44.911 -39.157 1.00 45.00 194 LEU A CA 1
ATOM 1409 C C . LEU A 1 194 ? 13.228 -43.497 -38.606 1.00 44.84 194 LEU A C 1
ATOM 1410 O O . LEU A 1 194 ? 13.527 -42.521 -39.309 1.00 44.56 194 LEU A O 1
ATOM 1415 N N . ASN A 1 195 ? 12.747 -43.399 -37.366 1.00 44.36 195 ASN A N 1
ATOM 1416 C CA . ASN A 1 195 ? 12.825 -42.156 -36.612 1.00 44.54 195 ASN A CA 1
ATOM 1417 C C . ASN A 1 195 ? 14.145 -42.093 -35.844 1.00 43.92 195 ASN A C 1
ATOM 1418 O O . ASN A 1 195 ? 14.498 -43.037 -35.126 1.00 43.75 195 ASN A O 1
ATOM 1423 N N . VAL A 1 196 ? 14.879 -40.997 -36.027 1.00 43.11 196 VAL A N 1
ATOM 1424 C CA . VAL A 1 196 ? 16.136 -40.769 -35.294 1.00 43.02 196 VAL A CA 1
ATOM 1425 C C . VAL A 1 196 ? 16.064 -39.513 -34.418 1.00 42.94 196 VAL A C 1
ATOM 1426 O O . VAL A 1 196 ? 15.671 -38.433 -34.879 1.00 42.83 196 VAL A O 1
ATOM 1430 N N . LYS A 1 197 ? 16.407 -39.672 -33.145 1.00 43.31 197 LYS A N 1
ATOM 1431 C CA . LYS A 1 197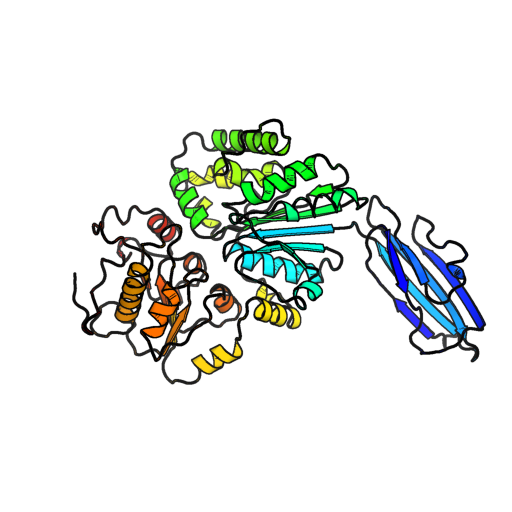 ? 16.726 -38.530 -32.280 1.00 43.28 197 LYS A CA 1
ATOM 1432 C C . LYS A 1 197 ? 18.240 -38.452 -32.057 1.00 42.75 197 LYS A C 1
ATOM 1433 O O . LYS A 1 197 ? 18.910 -39.482 -31.917 1.00 42.73 197 LYS A O 1
ATOM 1439 N N . LEU A 1 198 ? 18.776 -37.239 -32.043 1.00 41.86 198 LEU A N 1
ATOM 1440 C CA . LEU A 1 198 ? 20.197 -37.049 -31.816 1.00 41.26 198 LEU A CA 1
ATOM 1441 C C . LEU A 1 198 ? 20.398 -36.099 -30.656 1.00 41.36 198 LEU A C 1
ATOM 1442 O O . LEU A 1 198 ? 19.616 -35.146 -30.466 1.00 41.74 198 LEU A O 1
ATOM 1447 N N . SER A 1 199 ? 21.448 -36.362 -29.880 1.00 40.53 199 SER A N 1
ATOM 1448 C CA . SER A 1 199 ? 21.756 -35.551 -28.732 1.00 40.32 199 SER A CA 1
ATOM 1449 C C . SER A 1 199 ? 23.261 -35.360 -28.593 1.00 40.41 199 SER A C 1
ATOM 1450 O O . SER A 1 199 ? 24.034 -36.321 -28.658 1.00 40.71 199 SER A O 1
ATOM 1453 N N . SER A 1 200 ? 23.671 -34.117 -28.371 1.00 39.85 200 SER A N 1
ATOM 1454 C CA . SER A 1 200 ? 25.077 -33.822 -28.217 1.00 39.65 200 SER A CA 1
ATOM 1455 C C . SER A 1 200 ? 25.366 -32.699 -27.248 1.00 39.84 200 SER A C 1
ATOM 1456 O O . SER A 1 200 ? 24.543 -31.789 -27.060 1.00 39.78 200 SER A O 1
ATOM 1459 N N . ASN A 1 201 ? 26.544 -32.813 -26.626 1.00 39.35 201 ASN A N 1
ATOM 1460 C CA . ASN A 1 201 ? 27.334 -31.676 -26.155 1.00 39.12 201 ASN A CA 1
ATOM 1461 C C . ASN A 1 201 ? 27.227 -30.520 -27.177 1.00 38.74 201 ASN A C 1
ATOM 1462 O O . ASN A 1 201 ? 27.474 -30.716 -28.369 1.00 38.42 201 ASN A O 1
ATOM 1467 N N . THR A 1 202 ? 26.831 -29.339 -26.710 1.00 38.11 202 THR A N 1
ATOM 1468 C CA . THR A 1 202 ? 26.583 -28.201 -27.590 1.00 37.73 202 THR A CA 1
ATOM 1469 C C . THR A 1 202 ? 27.849 -27.706 -28.289 1.00 38.02 202 THR A C 1
ATOM 1470 O O . THR A 1 202 ? 27.908 -27.702 -29.540 1.00 37.85 202 THR A O 1
ATOM 1474 N N . ALA A 1 203 ? 28.857 -27.308 -27.499 1.00 37.47 203 ALA A N 1
ATOM 1475 C CA . ALA A 1 203 ? 30.131 -26.776 -28.038 1.00 37.37 203 ALA A CA 1
ATOM 1476 C C . ALA A 1 203 ? 30.765 -27.704 -29.057 1.00 37.66 203 ALA A C 1
ATOM 1477 O O . ALA A 1 203 ? 31.421 -27.232 -29.993 1.00 37.73 203 ALA A O 1
ATOM 1479 N N . HIS A 1 204 ? 30.557 -29.011 -28.864 1.00 37.65 204 HIS A N 1
ATOM 1480 C CA . HIS A 1 204 ? 31.138 -30.056 -29.716 1.00 37.80 204 HIS A CA 1
ATOM 1481 C C . HIS A 1 204 ? 30.132 -30.696 -30.687 1.00 37.71 204 HIS A C 1
ATOM 1482 O O . HIS A 1 204 ? 30.409 -31.778 -31.217 1.00 36.49 204 HIS A O 1
ATOM 1489 N N . SER A 1 205 ? 28.981 -30.038 -30.905 1.00 38.60 205 SER A N 1
ATOM 1490 C CA . SER A 1 205 ? 27.900 -30.605 -31.735 1.00 39.60 205 SER A CA 1
ATOM 1491 C C . SER A 1 205 ? 28.451 -31.071 -33.093 1.00 40.30 205 SER A C 1
ATOM 1492 O O . SER A 1 205 ? 27.858 -31.958 -33.731 1.00 40.16 205 SER A O 1
ATOM 1495 N N . PHE A 1 206 ? 29.464 -30.398 -33.641 1.00 40.54 206 PHE A N 1
ATOM 1496 C CA . PHE A 1 206 ? 29.422 -30.005 -35.012 1.00 40.77 206 PHE A CA 1
ATOM 1497 C C . PHE A 1 206 ? 30.160 -31.339 -35.362 1.00 41.02 206 PHE A C 1
ATOM 1498 O O . PHE A 1 206 ? 29.675 -32.144 -36.156 1.00 41.33 206 PHE A O 1
ATOM 1506 N N . ASP A 1 207 ? 31.294 -31.596 -34.680 1.00 41.13 207 ASP A N 1
ATOM 1507 C CA . ASP A 1 207 ? 32.082 -32.837 -34.821 1.00 41.47 207 ASP A CA 1
ATOM 1508 C C . ASP A 1 207 ? 31.394 -34.112 -34.332 1.00 41.29 207 ASP A C 1
ATOM 1509 O O . ASP A 1 207 ? 31.759 -35.210 -34.756 1.00 41.38 207 ASP A O 1
ATOM 1514 N N . ASN A 1 208 ? 30.421 -33.988 -33.433 1.00 40.23 208 ASN A N 1
ATOM 1515 C CA . ASN A 1 208 ? 29.637 -35.158 -33.048 1.00 39.04 208 ASN A CA 1
ATOM 1516 C C . ASN A 1 208 ? 28.518 -35.491 -34.039 1.00 39.14 208 ASN A C 1
ATOM 1517 O O . ASN A 1 208 ? 28.207 -36.665 -34.252 1.00 39.19 208 ASN A O 1
ATOM 1522 N N . LEU A 1 209 ? 27.902 -34.471 -34.639 1.00 38.95 209 LEU A N 1
ATOM 1523 C CA . LEU A 1 209 ? 26.664 -34.704 -35.379 1.00 38.27 209 LEU A CA 1
ATOM 1524 C C . LEU A 1 209 ? 26.855 -34.706 -36.863 1.00 38.06 209 LEU A C 1
ATOM 1525 O O . LEU A 1 209 ? 26.226 -35.497 -37.563 1.00 37.63 209 LEU A O 1
ATOM 1530 N N . VAL A 1 210 ? 27.756 -33.850 -37.337 1.00 37.96 210 VAL A N 1
ATOM 1531 C CA . VAL A 1 210 ? 27.997 -33.758 -38.763 1.00 37.96 210 VAL A CA 1
ATOM 1532 C C . VAL A 1 210 ? 28.271 -35.115 -39.408 1.00 38.51 210 VAL A C 1
ATOM 1533 O O . VAL A 1 210 ? 27.624 -35.436 -40.398 1.00 39.34 210 VAL A O 1
ATOM 1537 N N . PRO A 1 211 ? 29.208 -35.924 -38.859 1.00 39.01 211 PRO A N 1
ATOM 1538 C CA . PRO A 1 211 ? 29.474 -37.185 -39.583 1.00 38.71 211 PRO A CA 1
ATOM 1539 C C . PRO A 1 211 ? 28.249 -38.080 -39.650 1.00 38.73 211 PRO A C 1
ATOM 1540 O O . PRO A 1 211 ? 28.122 -38.860 -40.583 1.00 39.87 211 PRO A O 1
ATOM 1544 N N . ILE A 1 212 ? 27.349 -37.958 -38.687 1.00 39.18 212 ILE A N 1
ATOM 1545 C CA . ILE A 1 212 ? 26.125 -38.740 -38.697 1.00 39.66 212 ILE A CA 1
ATOM 1546 C C . ILE A 1 212 ? 25.153 -38.162 -39.729 1.00 40.85 212 ILE A C 1
ATOM 1547 O O . ILE A 1 212 ? 24.592 -38.897 -40.546 1.00 40.91 212 ILE A O 1
ATOM 1552 N N . LEU A 1 213 ? 24.973 -36.844 -39.705 1.00 41.52 213 LEU A N 1
ATOM 1553 C CA . LEU A 1 213 ? 23.971 -36.222 -40.542 1.00 42.39 213 LEU A CA 1
ATOM 1554 C C . LEU A 1 213 ? 24.314 -36.290 -42.028 1.00 43.30 213 LEU A C 1
ATOM 1555 O O . LEU A 1 213 ? 23.414 -36.335 -42.880 1.00 43.39 213 LEU A O 1
ATOM 1560 N N . LYS A 1 214 ? 25.597 -36.350 -42.356 1.00 44.01 214 LYS A N 1
ATOM 1561 C CA . LYS A 1 214 ? 25.911 -36.416 -43.756 1.00 44.84 214 LYS A CA 1
ATOM 1562 C C . LYS A 1 214 ? 25.757 -37.800 -44.356 1.00 44.99 214 LYS A C 1
ATOM 1563 O O . LYS A 1 214 ? 25.629 -37.931 -45.550 1.00 45.01 214 LYS A O 1
ATOM 1569 N N . GLU A 1 215 ? 25.721 -38.828 -43.517 1.00 45.78 215 GLU A N 1
ATOM 1570 C CA . GLU A 1 215 ? 25.344 -40.168 -43.964 1.00 45.96 215 GLU A CA 1
ATOM 1571 C C . GLU A 1 215 ? 23.842 -40.269 -44.108 1.00 45.73 215 GLU A C 1
ATOM 1572 O O . GLU A 1 215 ? 23.341 -40.614 -45.174 1.00 46.72 215 GLU A O 1
ATOM 1578 N N . LEU A 1 216 ? 23.136 -39.946 -43.036 1.00 45.64 216 LEU A N 1
ATOM 1579 C CA . LEU A 1 216 ? 21.676 -39.978 -42.984 1.00 46.05 216 LEU A CA 1
ATOM 1580 C C . LEU A 1 216 ? 20.979 -39.096 -44.028 1.00 46.66 216 LEU A C 1
ATOM 1581 O O . LEU A 1 216 ? 19.871 -39.409 -44.480 1.00 46.71 216 LEU A O 1
ATOM 1586 N N . ASN A 1 217 ? 21.622 -37.988 -44.389 1.00 47.33 217 ASN A N 1
ATOM 1587 C CA . ASN A 1 217 ? 21.077 -37.060 -45.362 1.00 47.90 217 ASN A CA 1
ATOM 1588 C C . ASN A 1 217 ? 20.611 -37.712 -46.668 1.00 48.53 217 ASN A C 1
ATOM 1589 O O . ASN A 1 217 ? 19.611 -37.287 -47.240 1.00 48.87 217 ASN A O 1
ATOM 1594 N N . SER A 1 218 ? 21.326 -38.729 -47.139 1.00 48.63 218 SER A N 1
ATOM 1595 C CA . SER A 1 218 ? 20.958 -39.387 -48.389 1.00 49.33 218 SER A CA 1
ATOM 1596 C C . SER A 1 218 ? 19.878 -40.471 -48.232 1.00 48.96 218 SER A C 1
ATOM 1597 O O . SER A 1 218 ? 19.429 -41.054 -49.232 1.00 49.10 218 SER A O 1
ATOM 1600 N N . PHE A 1 219 ? 19.456 -40.731 -46.994 1.00 48.42 219 PHE A N 1
ATOM 1601 C CA . PHE A 1 219 ? 18.456 -41.774 -46.703 1.00 47.80 219 PHE A CA 1
ATOM 1602 C C . PHE A 1 219 ? 17.022 -41.253 -46.533 1.00 47.52 219 PHE A C 1
ATOM 1603 O O . PHE A 1 219 ? 16.671 -40.726 -45.478 1.00 47.32 219 PHE A O 1
ATOM 1611 N N . ASN A 1 220 ? 16.185 -41.449 -47.544 1.00 46.91 220 ASN A N 1
ATOM 1612 C CA . ASN A 1 220 ? 14.844 -40.857 -47.540 1.00 46.85 220 ASN A CA 1
ATOM 1613 C C . ASN A 1 220 ? 13.868 -41.509 -46.589 1.00 45.80 220 ASN A C 1
ATOM 1614 O O . ASN A 1 220 ? 12.831 -40.937 -46.257 1.00 45.59 220 ASN A O 1
ATOM 1619 N N . ASN A 1 221 ? 14.214 -42.706 -46.147 1.00 44.77 221 ASN A N 1
ATOM 1620 C CA . ASN A 1 221 ? 13.396 -43.422 -45.195 1.00 44.33 221 ASN A CA 1
ATOM 1621 C C . ASN A 1 221 ? 13.666 -43.017 -43.747 1.00 43.88 221 ASN A C 1
ATOM 1622 O O . ASN A 1 221 ? 12.951 -43.456 -42.843 1.00 43.28 221 ASN A O 1
ATOM 1627 N N . VAL A 1 222 ? 14.698 -42.202 -43.516 1.00 43.69 222 VAL A N 1
ATOM 1628 C CA . VAL A 1 222 ? 14.973 -41.749 -42.144 1.00 43.92 222 VAL A CA 1
ATOM 1629 C C . VAL A 1 222 ? 14.541 -40.318 -41.827 1.00 43.47 222 VAL A C 1
ATOM 1630 O O . VAL A 1 222 ? 14.777 -39.395 -42.596 1.00 43.92 222 VAL A O 1
ATOM 1634 N N . THR A 1 223 ? 13.854 -40.157 -40.709 1.00 42.65 223 THR A N 1
ATOM 1635 C CA . THR A 1 223 ? 13.449 -38.846 -40.282 1.00 42.50 223 THR A CA 1
ATOM 1636 C C . THR A 1 223 ? 14.156 -38.497 -38.970 1.00 42.49 223 THR A C 1
ATOM 1637 O O . THR A 1 223 ? 14.029 -39.193 -37.964 1.00 42.13 223 THR A O 1
ATOM 1641 N N . VAL A 1 224 ? 14.937 -37.424 -39.020 1.00 42.30 224 VAL A N 1
ATOM 1642 C CA . VAL A 1 224 ? 15.563 -36.886 -37.839 1.00 41.61 224 VAL A CA 1
ATOM 1643 C C . VAL A 1 224 ? 14.497 -36.072 -37.128 1.00 41.88 224 VAL A C 1
ATOM 1644 O O . VAL A 1 224 ? 14.221 -34.947 -37.514 1.00 41.74 224 VAL A O 1
ATOM 1648 N N . THR A 1 225 ? 13.886 -36.645 -36.097 1.00 42.08 225 THR A N 1
ATOM 1649 C CA . THR A 1 225 ? 12.750 -35.979 -35.476 1.00 42.75 225 THR A CA 1
ATOM 1650 C C . THR A 1 225 ? 13.144 -34.877 -34.499 1.00 43.06 225 THR A C 1
ATOM 1651 O O . THR A 1 225 ? 12.357 -33.960 -34.267 1.00 43.44 225 THR A O 1
ATOM 1655 N N . ASN A 1 226 ? 14.362 -34.952 -33.954 1.00 42.87 226 ASN A N 1
ATOM 1656 C CA . ASN A 1 226 ? 14.849 -33.964 -32.970 1.00 42.54 226 ASN A CA 1
ATOM 1657 C C . ASN A 1 226 ? 16.359 -34.032 -32.758 1.00 41.96 226 ASN A C 1
ATOM 1658 O O . ASN A 1 226 ? 16.965 -35.123 -32.772 1.00 41.73 226 ASN A O 1
ATOM 1663 N N . ILE A 1 227 ? 16.953 -32.857 -32.558 1.00 41.08 227 ILE A N 1
ATOM 1664 C CA . ILE A 1 227 ? 18.318 -32.749 -32.063 1.00 40.25 227 ILE A CA 1
ATOM 1665 C C . ILE A 1 227 ? 18.295 -31.972 -30.756 1.00 40.51 227 ILE A C 1
ATOM 1666 O O . ILE A 1 227 ? 17.807 -30.839 -30.696 1.00 40.28 227 ILE A O 1
ATOM 1671 N N . ASP A 1 228 ? 18.799 -32.612 -29.702 1.00 40.69 228 ASP A N 1
ATOM 1672 C CA . ASP A 1 228 ? 18.967 -31.980 -28.391 1.00 40.37 228 ASP A CA 1
ATOM 1673 C C . ASP A 1 228 ? 20.397 -31.514 -28.222 1.00 39.67 228 ASP A C 1
ATOM 1674 O O . ASP A 1 228 ? 21.340 -32.269 -28.482 1.00 39.56 228 ASP A O 1
ATOM 1679 N N . LEU A 1 229 ? 20.558 -30.283 -27.766 1.00 38.96 229 LEU A N 1
ATOM 1680 C CA . LEU A 1 229 ? 21.878 -29.755 -27.461 1.00 38.80 229 LEU A CA 1
ATOM 1681 C C . LEU A 1 229 ? 21.983 -29.370 -25.975 1.00 38.69 229 LEU A C 1
ATOM 1682 O O . LEU A 1 229 ? 21.210 -28.531 -25.476 1.00 39.26 229 LEU A O 1
ATOM 1687 N N . TYR A 1 230 ? 22.911 -30.016 -25.275 1.00 37.94 230 TYR A N 1
ATOM 1688 C CA . TYR A 1 230 ? 23.124 -29.779 -23.861 1.00 38.08 230 TYR A CA 1
ATOM 1689 C C . TYR A 1 230 ? 24.515 -29.212 -23.734 1.00 38.26 230 TYR A C 1
ATOM 1690 O O . TYR A 1 230 ? 25.455 -29.782 -24.300 1.00 38.40 230 TYR A O 1
ATOM 1699 N N . ASP A 1 231 ? 24.640 -28.093 -23.012 1.00 38.10 231 ASP A N 1
ATOM 1700 C CA . ASP A 1 231 ? 25.920 -27.396 -22.816 1.00 38.13 231 ASP A CA 1
ATOM 1701 C C . ASP A 1 231 ? 26.970 -28.251 -22.119 1.00 38.04 231 ASP A C 1
ATOM 1702 O O . ASP A 1 231 ? 26.687 -28.900 -21.120 1.00 37.42 231 ASP A O 1
ATOM 1707 N N . ASP A 1 232 ? 28.189 -28.207 -22.649 1.00 38.22 232 ASP A N 1
ATOM 1708 C CA . ASP A 1 232 ? 29.358 -28.747 -21.982 1.00 38.27 232 ASP A CA 1
ATOM 1709 C C . ASP A 1 232 ? 29.404 -28.200 -20.561 1.00 38.18 232 ASP A C 1
ATOM 1710 O O . ASP A 1 232 ? 29.642 -28.945 -19.610 1.00 38.51 232 ASP A O 1
ATOM 1715 N N . GLY A 1 233 ? 29.143 -26.904 -20.437 1.00 37.71 233 GLY A N 1
ATOM 1716 C CA . GLY A 1 233 ? 29.023 -26.220 -19.168 1.00 38.03 233 GLY A CA 1
ATOM 1717 C C . GLY A 1 233 ? 29.405 -24.762 -19.385 1.00 38.79 233 GLY A C 1
ATOM 1718 O O . GLY A 1 233 ? 28.866 -24.087 -20.262 1.00 39.52 233 GLY A O 1
ATOM 1719 N N . SER A 1 234 ? 30.362 -24.269 -18.611 1.00 38.71 234 SER A N 1
ATOM 1720 C CA . SER A 1 234 ? 30.769 -22.882 -18.713 1.00 38.31 234 SER A CA 1
ATOM 1721 C C . SER A 1 234 ? 31.436 -22.615 -20.060 1.00 38.18 234 SER A C 1
ATOM 1722 O O . SER A 1 234 ? 31.398 -21.495 -20.550 1.00 38.08 234 SER A O 1
ATOM 1725 N N . ALA A 1 235 ? 32.001 -23.657 -20.674 1.00 38.02 235 ALA A N 1
ATOM 1726 C CA . ALA A 1 235 ? 32.709 -23.531 -21.956 1.00 37.64 235 ALA A CA 1
ATOM 1727 C C . ALA A 1 235 ? 31.911 -22.782 -23.000 1.00 38.00 235 ALA A C 1
ATOM 1728 O O . ALA A 1 235 ? 32.460 -21.911 -23.683 1.00 38.39 235 ALA A O 1
ATOM 1730 N N . GLU A 1 236 ? 30.624 -23.084 -23.156 1.00 38.59 236 GLU A N 1
ATOM 1731 C CA . GLU A 1 236 ? 29.906 -22.308 -24.165 1.00 39.45 236 GLU A CA 1
ATOM 1732 C C . GLU A 1 236 ? 29.656 -20.836 -23.799 1.00 39.17 236 GLU A C 1
ATOM 1733 O O . GLU A 1 236 ? 29.595 -19.970 -24.701 1.00 39.61 236 GLU A O 1
ATOM 1739 N N . TYR A 1 237 ? 29.600 -20.545 -22.495 1.00 37.93 237 TYR A N 1
ATOM 1740 C CA . TYR A 1 237 ? 29.419 -19.175 -22.001 1.00 37.13 237 TYR A CA 1
ATOM 1741 C C . TYR A 1 237 ? 30.663 -18.297 -22.188 1.00 36.69 237 TYR A C 1
ATOM 1742 O O . TYR A 1 237 ? 30.535 -17.101 -22.457 1.00 36.33 237 TYR A O 1
ATOM 1751 N N . VAL A 1 238 ? 31.850 -18.893 -22.056 1.00 36.44 238 VAL A N 1
ATOM 1752 C CA . VAL A 1 238 ? 33.104 -18.223 -22.376 1.00 36.59 238 VAL A CA 1
ATOM 1753 C C . VAL A 1 238 ? 33.067 -17.864 -23.874 1.00 37.52 238 VAL A C 1
ATOM 1754 O O . VAL A 1 238 ? 33.339 -16.728 -24.271 1.00 37.97 238 VAL A O 1
ATOM 1758 N N . ASN A 1 239 ? 32.712 -18.842 -24.704 1.00 38.08 239 ASN A N 1
ATOM 1759 C CA . ASN A 1 239 ? 32.581 -18.606 -26.128 1.00 38.41 239 ASN A CA 1
ATOM 1760 C C . ASN A 1 239 ? 31.570 -17.531 -26.448 1.00 38.78 239 ASN A C 1
ATOM 1761 O O . ASN A 1 239 ? 31.832 -16.685 -27.320 1.00 39.54 239 ASN A O 1
ATOM 1766 N N . LEU A 1 240 ? 30.413 -17.558 -25.783 1.00 38.13 240 LEU A N 1
ATOM 1767 C CA . LEU A 1 240 ? 29.407 -16.533 -26.066 1.00 37.98 240 LEU A CA 1
ATOM 1768 C C . LEU A 1 240 ? 29.885 -15.155 -25.581 1.00 37.75 240 LEU A C 1
ATOM 1769 O O . LEU A 1 240 ? 29.669 -14.163 -26.269 1.00 37.48 240 LEU A O 1
ATOM 1774 N N . TYR A 1 241 ? 30.555 -15.107 -24.426 1.00 37.41 241 TYR A N 1
ATOM 1775 C CA . TYR A 1 241 ? 31.124 -13.868 -23.912 1.00 37.51 241 TYR A CA 1
ATOM 1776 C C . TYR A 1 241 ? 32.084 -13.210 -24.900 1.00 38.32 241 TYR A C 1
ATOM 1777 O O . TYR A 1 241 ? 32.078 -11.979 -25.068 1.00 37.79 241 TYR A O 1
ATOM 1786 N N . ASN A 1 242 ? 32.934 -14.018 -25.535 1.00 38.50 242 ASN A N 1
ATOM 1787 C CA . ASN A 1 242 ? 33.788 -13.485 -26.603 1.00 38.51 242 ASN A CA 1
ATOM 1788 C C . ASN A 1 242 ? 33.007 -13.088 -27.845 1.00 38.50 242 ASN A C 1
ATOM 1789 O O . ASN A 1 242 ? 33.331 -12.090 -28.497 1.00 39.05 242 ASN A O 1
ATOM 1794 N N . TRP A 1 243 ? 31.967 -13.854 -28.150 1.00 38.33 243 TRP A N 1
ATOM 1795 C CA . TRP A 1 243 ? 31.209 -13.667 -29.371 1.00 38.92 243 TRP A CA 1
ATOM 1796 C C . TRP A 1 243 ? 30.312 -12.428 -29.315 1.00 39.83 243 TRP A C 1
ATOM 1797 O O . TRP A 1 243 ? 29.772 -11.986 -30.348 1.00 39.49 243 TRP A O 1
ATOM 1808 N N . ARG A 1 244 ? 30.185 -11.852 -28.115 1.00 40.33 244 ARG A N 1
ATOM 1809 C CA . ARG A 1 244 ? 29.514 -10.572 -27.955 1.00 40.96 244 ARG A CA 1
ATOM 1810 C C . ARG A 1 244 ? 30.117 -9.525 -28.897 1.00 41.83 244 ARG A C 1
ATOM 1811 O O . ARG A 1 244 ? 29.381 -8.661 -29.394 1.00 42.27 244 ARG A O 1
ATOM 1819 N N . ASP A 1 245 ? 31.427 -9.615 -29.160 1.00 41.90 245 ASP A N 1
ATOM 1820 C CA . ASP A 1 245 ? 32.129 -8.609 -29.986 1.00 42.76 245 ASP A CA 1
ATOM 1821 C C . ASP A 1 245 ? 31.736 -8.658 -31.461 1.00 42.63 245 ASP A C 1
ATOM 1822 O O . ASP A 1 245 ? 31.937 -7.689 -32.195 1.00 42.45 245 ASP A O 1
ATOM 1827 N N . THR A 1 246 ? 31.189 -9.785 -31.898 1.00 42.96 246 THR A N 1
ATOM 1828 C CA . THR A 1 246 ? 30.903 -9.986 -33.316 1.00 43.41 246 THR A CA 1
ATOM 1829 C C . THR A 1 246 ? 30.117 -8.823 -33.932 1.00 43.47 246 THR A C 1
ATOM 1830 O O . THR A 1 246 ? 29.028 -8.497 -33.468 1.00 43.51 246 THR A O 1
ATOM 1834 N N . LEU A 1 247 ? 30.692 -8.191 -34.954 1.00 43.70 247 LEU A N 1
ATOM 1835 C CA . LEU A 1 247 ? 29.927 -7.317 -35.856 1.00 44.32 247 LEU A CA 1
ATOM 1836 C C . LEU A 1 247 ? 28.966 -8.158 -36.678 1.00 44.85 247 LEU A C 1
ATOM 1837 O O . LEU A 1 247 ? 29.308 -9.280 -37.080 1.00 45.21 247 LEU A O 1
ATOM 1842 N N . ASN A 1 248 ? 27.786 -7.607 -36.963 1.00 45.05 248 ASN A N 1
ATOM 1843 C CA . ASN A 1 248 ? 26.859 -8.236 -37.892 1.00 44.86 248 ASN A CA 1
ATOM 1844 C C . ASN A 1 248 ? 26.554 -9.677 -37.475 1.00 44.27 248 ASN A C 1
ATOM 1845 O O . ASN A 1 248 ? 26.685 -10.610 -38.262 1.00 44.38 248 ASN A O 1
ATOM 1850 N N . LYS A 1 249 ? 26.151 -9.852 -36.223 1.00 43.66 249 LYS A N 1
ATOM 1851 C CA . LYS A 1 249 ? 25.918 -11.181 -35.681 1.00 43.18 249 LYS A CA 1
ATOM 1852 C C . LYS A 1 249 ? 24.981 -11.961 -36.564 1.00 43.61 249 LYS A C 1
ATOM 1853 O O . LYS A 1 249 ? 25.243 -13.123 -36.894 1.00 43.87 249 LYS A O 1
ATOM 1859 N N . THR A 1 250 ? 23.895 -11.314 -36.972 1.00 43.82 250 THR A N 1
ATOM 1860 C CA . THR A 1 250 ? 22.855 -12.001 -37.728 1.00 43.94 250 THR A CA 1
ATOM 1861 C C . THR A 1 250 ? 23.388 -12.484 -39.082 1.00 43.35 250 THR A C 1
ATOM 1862 O O . THR A 1 250 ? 23.170 -13.635 -39.464 1.00 43.42 250 THR A O 1
ATOM 1866 N N . ASP A 1 251 ? 24.138 -11.630 -39.764 1.00 42.74 251 ASP A N 1
ATOM 1867 C CA . ASP A 1 251 ? 24.865 -12.045 -40.964 1.00 42.60 251 ASP A CA 1
ATOM 1868 C C . ASP A 1 251 ? 25.713 -13.307 -40.715 1.00 42.73 251 ASP A C 1
ATOM 1869 O O . ASP A 1 251 ? 25.634 -14.251 -41.504 1.00 43.14 251 ASP A O 1
ATOM 1874 N N . ASN A 1 252 ? 26.480 -13.335 -39.616 1.00 42.05 252 ASN A N 1
ATOM 1875 C CA . ASN A 1 252 ? 27.387 -14.449 -39.310 1.00 41.97 252 ASN A CA 1
ATOM 1876 C C . ASN A 1 252 ? 26.641 -15.748 -39.098 1.00 41.78 252 ASN A C 1
ATOM 1877 O O . ASN A 1 252 ? 27.052 -16.804 -39.570 1.00 41.43 252 ASN A O 1
ATOM 1882 N N . LEU A 1 253 ? 25.538 -15.657 -38.374 1.00 41.79 253 LEU A N 1
ATOM 1883 C CA . LEU A 1 253 ? 24.709 -16.820 -38.108 1.00 41.42 253 LEU A CA 1
ATOM 1884 C C . LEU A 1 253 ? 24.095 -17.393 -39.388 1.00 41.74 253 LEU A C 1
ATOM 1885 O O . LEU A 1 253 ? 24.053 -18.616 -39.554 1.00 41.64 253 LEU A O 1
ATOM 1890 N N . LYS A 1 254 ? 23.635 -16.519 -40.283 1.00 41.93 254 LYS A N 1
ATOM 1891 C CA . LYS A 1 254 ? 23.052 -16.969 -41.550 1.00 43.03 254 LYS A CA 1
ATOM 1892 C C . LYS A 1 254 ? 24.098 -17.624 -42.457 1.00 42.77 254 LYS A C 1
ATOM 1893 O O . LYS A 1 254 ? 23.820 -18.602 -43.147 1.00 43.07 254 LYS A O 1
ATOM 1899 N N . ILE A 1 255 ? 25.302 -17.071 -42.459 1.00 42.89 255 ILE A N 1
ATOM 1900 C CA . ILE A 1 255 ? 26.418 -17.697 -43.145 1.00 42.75 255 ILE A CA 1
ATOM 1901 C C . ILE A 1 255 ? 26.681 -19.046 -42.483 1.00 43.08 255 ILE A C 1
ATOM 1902 O O . ILE A 1 255 ? 26.966 -20.021 -43.172 1.00 43.50 255 ILE A O 1
ATOM 1907 N N . GLY A 1 256 ? 26.543 -19.097 -41.156 1.00 42.76 256 GLY A N 1
ATOM 1908 C CA . GLY A 1 256 ? 26.607 -20.345 -40.422 1.00 43.13 256 GLY A CA 1
ATOM 1909 C C . GLY A 1 256 ? 25.648 -21.429 -40.916 1.00 43.76 256 GLY A C 1
ATOM 1910 O O . GLY A 1 256 ? 26.054 -22.584 -41.071 1.00 44.01 256 GLY A O 1
ATOM 1911 N N . LYS A 1 257 ? 24.387 -21.071 -41.172 1.00 43.78 257 LYS A N 1
ATOM 1912 C CA . LYS A 1 257 ? 23.414 -22.026 -41.684 1.00 44.22 257 LYS A CA 1
ATOM 1913 C C . LYS A 1 257 ? 23.808 -22.626 -43.038 1.00 44.41 257 LYS A C 1
ATOM 1914 O O . LYS A 1 257 ? 23.759 -23.843 -43.213 1.00 44.29 257 LYS A O 1
ATOM 1920 N N . ASP A 1 258 ? 24.180 -21.772 -43.989 1.00 44.54 258 ASP A N 1
ATOM 1921 C CA . ASP A 1 258 ? 24.508 -22.235 -45.345 1.00 44.77 258 ASP A CA 1
ATOM 1922 C C . ASP A 1 258 ? 25.731 -23.138 -45.295 1.00 44.65 258 ASP A C 1
ATOM 1923 O O . ASP A 1 258 ? 25.800 -24.159 -45.989 1.00 44.19 258 ASP A O 1
ATOM 1928 N N . TYR A 1 259 ? 26.679 -22.754 -44.443 1.00 44.50 259 TYR A N 1
ATOM 1929 C CA . TYR A 1 259 ? 27.915 -23.493 -44.287 1.00 44.39 259 TYR A CA 1
ATOM 1930 C C . TYR A 1 259 ? 27.601 -24.890 -43.770 1.00 44.24 259 TYR A C 1
ATOM 1931 O O . TYR A 1 259 ? 28.012 -25.891 -44.388 1.00 44.18 259 TYR A O 1
ATOM 1940 N N . LEU A 1 260 ? 26.854 -24.936 -42.666 1.00 43.69 260 LEU A N 1
ATOM 1941 C CA . LEU A 1 260 ? 26.455 -26.194 -42.039 1.00 44.02 260 LEU A CA 1
ATOM 1942 C C . LEU A 1 260 ? 25.643 -27.038 -43.017 1.00 44.60 260 LEU A C 1
ATOM 1943 O O . LEU A 1 260 ? 25.911 -28.233 -43.184 1.00 45.10 260 LEU A O 1
ATOM 1948 N N . GLU A 1 261 ? 24.671 -26.409 -43.677 1.00 44.99 261 GLU A N 1
ATOM 1949 C CA . GLU A 1 261 ? 23.884 -27.075 -44.708 1.00 45.86 261 GLU A CA 1
ATOM 1950 C C . GLU A 1 261 ? 24.737 -27.706 -45.815 1.00 45.60 261 GLU A C 1
ATOM 1951 O O . GLU A 1 261 ? 24.505 -28.852 -46.190 1.00 45.80 261 GLU A O 1
ATOM 1957 N N . ASP A 1 262 ? 25.716 -26.954 -46.317 1.00 45.44 262 ASP A N 1
ATOM 1958 C CA . ASP A 1 262 ? 26.601 -27.419 -47.380 1.00 45.44 262 ASP A CA 1
ATOM 1959 C C . ASP A 1 262 ? 27.531 -28.542 -46.952 1.00 45.41 262 ASP A C 1
ATOM 1960 O O . ASP A 1 262 ? 27.859 -29.422 -47.762 1.00 45.43 262 ASP A O 1
ATOM 1965 N N . VAL A 1 263 ? 27.974 -28.491 -45.698 1.00 45.08 263 VAL A N 1
ATOM 1966 C CA . VAL A 1 263 ? 28.834 -29.528 -45.145 1.00 45.12 263 VAL A CA 1
ATOM 1967 C C . VAL A 1 263 ? 28.051 -30.853 -45.063 1.00 45.24 263 VAL A C 1
ATOM 1968 O O . VAL A 1 263 ? 28.512 -31.883 -45.556 1.00 44.92 263 VAL A O 1
ATOM 1972 N N . ILE A 1 264 ? 26.857 -30.803 -44.476 1.00 45.61 264 ILE A N 1
ATOM 1973 C CA . ILE A 1 264 ? 25.971 -31.973 -44.398 1.00 46.38 264 ILE A CA 1
ATOM 1974 C C . ILE A 1 264 ? 25.565 -32.521 -45.791 1.00 47.15 2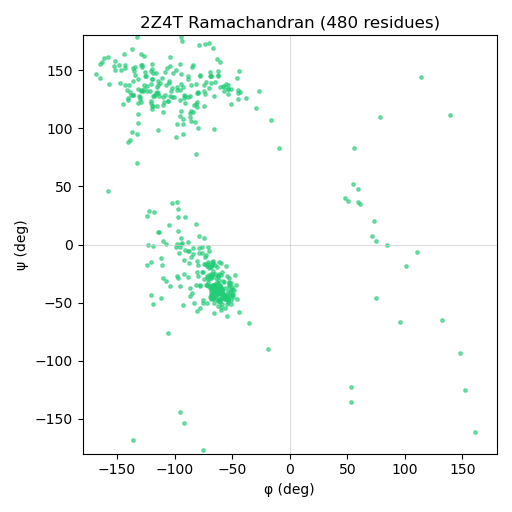64 ILE A C 1
ATOM 1975 O O . ILE A 1 264 ? 25.551 -33.736 -46.004 1.00 47.38 264 ILE A O 1
ATOM 1980 N N . ASN A 1 265 ? 25.256 -31.628 -46.733 1.00 47.85 265 ASN A N 1
ATOM 1981 C CA . ASN A 1 265 ? 25.004 -32.019 -48.131 1.00 48.93 265 ASN A CA 1
ATOM 1982 C C . ASN A 1 265 ? 26.225 -32.559 -48.875 1.00 49.16 265 ASN A C 1
ATOM 1983 O O . ASN A 1 265 ? 26.093 -33.147 -49.937 1.00 49.27 265 ASN A O 1
ATOM 1988 N N . GLY A 1 266 ? 27.409 -32.322 -48.331 1.00 49.95 266 GLY A N 1
ATOM 1989 C CA . GLY A 1 266 ? 28.638 -32.771 -48.952 1.00 50.87 266 GLY A CA 1
ATOM 1990 C C . GLY A 1 266 ? 29.147 -31.817 -50.007 1.00 51.78 266 GLY A C 1
ATOM 1991 O O . GLY A 1 266 ? 30.183 -32.080 -50.619 1.00 52.12 266 GLY A O 1
ATOM 1992 N N . ILE A 1 267 ? 28.421 -30.719 -50.225 1.00 52.49 267 ILE A N 1
ATOM 1993 C CA . ILE A 1 267 ? 28.795 -29.705 -51.219 1.00 53.38 267 ILE A CA 1
ATOM 1994 C C . ILE A 1 267 ? 30.074 -28.975 -50.818 1.00 53.53 267 ILE A C 1
ATOM 1995 O O . ILE A 1 267 ? 30.878 -28.616 -51.666 1.00 53.36 267 ILE A O 1
ATOM 2000 N N . ASN A 1 268 ? 30.247 -28.747 -49.522 1.00 54.05 268 ASN A N 1
ATOM 2001 C CA . ASN A 1 268 ? 31.462 -28.129 -49.017 1.00 54.46 268 ASN A CA 1
ATOM 2002 C C . ASN A 1 268 ? 32.229 -29.139 -48.170 1.00 55.03 268 ASN A C 1
ATOM 2003 O O . ASN A 1 268 ? 31.671 -29.751 -47.246 1.00 55.13 268 ASN A O 1
ATOM 2008 N N . GLU A 1 269 ? 33.509 -29.294 -48.506 1.00 55.63 269 GLU A N 1
ATOM 2009 C CA . GLU A 1 269 ? 34.401 -30.282 -47.900 1.00 56.34 269 GLU A CA 1
ATOM 2010 C C . GLU A 1 269 ? 35.156 -29.735 -46.712 1.00 56.46 269 GLU A C 1
ATOM 2011 O O . GLU A 1 269 ? 35.585 -30.498 -45.851 1.00 57.28 269 GLU A O 1
ATOM 2017 N N . ASP A 1 270 ? 35.342 -28.418 -46.676 1.00 56.24 270 ASP A N 1
ATOM 2018 C CA . ASP A 1 270 ? 35.979 -27.770 -45.543 1.00 56.03 270 ASP A CA 1
ATOM 2019 C C . ASP A 1 270 ? 35.078 -27.926 -44.312 1.00 55.37 270 ASP A C 1
ATOM 2020 O O . ASP A 1 270 ? 34.095 -27.187 -44.153 1.00 55.50 270 ASP A O 1
ATOM 2025 N N . THR A 1 271 ? 35.413 -28.896 -43.457 1.00 54.15 271 THR A N 1
ATOM 2026 C CA . THR A 1 271 ? 34.646 -29.152 -42.230 1.00 53.08 271 THR A CA 1
ATOM 2027 C C . THR A 1 271 ? 35.279 -28.479 -40.996 1.00 52.17 271 THR A C 1
ATOM 2028 O O . THR A 1 271 ? 35.125 -28.947 -39.869 1.00 51.96 271 THR A O 1
ATOM 2032 N N . SER A 1 272 ? 35.947 -27.352 -41.222 1.00 51.30 272 SER A N 1
ATOM 2033 C CA . SER A 1 272 ? 36.785 -26.711 -40.206 1.00 50.90 272 SER A CA 1
ATOM 2034 C C . SER A 1 272 ? 36.108 -25.702 -39.270 1.00 50.35 272 SER A C 1
ATOM 2035 O O . SER A 1 272 ? 36.588 -25.518 -38.156 1.00 49.95 272 SER A O 1
ATOM 2038 N N . ASN A 1 273 ? 35.039 -25.027 -39.712 1.00 49.95 273 ASN A N 1
ATOM 2039 C CA . ASN A 1 273 ? 34.375 -24.008 -38.857 1.00 49.45 273 ASN A CA 1
ATOM 2040 C C . ASN A 1 273 ? 33.440 -24.678 -37.869 1.00 48.58 273 ASN A C 1
ATOM 2041 O O . ASN A 1 273 ? 32.228 -24.693 -38.063 1.00 48.97 273 ASN A O 1
ATOM 2046 N N . THR A 1 274 ? 33.998 -25.233 -36.807 1.00 47.64 274 THR A N 1
ATOM 2047 C CA . THR A 1 274 ? 33.221 -26.087 -35.926 1.00 46.62 274 THR A CA 1
ATOM 2048 C C . THR A 1 274 ? 32.595 -25.263 -34.812 1.00 46.68 274 THR A C 1
ATOM 2049 O O . THR A 1 274 ? 31.833 -25.801 -33.993 1.00 46.92 274 THR A O 1
ATOM 2053 N N . GLY A 1 275 ? 32.931 -23.971 -34.772 1.00 45.93 275 GLY A N 1
ATOM 2054 C CA . GLY A 1 275 ? 32.624 -23.135 -33.613 1.00 44.71 275 GLY A CA 1
ATOM 2055 C C . GLY A 1 275 ? 31.302 -22.379 -33.630 1.00 44.13 275 GLY A C 1
ATOM 2056 O O . GLY A 1 275 ? 30.327 -22.775 -34.296 1.00 43.87 275 GLY A O 1
ATOM 2057 N N . THR A 1 276 ? 31.296 -21.271 -32.896 1.00 43.00 276 THR A N 1
ATOM 2058 C CA . THR A 1 276 ? 30.084 -20.581 -32.493 1.00 42.38 276 THR A CA 1
ATOM 2059 C C . THR A 1 276 ? 29.030 -20.411 -33.593 1.00 42.66 276 THR A C 1
ATOM 2060 O O . THR A 1 276 ? 27.913 -20.870 -33.445 1.00 43.42 276 THR A O 1
ATOM 2064 N N . SER A 1 277 ? 29.376 -19.768 -34.698 1.00 42.63 277 SER A N 1
ATOM 2065 C CA . SER A 1 277 ? 28.400 -19.527 -35.756 1.00 42.42 277 SER A CA 1
ATOM 2066 C C . SER A 1 277 ? 27.859 -20.808 -36.406 1.00 42.11 277 SER A C 1
ATOM 2067 O O . SER A 1 277 ? 26.818 -20.777 -37.058 1.00 42.77 277 SER A O 1
ATOM 2070 N N . SER A 1 278 ? 28.565 -21.922 -36.251 1.00 41.31 278 SER A N 1
ATOM 2071 C CA . SER A 1 278 ? 28.029 -23.205 -36.690 1.00 41.06 278 SER A CA 1
ATOM 2072 C C . SER A 1 278 ? 27.138 -23.850 -35.627 1.00 40.58 278 SER A C 1
ATOM 2073 O O . SER A 1 278 ? 26.090 -24.383 -35.952 1.00 40.59 278 SER A O 1
ATOM 2076 N N . VAL A 1 279 ? 27.531 -23.798 -34.361 1.00 40.03 279 VAL A N 1
ATOM 2077 C CA . VAL A 1 279 ? 26.802 -24.587 -33.376 1.00 40.19 279 VAL A CA 1
ATOM 2078 C C . VAL A 1 279 ? 25.378 -24.109 -33.080 1.00 40.10 279 VAL A C 1
ATOM 2079 O O . VAL A 1 279 ? 24.555 -24.895 -32.572 1.00 40.23 279 VAL A O 1
ATOM 2083 N N . TYR A 1 280 ? 25.087 -22.851 -33.419 1.00 39.18 280 TYR A N 1
ATOM 2084 C CA . TYR A 1 280 ? 23.767 -22.279 -33.183 1.00 39.09 280 TYR A CA 1
ATOM 2085 C C . TYR A 1 280 ? 22.890 -22.198 -34.433 1.00 39.44 280 TYR A C 1
ATOM 2086 O O . TYR A 1 280 ? 22.112 -21.271 -34.589 1.00 39.33 280 TYR A O 1
ATOM 2095 N N . ASN A 1 281 ? 23.009 -23.194 -35.309 1.00 39.75 281 ASN A N 1
ATOM 2096 C CA . ASN A 1 281 ? 22.155 -23.288 -36.491 1.00 39.80 281 ASN A CA 1
ATOM 2097 C C . ASN A 1 281 ? 21.378 -24.591 -36.607 1.00 39.98 281 ASN A C 1
ATOM 2098 O O . ASN A 1 281 ? 20.602 -24.750 -37.563 1.00 40.13 281 ASN A O 1
ATOM 2103 N N . TRP A 1 282 ? 21.547 -25.510 -35.646 1.00 40.02 282 TRP A N 1
ATOM 2104 C CA . TRP A 1 282 ? 20.815 -26.789 -35.705 1.00 40.72 282 TRP A CA 1
ATOM 2105 C C . TRP A 1 282 ? 19.316 -26.587 -35.939 1.00 40.87 282 TRP A C 1
ATOM 2106 O O . TRP A 1 282 ? 18.714 -27.271 -36.768 1.00 40.97 282 TRP A O 1
ATOM 2117 N N . GLN A 1 283 ? 18.749 -25.613 -35.237 1.00 40.91 283 GLN A N 1
ATOM 2118 C CA . GLN A 1 283 ? 17.313 -25.327 -35.277 1.00 41.56 283 GLN A CA 1
ATOM 2119 C C . GLN A 1 283 ? 16.835 -24.780 -36.616 1.00 41.90 283 GLN A C 1
ATOM 2120 O O . GLN A 1 283 ? 15.634 -24.818 -36.911 1.00 42.52 283 GLN A O 1
ATOM 2126 N N . LYS A 1 284 ? 17.759 -24.254 -37.417 1.00 41.73 284 LYS A N 1
ATOM 2127 C CA . LYS A 1 284 ? 17.407 -23.755 -38.745 1.00 41.50 284 LYS A CA 1
ATOM 2128 C C . LYS A 1 284 ? 17.305 -24.876 -39.772 1.00 41.62 284 LYS A C 1
ATOM 2129 O O . LYS A 1 284 ? 16.778 -24.662 -40.854 1.00 41.66 284 LYS A O 1
ATOM 2135 N N . LEU A 1 285 ? 17.813 -26.066 -39.435 1.00 42.08 285 LEU A N 1
ATOM 2136 C CA . LEU A 1 285 ? 17.881 -27.174 -40.394 1.00 41.83 285 LEU A CA 1
ATOM 2137 C C . LEU A 1 285 ? 17.125 -28.400 -39.944 1.00 42.17 285 LEU A C 1
ATOM 2138 O O . LEU A 1 285 ? 16.877 -29.297 -40.751 1.00 42.81 285 LEU A O 1
ATOM 2143 N N . TYR A 1 286 ? 16.765 -28.456 -38.664 1.00 41.86 286 TYR A N 1
ATOM 2144 C CA . TYR A 1 286 ? 16.161 -29.644 -38.093 1.00 41.87 286 TYR A CA 1
ATOM 2145 C C . TYR A 1 286 ? 15.278 -29.208 -36.952 1.00 41.93 286 TYR A C 1
ATOM 2146 O O . TYR A 1 286 ? 15.468 -28.118 -36.426 1.00 42.93 286 TYR A O 1
ATOM 2155 N N . PRO A 1 287 ? 14.297 -30.038 -36.567 1.00 41.67 287 PRO A N 1
ATOM 2156 C CA . PRO A 1 287 ? 13.670 -29.751 -35.277 1.00 41.79 287 PRO A CA 1
ATOM 2157 C C . PRO A 1 287 ? 14.729 -29.962 -34.216 1.00 41.97 287 PRO A C 1
ATOM 2158 O O . PRO A 1 287 ? 15.390 -31.009 -34.214 1.00 43.08 287 PRO A O 1
ATOM 2162 N N . ALA A 1 288 ? 14.926 -28.972 -33.350 1.00 41.45 288 ALA A N 1
ATOM 2163 C CA . ALA A 1 288 ? 16.049 -29.000 -32.422 1.00 41.05 288 ALA A CA 1
ATOM 2164 C C . ALA A 1 288 ? 15.715 -28.239 -31.166 1.00 40.72 288 ALA A C 1
ATOM 2165 O O . ALA A 1 288 ? 14.933 -27.300 -31.215 1.00 41.22 288 ALA A O 1
ATOM 2167 N N . ASN A 1 289 ? 16.302 -28.646 -30.046 1.00 40.30 289 ASN A N 1
ATOM 2168 C CA . ASN A 1 289 ? 16.161 -27.901 -28.791 1.00 40.55 289 ASN A CA 1
ATOM 2169 C C . ASN A 1 289 ? 17.515 -27.648 -28.129 1.00 40.03 289 ASN A C 1
ATOM 2170 O O . ASN A 1 289 ? 18.298 -28.598 -27.925 1.00 39.79 289 ASN A O 1
ATOM 2175 N N . TYR A 1 290 ? 17.803 -26.373 -27.843 1.00 38.79 290 TYR A N 1
ATOM 2176 C CA . TYR A 1 290 ? 19.005 -26.007 -27.086 1.00 38.64 290 TYR A CA 1
ATOM 2177 C C . TYR A 1 290 ? 18.686 -25.880 -25.594 1.00 39.18 290 TYR A C 1
ATOM 2178 O O . TYR A 1 290 ? 17.933 -24.984 -25.162 1.00 38.87 290 TYR A O 1
ATOM 2187 N N . HIS A 1 291 ? 19.283 -26.757 -24.800 1.00 39.42 291 HIS A N 1
ATOM 2188 C CA A HIS A 1 291 ? 19.070 -26.721 -23.360 0.50 39.80 291 HIS A CA 1
ATOM 2189 C CA B HIS A 1 291 ? 19.067 -26.720 -23.359 0.50 39.79 291 HIS A CA 1
ATOM 2190 C C . HIS A 1 291 ? 20.221 -25.986 -22.684 1.00 39.93 291 HIS A C 1
ATOM 2191 O O . HIS A 1 291 ? 21.262 -26.569 -22.418 1.00 40.90 291 HIS A O 1
ATOM 2204 N N . PHE A 1 292 ? 20.036 -24.695 -22.439 1.00 39.39 292 PHE A N 1
ATOM 2205 C CA . PHE A 1 292 ? 21.107 -23.864 -21.930 1.00 38.92 292 PHE A CA 1
ATOM 2206 C C . PHE A 1 292 ? 21.278 -24.059 -20.434 1.00 39.26 292 PHE A C 1
ATOM 2207 O O . PHE A 1 292 ? 20.303 -23.998 -19.676 1.00 39.81 292 PHE A O 1
ATOM 2215 N N . LEU A 1 293 ? 22.516 -24.272 -19.996 1.00 39.03 293 LEU A N 1
ATOM 2216 C CA . LEU A 1 293 ? 22.814 -24.264 -18.566 1.00 38.72 293 LEU A CA 1
ATOM 2217 C C . LEU A 1 293 ? 22.228 -23.019 -17.889 1.00 39.23 293 LEU A C 1
ATOM 2218 O O . LEU A 1 293 ? 21.671 -23.099 -16.786 1.00 39.88 293 LEU A O 1
ATOM 2223 N N . ARG A 1 294 ? 22.365 -21.870 -18.538 1.00 39.00 294 ARG A N 1
ATOM 2224 C CA . ARG A 1 294 ? 21.754 -20.651 -18.044 1.00 38.99 294 ARG A CA 1
ATOM 2225 C C . ARG A 1 294 ? 21.200 -19.867 -19.222 1.00 39.53 294 ARG A C 1
ATOM 2226 O O . ARG A 1 294 ? 21.887 -19.022 -19.811 1.00 39.89 294 ARG A O 1
ATOM 2234 N N . LYS A 1 295 ? 19.955 -20.170 -19.569 1.00 39.46 295 LYS A N 1
ATOM 2235 C CA . LYS A 1 295 ? 19.250 -19.490 -20.644 1.00 39.78 295 LYS A CA 1
ATOM 2236 C C . LYS A 1 295 ? 19.250 -17.972 -20.502 1.00 39.98 295 LYS A C 1
ATOM 2237 O O . LYS A 1 295 ? 19.309 -17.254 -21.508 1.00 40.80 295 LYS A O 1
ATOM 2243 N N . ASP A 1 296 ? 19.192 -17.485 -19.266 1.00 39.79 296 ASP A N 1
ATOM 2244 C CA . ASP A 1 296 ? 19.059 -16.057 -19.015 1.00 40.14 296 ASP A CA 1
ATOM 2245 C C . ASP A 1 296 ? 20.288 -15.271 -19.455 1.00 40.46 296 ASP A C 1
ATOM 2246 O O . ASP A 1 296 ? 20.235 -14.052 -19.583 1.00 40.96 296 ASP A O 1
ATOM 2251 N N . TYR A 1 297 ? 21.387 -15.965 -19.711 1.00 40.73 297 TYR A N 1
ATOM 2252 C CA . TYR A 1 297 ? 22.568 -15.296 -20.225 1.00 40.86 297 TYR A CA 1
ATOM 2253 C C . TYR A 1 297 ? 22.296 -14.593 -21.563 1.00 41.27 297 TYR A C 1
ATOM 2254 O O . TYR A 1 297 ? 22.824 -13.498 -21.809 1.00 41.18 297 TYR A O 1
ATOM 2263 N N . LEU A 1 298 ? 21.474 -15.199 -22.424 1.00 41.20 298 LEU A N 1
ATOM 2264 C CA . LEU A 1 298 ? 21.165 -14.542 -23.704 1.00 41.55 298 LEU A CA 1
ATOM 2265 C C . LEU A 1 298 ? 20.282 -13.279 -23.575 1.00 42.03 298 LEU A C 1
ATOM 2266 O O . LEU A 1 298 ? 20.068 -12.572 -24.559 1.00 42.88 298 LEU A O 1
ATOM 2271 N N . THR A 1 299 ? 19.812 -12.985 -22.362 1.00 42.23 299 THR A N 1
ATOM 2272 C CA . THR A 1 299 ? 18.960 -11.827 -22.087 1.00 41.98 299 THR A CA 1
ATOM 2273 C C . THR A 1 299 ? 19.720 -10.827 -21.232 1.00 42.21 299 THR A C 1
ATOM 2274 O O . THR A 1 299 ? 19.707 -9.620 -21.507 1.00 42.11 299 THR A O 1
ATOM 2278 N N . LEU A 1 300 ? 20.376 -11.338 -20.188 1.00 42.32 300 LEU A N 1
ATOM 2279 C CA . LEU A 1 300 ? 21.285 -10.546 -19.351 1.00 42.19 300 LEU A CA 1
ATOM 2280 C C . LEU A 1 300 ? 22.333 -9.756 -20.159 1.00 42.59 300 LEU A C 1
ATOM 2281 O O . LEU A 1 300 ? 22.655 -8.622 -19.784 1.00 43.13 300 LEU A O 1
ATOM 2286 N N . GLU A 1 301 ? 22.879 -10.354 -21.231 1.00 42.01 301 GLU A N 1
ATOM 2287 C CA . GLU A 1 301 ? 23.774 -9.642 -22.163 1.00 42.08 301 GLU A CA 1
ATOM 2288 C C . GLU A 1 301 ? 22.995 -9.039 -23.330 1.00 41.86 301 GLU A C 1
ATOM 2289 O O . GLU A 1 301 ? 22.621 -9.750 -24.259 1.00 41.90 301 GLU A O 1
ATOM 2295 N N . PRO A 1 302 ? 22.770 -7.718 -23.304 1.00 41.74 302 PRO A N 1
ATOM 2296 C CA . PRO A 1 302 ? 22.005 -7.122 -24.408 1.00 41.83 302 PRO A CA 1
ATOM 2297 C C . PRO A 1 302 ? 22.551 -7.470 -25.804 1.00 41.65 302 PRO A C 1
ATOM 2298 O O . PRO A 1 302 ? 21.772 -7.674 -26.735 1.00 41.43 302 PRO A O 1
ATOM 2302 N N . SER A 1 303 ? 23.870 -7.561 -25.948 1.00 41.85 303 SER A N 1
ATOM 2303 C CA . SER A 1 303 ? 24.450 -7.814 -27.270 1.00 42.44 303 SER A CA 1
ATOM 2304 C C . SER A 1 303 ? 24.131 -9.210 -27.817 1.00 42.09 303 SER A C 1
ATOM 2305 O O . SER A 1 303 ? 24.237 -9.445 -29.015 1.00 42.07 303 SER A O 1
ATOM 2308 N N . LEU A 1 304 ? 23.706 -10.124 -26.945 1.00 41.97 304 LEU A N 1
ATOM 2309 C CA . LEU A 1 304 ? 23.308 -11.470 -27.375 1.00 41.50 304 LEU A CA 1
ATOM 2310 C C . LEU A 1 304 ? 21.800 -11.649 -27.648 1.00 42.01 304 LEU A C 1
ATOM 2311 O O . LEU A 1 304 ? 21.351 -12.753 -28.013 1.00 42.30 304 LEU A O 1
ATOM 2316 N N . HIS A 1 305 ? 21.024 -10.577 -27.497 1.00 42.23 305 HIS A N 1
ATOM 2317 C CA . HIS A 1 305 ? 19.595 -10.612 -27.861 1.00 43.03 305 HIS A CA 1
ATOM 2318 C C . HIS A 1 305 ? 19.387 -11.095 -29.301 1.00 43.03 305 HIS A C 1
ATOM 2319 O O . HIS A 1 305 ? 18.462 -11.879 -29.559 1.00 42.86 305 HIS A O 1
ATOM 2326 N N . GLU A 1 306 ? 20.255 -10.660 -30.222 1.00 43.37 306 GLU A N 1
ATOM 2327 C CA . GLU A 1 306 ? 20.221 -11.162 -31.617 1.00 44.29 306 GLU A CA 1
ATOM 2328 C C . GLU A 1 306 ? 20.296 -12.694 -31.665 1.00 43.69 306 GLU A C 1
ATOM 2329 O O . GLU A 1 306 ? 19.516 -13.337 -32.381 1.00 43.74 306 GLU A O 1
ATOM 2335 N N . LEU A 1 307 ? 21.223 -13.275 -30.899 1.00 43.13 307 LEU A N 1
ATOM 2336 C CA . LEU A 1 307 ? 21.371 -14.735 -30.875 1.00 42.70 307 LEU A CA 1
ATOM 2337 C C . LEU A 1 307 ? 20.149 -15.389 -30.247 1.00 42.38 307 LEU A C 1
ATOM 2338 O O . LEU A 1 307 ? 19.629 -16.386 -30.767 1.00 41.93 307 LEU A O 1
ATOM 2343 N N . ARG A 1 308 ? 19.691 -14.811 -29.137 1.00 42.55 308 ARG A N 1
ATOM 2344 C CA . ARG A 1 308 ? 18.452 -15.242 -28.499 1.00 42.78 308 ARG A CA 1
ATOM 2345 C C . ARG A 1 308 ? 17.266 -15.246 -29.488 1.00 42.82 308 ARG A C 1
ATOM 2346 O O . ARG A 1 308 ? 16.550 -16.250 -29.569 1.00 42.55 308 ARG A O 1
ATOM 2354 N N . ASP A 1 309 ? 17.099 -14.158 -30.256 1.00 42.91 309 ASP A N 1
ATOM 2355 C CA . ASP A 1 309 ? 16.110 -14.098 -31.357 1.00 43.48 309 ASP A CA 1
ATOM 2356 C C . ASP A 1 309 ? 16.301 -15.240 -32.329 1.00 42.93 309 ASP A C 1
ATOM 2357 O O . ASP A 1 309 ? 15.335 -15.881 -32.737 1.00 42.86 309 ASP A O 1
ATOM 2362 N N . TYR A 1 310 ? 17.558 -15.461 -32.711 1.00 42.25 310 TYR A N 1
ATOM 2363 C CA . TYR A 1 310 ? 17.901 -16.402 -33.762 1.00 41.67 310 TYR A CA 1
ATOM 2364 C C . TYR A 1 310 ? 17.604 -17.852 -33.375 1.00 42.11 310 TYR A C 1
ATOM 2365 O O . TYR A 1 310 ? 17.138 -18.638 -34.219 1.00 42.37 310 TYR A O 1
ATOM 2374 N N . ILE A 1 311 ? 17.878 -18.211 -32.118 1.00 41.79 311 ILE A N 1
ATOM 2375 C CA . ILE A 1 311 ? 17.528 -19.540 -31.629 1.00 41.85 311 ILE A CA 1
ATOM 2376 C C . ILE A 1 311 ? 16.002 -19.659 -31.441 1.00 42.70 311 ILE A C 1
ATOM 2377 O O . ILE A 1 311 ? 15.444 -20.768 -31.555 1.00 43.10 311 ILE A O 1
ATOM 2382 N N . GLY A 1 312 ? 15.336 -18.519 -31.181 1.00 42.84 312 GLY A N 1
ATOM 2383 C CA . GLY A 1 312 ? 13.872 -18.444 -31.110 1.00 42.93 312 GLY A CA 1
ATOM 2384 C C . GLY A 1 312 ? 13.288 -19.465 -30.155 1.00 43.79 312 GLY A C 1
ATOM 2385 O O . GLY A 1 312 ? 13.805 -19.678 -29.055 1.00 43.32 312 GLY A O 1
ATOM 2386 N N . ASP A 1 313 ? 12.224 -20.130 -30.576 1.00 44.28 313 ASP A N 1
ATOM 2387 C CA . ASP A 1 313 ? 11.544 -21.049 -29.673 1.00 45.34 313 ASP A CA 1
ATOM 2388 C C . ASP A 1 313 ? 12.221 -22.430 -29.568 1.00 44.92 313 ASP A C 1
ATOM 2389 O O . ASP A 1 313 ? 11.601 -23.387 -29.118 1.00 45.91 313 ASP A O 1
ATOM 2394 N N . SER A 1 314 ? 13.488 -22.530 -29.980 1.00 44.15 314 SER A N 1
ATOM 2395 C CA . SER A 1 314 ? 14.309 -23.704 -29.691 1.00 42.93 314 SER A CA 1
ATOM 2396 C C . SER A 1 314 ? 15.198 -23.437 -28.473 1.00 42.85 314 SER A C 1
ATOM 2397 O O . SER A 1 314 ? 15.976 -24.299 -28.056 1.00 43.53 314 SER A O 1
ATOM 2400 N N . LEU A 1 315 ? 15.091 -22.246 -27.897 1.00 42.39 315 LEU A N 1
ATOM 2401 C CA . LEU A 1 315 ? 15.903 -21.902 -26.733 1.00 42.05 315 LEU A CA 1
ATOM 2402 C C . LEU A 1 315 ? 15.204 -22.370 -25.453 1.00 42.53 315 LEU A C 1
ATOM 2403 O O . LEU A 1 315 ? 14.128 -21.868 -25.109 1.00 42.83 315 LEU A O 1
ATOM 2408 N N . LYS A 1 316 ? 15.811 -23.343 -24.775 1.00 42.10 316 LYS A N 1
ATOM 2409 C CA . LYS A 1 316 ? 15.249 -23.916 -23.540 1.00 42.14 316 LYS A CA 1
ATOM 2410 C C . LYS A 1 316 ? 16.197 -23.727 -22.363 1.00 41.73 316 LYS A C 1
ATOM 2411 O O . LYS A 1 316 ? 17.407 -23.559 -22.551 1.00 42.27 316 LYS A O 1
ATOM 2417 N N . GLN A 1 317 ? 15.648 -23.727 -21.153 1.00 41.02 317 GLN A N 1
ATOM 2418 C CA . GLN A 1 317 ? 16.456 -23.754 -19.946 1.00 40.71 317 GLN A CA 1
ATOM 2419 C C . GLN A 1 317 ? 16.658 -25.211 -19.555 1.00 40.88 317 GLN A C 1
ATOM 2420 O O . GLN A 1 317 ? 15.682 -25.975 -19.453 1.00 41.28 317 GLN A O 1
ATOM 2426 N N . MET A 1 318 ? 17.909 -25.609 -19.343 1.00 40.78 318 MET A N 1
ATOM 2427 C CA . MET A 1 318 ? 18.213 -26.944 -18.785 1.00 40.80 318 MET A CA 1
ATOM 2428 C C . MET A 1 318 ? 17.377 -27.182 -17.502 1.00 40.67 318 MET A C 1
ATOM 2429 O O . MET A 1 318 ? 17.252 -26.297 -16.658 1.00 40.18 318 MET A O 1
ATOM 2434 N N . GLN A 1 319 ? 16.763 -28.356 -17.395 1.00 40.94 319 GLN A N 1
ATOM 2435 C CA . GLN A 1 319 ? 15.860 -28.677 -16.277 1.00 41.08 319 GLN A CA 1
ATOM 2436 C C . GLN A 1 319 ? 16.572 -29.545 -15.243 1.00 40.84 319 GLN A C 1
ATOM 2437 O O . GLN A 1 319 ? 17.439 -30.349 -15.611 1.00 40.38 319 GLN A O 1
ATOM 2443 N N . TRP A 1 320 ? 16.204 -29.387 -13.963 1.00 40.62 320 TRP A N 1
ATOM 2444 C CA . TRP A 1 320 ? 16.754 -30.209 -12.854 1.00 40.27 320 TRP A CA 1
ATOM 2445 C C . TRP A 1 320 ? 15.685 -30.961 -12.046 1.00 41.04 320 TRP A C 1
ATOM 2446 O O . TRP A 1 320 ? 15.862 -31.274 -10.851 1.00 40.80 320 TRP A O 1
ATOM 2457 N N . ASP A 1 321 ? 14.583 -31.278 -12.714 1.00 41.40 321 ASP A N 1
ATOM 2458 C CA . ASP A 1 321 ? 13.480 -31.956 -12.064 1.00 42.02 321 ASP A CA 1
ATOM 2459 C C . ASP A 1 321 ? 13.286 -33.357 -12.640 1.00 42.38 321 ASP A C 1
ATOM 2460 O O . ASP A 1 321 ? 12.292 -34.015 -12.358 1.00 42.67 321 ASP A O 1
ATOM 2465 N N . GLY A 1 322 ? 14.245 -33.798 -13.447 1.00 42.63 322 GLY A N 1
ATOM 2466 C CA . GLY A 1 322 ? 14.199 -35.116 -14.073 1.00 42.71 322 GLY A CA 1
ATOM 2467 C C . GLY A 1 322 ? 14.183 -36.228 -13.038 1.00 42.91 322 GLY A C 1
ATOM 2468 O O . GLY A 1 322 ? 13.422 -37.222 -13.161 1.00 43.05 322 GLY A O 1
ATOM 2469 N N . PHE A 1 323 ? 15.009 -36.058 -12.009 1.00 42.32 323 PHE A N 1
ATOM 2470 C CA . PHE A 1 323 ? 15.133 -37.066 -10.987 1.00 42.19 323 PHE A CA 1
ATOM 2471 C C . PHE A 1 323 ? 13.836 -37.133 -10.189 1.00 42.99 323 PHE A C 1
ATOM 2472 O O . PHE A 1 323 ? 13.304 -38.204 -9.954 1.00 42.59 323 PHE A O 1
ATOM 2480 N N . LYS A 1 324 ? 13.323 -35.970 -9.796 1.00 44.62 324 LYS A N 1
ATOM 2481 C CA . LYS A 1 324 ? 12.093 -35.877 -9.008 1.00 45.52 324 LYS A CA 1
ATOM 2482 C C . LYS A 1 324 ? 10.916 -36.461 -9.780 1.00 45.80 324 LYS A C 1
ATOM 2483 O O . LYS A 1 324 ? 9.981 -36.975 -9.166 1.00 46.43 324 LYS A O 1
ATOM 2489 N N . LYS A 1 325 ? 10.954 -36.375 -11.109 1.00 44.97 325 LYS A N 1
ATOM 2490 C CA . LYS A 1 325 ? 9.846 -36.855 -11.918 1.00 45.11 325 LYS A CA 1
ATOM 2491 C C . LYS A 1 325 ? 9.927 -38.348 -12.230 1.00 44.16 325 LYS A C 1
ATOM 2492 O O . LYS A 1 325 ? 8.967 -38.913 -12.740 1.00 43.86 325 LYS A O 1
ATOM 2498 N N . PHE A 1 326 ? 11.071 -38.967 -11.938 1.00 43.17 326 PHE A N 1
ATOM 2499 C CA . PHE A 1 326 ? 11.252 -40.406 -12.080 1.00 42.02 326 PHE A CA 1
ATOM 2500 C C . PHE A 1 326 ? 10.405 -41.139 -11.039 1.00 41.46 326 PHE A C 1
ATOM 2501 O O . PHE A 1 326 ? 10.273 -40.669 -9.912 1.00 40.95 326 PHE A O 1
ATOM 2509 N N . ASN A 1 327 ? 9.876 -42.309 -11.400 1.00 40.72 327 ASN A N 1
ATOM 2510 C CA . ASN A 1 327 ? 9.300 -43.203 -10.410 1.00 40.40 327 ASN A CA 1
ATOM 2511 C C . ASN A 1 327 ? 10.433 -43.849 -9.599 1.00 40.39 327 ASN A C 1
ATOM 2512 O O . ASN A 1 327 ? 11.614 -43.669 -9.916 1.00 40.21 327 ASN A O 1
ATOM 2517 N N . SER A 1 328 ? 10.097 -44.585 -8.550 1.00 40.25 328 SER A N 1
ATOM 2518 C CA . SER A 1 328 ? 11.143 -44.990 -7.606 1.00 40.47 328 SER A CA 1
ATOM 2519 C C . SER A 1 328 ? 12.121 -46.025 -8.186 1.00 40.32 328 SER A C 1
ATOM 2520 O O . SER A 1 328 ? 13.292 -46.049 -7.793 1.00 40.18 328 SER A O 1
ATOM 2523 N N . LYS A 1 329 ? 11.652 -46.856 -9.115 1.00 39.82 329 LYS A N 1
ATOM 2524 C CA . LYS A 1 329 ? 12.531 -47.807 -9.774 1.00 40.23 329 LYS A CA 1
ATOM 2525 C C . LYS A 1 329 ? 13.534 -47.060 -10.663 1.00 40.74 329 LYS A C 1
ATOM 2526 O O . LYS A 1 329 ? 14.741 -47.363 -10.646 1.00 41.23 329 LYS A O 1
ATOM 2532 N N . GLN A 1 330 ? 13.026 -46.088 -11.419 1.00 40.21 330 GLN A N 1
ATOM 2533 C CA . GLN A 1 330 ? 13.853 -45.180 -12.219 1.00 40.33 330 GLN A CA 1
ATOM 2534 C C . GLN A 1 330 ? 14.900 -44.406 -11.374 1.00 40.35 330 GLN A C 1
ATOM 2535 O O . GLN A 1 330 ? 16.071 -44.294 -11.751 1.00 40.64 330 GLN A O 1
ATOM 2541 N N . GLN A 1 331 ? 14.486 -43.880 -10.230 1.00 39.91 331 GLN A N 1
ATOM 2542 C CA . GLN A 1 331 ? 15.428 -43.191 -9.350 1.00 40.22 331 GLN A CA 1
ATOM 2543 C C . GLN A 1 331 ? 16.577 -44.108 -8.901 1.00 40.49 331 GLN A C 1
ATOM 2544 O O . GLN A 1 331 ? 17.730 -43.672 -8.861 1.00 40.51 331 GLN A O 1
ATOM 2550 N N . GLU A 1 332 ? 16.267 -45.372 -8.594 1.00 40.58 332 GLU A N 1
ATOM 2551 C CA . GLU A 1 332 ? 17.293 -46.331 -8.188 1.00 40.76 332 GLU A CA 1
ATOM 2552 C C . GLU A 1 332 ? 18.221 -46.674 -9.339 1.00 40.80 332 GLU A C 1
ATOM 2553 O O . GLU A 1 332 ? 19.430 -46.768 -9.161 1.00 40.69 332 GLU A O 1
ATOM 2559 N N . LEU A 1 333 ? 17.652 -46.868 -10.519 1.00 40.68 333 LEU A N 1
ATOM 2560 C CA . LEU A 1 333 ? 18.459 -47.207 -11.671 1.00 40.77 333 LEU A CA 1
ATOM 2561 C C . LEU A 1 333 ? 19.408 -46.038 -11.997 1.00 41.02 333 LEU A C 1
ATOM 2562 O O . LEU A 1 333 ? 20.592 -46.250 -12.268 1.00 41.49 333 LEU A O 1
ATOM 2567 N N . PHE A 1 334 ? 18.881 -44.822 -11.921 1.00 40.27 334 PHE A N 1
ATOM 2568 C CA . PHE A 1 334 ? 19.661 -43.609 -12.106 1.00 40.02 334 PHE A CA 1
ATOM 2569 C C . PHE A 1 334 ? 20.856 -43.512 -11.145 1.00 39.95 334 PHE A C 1
ATOM 2570 O O . PHE A 1 334 ? 22.000 -43.351 -11.600 1.00 39.79 334 PHE A O 1
ATOM 2578 N N . LEU A 1 335 ? 20.598 -43.617 -9.834 1.00 39.29 335 LEU A N 1
ATOM 2579 C CA . LEU A 1 335 ? 21.667 -43.455 -8.827 1.00 39.43 335 LEU A CA 1
ATOM 2580 C C . LEU A 1 335 ? 22.737 -44.515 -9.009 1.00 39.31 335 LEU A C 1
ATOM 2581 O O . LEU A 1 335 ? 23.942 -44.291 -8.814 1.00 39.17 335 LEU A O 1
ATOM 2586 N N . SER A 1 336 ? 22.256 -45.671 -9.403 1.00 39.18 336 SER A N 1
ATOM 2587 C CA . SER A 1 336 ? 23.082 -46.806 -9.623 1.00 39.95 336 SER A CA 1
ATOM 2588 C C . SER A 1 336 ? 23.978 -46.582 -10.847 1.00 39.83 336 SER A C 1
ATOM 2589 O O . SER A 1 336 ? 25.167 -46.873 -10.803 1.00 40.70 336 SER A O 1
ATOM 2592 N N . ILE A 1 337 ? 23.427 -46.035 -11.923 1.00 39.36 337 ILE A N 1
ATOM 2593 C CA . ILE A 1 337 ? 24.244 -45.725 -13.087 1.00 38.93 337 ILE A CA 1
ATOM 2594 C C . ILE A 1 337 ? 25.273 -44.608 -12.845 1.00 39.77 337 ILE A C 1
ATOM 2595 O O . ILE A 1 337 ? 26.393 -44.699 -13.335 1.00 39.89 337 ILE A O 1
ATOM 2600 N N . VAL A 1 338 ? 24.899 -43.563 -12.105 1.00 40.25 338 VAL A N 1
ATOM 2601 C CA . VAL A 1 338 ? 25.864 -42.516 -11.743 1.00 41.45 338 VAL A CA 1
ATOM 2602 C C . VAL A 1 338 ? 26.801 -42.910 -10.564 1.00 41.98 338 VAL A C 1
ATOM 2603 O O . VAL A 1 338 ? 27.701 -42.156 -10.217 1.00 42.13 338 VAL A O 1
ATOM 2607 N N . ASN A 1 339 ? 26.590 -44.096 -9.989 1.00 42.37 339 ASN A N 1
ATOM 2608 C CA . ASN A 1 339 ? 27.340 -44.596 -8.815 1.00 42.99 339 ASN A CA 1
ATOM 2609 C C . ASN A 1 339 ? 27.258 -43.744 -7.545 1.00 42.30 339 ASN A C 1
ATOM 2610 O O . ASN A 1 339 ? 28.225 -43.624 -6.785 1.00 41.73 339 ASN A O 1
ATOM 2615 N N . PHE A 1 340 ? 26.082 -43.172 -7.315 1.00 41.85 340 PHE A N 1
ATOM 2616 C CA . PHE A 1 340 ? 25.831 -42.459 -6.075 1.00 41.83 340 PHE A CA 1
ATOM 2617 C C . PHE A 1 340 ? 25.141 -43.342 -5.031 1.00 42.03 340 PHE A C 1
ATOM 2618 O O . PHE A 1 340 ? 23.979 -43.732 -5.175 1.00 42.55 340 PHE A O 1
ATOM 2626 N N . ASP A 1 341 ? 25.877 -43.671 -3.986 1.00 41.89 341 ASP A N 1
ATOM 2627 C CA . ASP A 1 341 ? 25.292 -44.354 -2.853 1.00 41.99 341 ASP A CA 1
ATOM 2628 C C . ASP A 1 341 ? 24.850 -43.298 -1.821 1.00 41.45 341 ASP A C 1
ATOM 2629 O O . ASP A 1 341 ? 25.639 -42.819 -1.000 1.00 40.75 341 ASP A O 1
ATOM 2634 N N . LYS A 1 342 ? 23.579 -42.941 -1.898 1.00 41.27 342 LYS A N 1
ATOM 2635 C CA . LYS A 1 342 ? 23.007 -41.887 -1.093 1.00 41.84 342 LYS A CA 1
ATOM 2636 C C . LYS A 1 342 ? 23.011 -42.191 0.391 1.00 43.12 342 LYS A C 1
ATOM 2637 O O . LYS A 1 342 ? 23.406 -41.335 1.200 1.00 43.34 342 LYS A O 1
ATOM 2643 N N . GLN A 1 343 ? 22.573 -43.403 0.753 1.00 44.39 343 GLN A N 1
ATOM 2644 C CA . GLN A 1 343 ? 22.461 -43.801 2.162 1.00 44.69 343 GLN A CA 1
ATOM 2645 C C . GLN A 1 343 ? 23.856 -43.751 2.845 1.00 45.05 343 GLN A C 1
ATOM 2646 O O . GLN A 1 343 ? 23.981 -43.369 4.019 1.00 45.10 343 GLN A O 1
ATOM 2652 N N . LYS A 1 344 ? 24.899 -44.090 2.088 1.00 45.08 344 LYS A N 1
ATOM 2653 C CA . LYS A 1 344 ? 26.261 -44.075 2.607 1.00 45.17 344 LYS A CA 1
ATOM 2654 C C . LYS A 1 344 ? 26.718 -42.646 2.933 1.00 44.89 344 LYS A C 1
ATOM 2655 O O . LYS A 1 344 ? 27.279 -42.407 4.014 1.00 44.77 344 LYS A O 1
ATOM 2661 N N . LEU A 1 345 ? 26.467 -41.705 2.019 1.00 44.38 345 LEU A N 1
ATOM 2662 C CA . LEU A 1 345 ? 26.727 -40.286 2.293 1.00 44.33 345 LEU A CA 1
ATOM 2663 C C . LEU A 1 345 ? 25.871 -39.817 3.456 1.00 44.53 345 LEU A C 1
ATOM 2664 O O . LEU A 1 345 ? 26.379 -39.176 4.379 1.00 44.31 345 LEU A O 1
ATOM 2669 N N . GLN A 1 346 ? 24.580 -40.146 3.430 1.00 45.16 346 GLN A N 1
ATOM 2670 C CA . GLN A 1 346 ? 23.720 -39.772 4.554 1.00 46.22 346 GLN A CA 1
ATOM 2671 C C . GLN A 1 346 ? 24.266 -40.284 5.885 1.00 46.38 346 GLN A C 1
ATOM 2672 O O . GLN A 1 346 ? 24.303 -39.526 6.866 1.00 46.34 346 GLN A O 1
ATOM 2678 N N . ASN A 1 347 ? 24.718 -41.545 5.914 1.00 46.71 347 ASN A N 1
ATOM 2679 C CA . ASN A 1 347 ? 25.379 -42.088 7.116 1.00 47.00 347 ASN A CA 1
ATOM 2680 C C . ASN A 1 347 ? 26.559 -41.219 7.499 1.00 47.27 347 ASN A C 1
ATOM 2681 O O . ASN A 1 347 ? 26.720 -40.889 8.672 1.00 47.78 347 ASN A O 1
ATOM 2686 N N . GLU A 1 348 ? 27.390 -40.865 6.520 1.00 47.42 348 GLU A N 1
ATOM 2687 C CA . GLU A 1 348 ? 28.587 -40.068 6.803 1.00 47.98 348 GLU A CA 1
ATOM 2688 C C . GLU A 1 348 ? 28.273 -38.672 7.326 1.00 48.29 348 GLU A C 1
ATOM 2689 O O . GLU A 1 348 ? 28.931 -38.209 8.255 1.00 48.69 348 GLU A O 1
ATOM 2695 N N . TYR A 1 349 ? 27.253 -38.024 6.762 1.00 48.72 349 TYR A N 1
ATOM 2696 C CA . TYR A 1 349 ? 26.737 -36.764 7.302 1.00 49.27 349 TYR A CA 1
ATOM 2697 C C . TYR A 1 349 ? 26.319 -36.844 8.787 1.00 50.67 349 TYR A C 1
ATOM 2698 O O . TYR A 1 349 ? 26.258 -35.798 9.446 1.00 51.12 349 TYR A O 1
ATOM 2707 N N . ASN A 1 350 ? 26.093 -38.061 9.319 1.00 51.77 350 ASN A N 1
ATOM 2708 C CA . ASN A 1 350 ? 25.127 -38.269 10.423 1.00 52.83 350 ASN A CA 1
ATOM 2709 C C . ASN A 1 350 ? 25.308 -38.373 11.944 1.00 53.28 350 ASN A C 1
ATOM 2710 O O . ASN A 1 350 ? 24.302 -38.083 12.608 1.00 54.81 350 ASN A O 1
ATOM 2715 N N . SER A 1 351 ? 26.379 -38.812 12.615 1.00 52.77 351 SER A N 1
ATOM 2716 C CA . SER A 1 351 ? 27.665 -39.427 12.309 1.00 51.43 351 SER A CA 1
ATOM 2717 C C . SER A 1 351 ? 28.618 -38.576 13.148 1.00 51.30 351 SER A C 1
ATOM 2718 O O . SER A 1 351 ? 29.227 -39.057 14.108 1.00 50.88 351 SER A O 1
ATOM 2721 N N . SER A 1 352 ? 28.707 -37.297 12.788 1.00 50.49 352 SER A N 1
ATOM 2722 C CA . SER A 1 352 ? 29.346 -36.308 13.629 1.00 49.99 352 SER A CA 1
ATOM 2723 C C . SER A 1 352 ? 28.355 -35.195 14.011 1.00 49.78 352 SER A C 1
ATOM 2724 O O . SER A 1 352 ? 27.394 -34.926 13.296 1.00 49.67 352 SER A O 1
ATOM 2727 N N . ASN A 1 353 ? 28.566 -34.596 15.176 1.00 49.59 353 ASN A N 1
ATOM 2728 C CA . ASN A 1 353 ? 27.865 -33.362 15.560 1.00 49.48 353 ASN A CA 1
ATOM 2729 C C . ASN A 1 353 ? 28.052 -32.203 14.576 1.00 47.78 353 ASN A C 1
ATOM 2730 O O . ASN A 1 353 ? 27.159 -31.375 14.419 1.00 47.65 353 ASN A O 1
ATOM 2735 N N . LEU A 1 354 ? 29.221 -32.149 13.942 1.00 45.97 354 LEU A N 1
ATOM 2736 C CA . LEU A 1 354 ? 29.629 -30.983 13.160 1.00 44.65 354 LEU A CA 1
ATOM 2737 C C . LEU A 1 354 ? 28.789 -30.840 11.890 1.00 43.35 354 LEU A C 1
ATOM 2738 O O . LEU A 1 354 ? 28.383 -31.857 11.299 1.00 43.31 354 LEU A O 1
ATOM 2743 N N . PRO A 1 355 ? 28.504 -29.581 11.480 1.00 42.06 355 PRO A N 1
ATOM 2744 C CA . PRO A 1 355 ? 27.858 -29.350 10.185 1.00 40.74 355 PRO A CA 1
ATOM 2745 C C . PRO A 1 355 ? 28.813 -29.843 9.109 1.00 40.07 355 PRO A C 1
ATOM 2746 O O . PRO A 1 355 ? 29.995 -29.978 9.383 1.00 40.06 355 PRO A O 1
ATOM 2750 N N . ASN A 1 356 ? 28.318 -30.132 7.911 1.00 39.30 356 ASN A N 1
ATOM 2751 C CA . ASN A 1 356 ? 29.163 -30.708 6.871 1.00 38.59 356 ASN A CA 1
ATOM 2752 C C . ASN A 1 356 ? 29.512 -29.753 5.749 1.00 38.57 356 ASN A C 1
ATOM 2753 O O . ASN A 1 356 ? 28.656 -29.011 5.249 1.00 38.75 356 ASN A O 1
ATOM 2758 N N . PHE A 1 357 ? 30.778 -29.801 5.353 1.00 37.89 357 PHE A N 1
ATOM 2759 C CA . PHE A 1 357 ? 31.338 -28.903 4.363 1.00 37.39 357 PHE A CA 1
ATOM 2760 C C . PHE A 1 357 ? 31.822 -29.736 3.188 1.00 37.19 357 PHE A C 1
ATOM 2761 O O . PHE A 1 357 ? 32.554 -30.702 3.388 1.00 37.32 357 PHE A O 1
ATOM 2769 N N . VAL A 1 358 ? 31.388 -29.389 1.977 1.00 36.48 358 VAL A N 1
ATOM 2770 C CA . VAL A 1 358 ? 31.907 -30.033 0.782 1.00 36.62 358 VAL A CA 1
ATOM 2771 C C . VAL A 1 358 ? 32.767 -29.038 0.031 1.00 37.26 358 VAL A C 1
ATOM 2772 O O . VAL A 1 358 ? 32.304 -27.946 -0.298 1.00 37.53 358 VAL A O 1
ATOM 2776 N N . PHE A 1 359 ? 34.026 -29.392 -0.200 1.00 37.46 359 PHE A N 1
ATOM 2777 C CA . PHE A 1 359 ? 34.862 -28.609 -1.076 1.00 38.05 359 PHE A CA 1
ATOM 2778 C C . PHE A 1 359 ? 34.736 -29.188 -2.473 1.00 38.80 359 PHE A C 1
ATOM 2779 O O . PHE A 1 359 ? 34.907 -30.411 -2.647 1.00 39.50 359 PHE A O 1
ATOM 2787 N N . THR A 1 360 ? 34.439 -28.335 -3.463 1.00 38.46 360 THR A N 1
ATOM 2788 C CA . THR A 1 360 ? 34.349 -28.795 -4.849 1.00 38.01 360 THR A CA 1
ATOM 2789 C C . THR A 1 360 ? 35.625 -28.449 -5.609 1.00 39.14 360 THR A C 1
ATOM 2790 O O . THR A 1 360 ? 36.045 -27.291 -5.623 1.00 39.43 360 THR A O 1
ATOM 2794 N N . GLY A 1 361 ? 36.241 -29.445 -6.249 1.00 39.71 361 GLY A N 1
ATOM 2795 C CA . GLY A 1 361 ? 37.543 -29.235 -6.904 1.00 39.14 361 GLY A CA 1
ATOM 2796 C C . GLY A 1 361 ? 37.429 -28.908 -8.377 1.00 39.31 361 GLY A C 1
ATOM 2797 O O . GLY A 1 361 ? 36.334 -28.856 -8.921 1.00 39.17 361 GLY A O 1
ATOM 2798 N N . THR A 1 362 ? 38.568 -28.679 -9.019 1.00 39.17 362 THR A N 1
ATOM 2799 C CA . THR A 1 362 ? 38.615 -28.466 -10.454 1.00 39.58 362 THR A CA 1
ATOM 2800 C C . THR A 1 362 ? 39.716 -29.320 -11.105 1.00 40.22 362 THR A C 1
ATOM 2801 O O . THR A 1 362 ? 40.451 -30.028 -10.421 1.00 39.40 362 THR A O 1
ATOM 2805 N N . THR A 1 363 ? 39.832 -29.230 -12.425 1.00 40.48 363 THR A N 1
ATOM 2806 C CA . THR A 1 363 ? 40.925 -29.893 -13.110 1.00 41.67 363 THR A CA 1
ATOM 2807 C C . THR A 1 363 ? 41.483 -28.959 -14.159 1.00 42.91 363 THR A C 1
ATOM 2808 O O . THR A 1 363 ? 40.856 -27.946 -14.441 1.00 43.75 363 THR A O 1
ATOM 2812 N N . VAL A 1 364 ? 42.640 -29.289 -14.737 1.00 44.13 364 VAL A N 1
ATOM 2813 C CA . VAL A 1 364 ? 43.159 -28.538 -15.875 1.00 45.55 364 VAL A CA 1
ATOM 2814 C C . VAL A 1 364 ? 42.951 -29.329 -17.146 1.00 46.80 364 VAL A C 1
ATOM 2815 O O . VAL A 1 364 ? 43.383 -30.484 -17.230 1.00 47.28 364 VAL A O 1
ATOM 2819 N N . TRP A 1 365 ? 42.340 -28.703 -18.150 1.00 48.03 365 TRP A N 1
ATOM 2820 C CA . TRP A 1 365 ? 42.309 -29.278 -19.503 1.00 48.76 365 TRP A CA 1
ATOM 2821 C C . TRP A 1 365 ? 43.554 -28.830 -20.301 1.00 49.72 365 TRP A C 1
ATOM 2822 O O . TRP A 1 365 ? 44.046 -27.707 -20.127 1.00 49.70 365 TRP A O 1
ATOM 2833 N N . ALA A 1 366 ? 44.065 -29.714 -21.162 1.00 50.81 366 ALA A N 1
ATOM 2834 C CA . ALA A 1 366 ? 45.208 -29.377 -22.024 1.00 51.80 366 ALA A CA 1
ATOM 2835 C C . ALA A 1 366 ? 46.360 -28.705 -21.247 1.00 52.43 366 ALA A C 1
ATOM 2836 O O . ALA A 1 366 ? 46.973 -27.754 -21.741 1.00 52.78 366 ALA A O 1
ATOM 2838 N N . GLY A 1 367 ? 46.637 -29.187 -20.036 1.00 52.62 367 GLY A N 1
ATOM 2839 C CA . GLY A 1 367 ? 47.708 -28.634 -19.220 1.00 52.94 367 GLY A CA 1
ATOM 2840 C C . GLY A 1 367 ? 48.233 -29.588 -18.160 1.00 53.47 367 GLY A C 1
ATOM 2841 O O . GLY A 1 367 ? 48.435 -29.193 -17.011 1.00 53.74 367 GLY A O 1
ATOM 2842 N N . ASN A 1 368 ? 48.476 -30.838 -18.530 1.00 53.68 368 ASN A N 1
ATOM 2843 C CA . ASN A 1 368 ? 49.050 -31.801 -17.585 1.00 54.55 368 ASN A CA 1
ATOM 2844 C C . ASN A 1 368 ? 50.249 -31.315 -16.763 1.00 54.67 368 ASN A C 1
ATOM 2845 O O . ASN A 1 368 ? 50.391 -31.674 -15.588 1.00 54.68 368 ASN A O 1
ATOM 2850 N N . HIS A 1 369 ? 51.096 -30.485 -17.373 1.00 54.72 369 HIS A N 1
ATOM 2851 C CA . HIS A 1 369 ? 52.226 -29.876 -16.662 1.00 54.72 369 HIS A CA 1
ATOM 2852 C C . HIS A 1 369 ? 51.778 -29.010 -15.447 1.00 54.29 369 HIS A C 1
ATOM 2853 O O . HIS A 1 369 ? 52.584 -28.683 -14.574 1.00 53.75 369 HIS A O 1
ATOM 2860 N N . GLU A 1 370 ? 50.492 -28.661 -15.408 1.00 53.57 370 GLU A N 1
ATOM 2861 C CA . GLU A 1 370 ? 49.949 -27.785 -14.376 1.00 53.32 370 GLU A CA 1
ATOM 2862 C C . GLU A 1 370 ? 49.293 -28.495 -13.193 1.00 52.06 370 GLU A C 1
ATOM 2863 O O . GLU A 1 370 ? 48.928 -27.839 -12.217 1.00 52.18 370 GLU A O 1
ATOM 2869 N N . ARG A 1 371 ? 49.119 -29.807 -13.235 1.00 51.08 371 ARG A N 1
ATOM 2870 C CA A ARG A 1 371 ? 48.202 -30.410 -12.276 0.70 50.74 371 ARG A CA 1
ATOM 2871 C CA B ARG A 1 371 ? 48.202 -30.417 -12.273 0.30 50.67 371 ARG A CA 1
ATOM 2872 C C . ARG A 1 371 ? 48.720 -30.602 -10.843 1.00 50.57 371 ARG A C 1
ATOM 2873 O O . ARG A 1 371 ? 47.921 -30.677 -9.895 1.00 50.63 371 ARG A O 1
ATOM 2888 N N . GLU A 1 372 ? 50.037 -30.619 -10.662 1.00 49.70 372 GLU A N 1
ATOM 2889 C CA . GLU A 1 372 ? 50.547 -30.664 -9.293 1.00 49.04 372 GLU A CA 1
ATOM 2890 C C . GLU A 1 372 ? 50.341 -29.317 -8.628 1.00 47.59 372 GLU A C 1
ATOM 2891 O O . GLU A 1 372 ? 50.039 -29.233 -7.430 1.00 47.17 372 GLU A O 1
ATOM 2897 N N . TYR A 1 373 ? 50.474 -28.266 -9.435 1.00 45.96 373 TYR A N 1
ATOM 2898 C CA . TYR A 1 373 ? 50.290 -26.897 -8.980 1.00 44.08 373 TYR A CA 1
ATOM 2899 C C . TYR A 1 373 ? 48.808 -26.696 -8.632 1.00 43.86 373 TYR A C 1
ATOM 2900 O O . TYR A 1 373 ? 48.479 -26.042 -7.639 1.00 43.22 373 TYR A O 1
ATOM 2909 N N . TYR A 1 374 ? 47.936 -27.291 -9.452 1.00 43.29 374 TYR A N 1
ATOM 2910 C CA . TYR A 1 374 ? 46.500 -27.307 -9.207 1.00 42.84 374 TYR A CA 1
ATOM 2911 C C . TYR A 1 374 ? 46.171 -28.024 -7.901 1.00 43.49 374 TYR A C 1
ATOM 2912 O O . TYR A 1 374 ? 45.310 -27.571 -7.146 1.00 43.97 374 TYR A O 1
ATOM 2921 N N . ALA A 1 375 ? 46.861 -29.1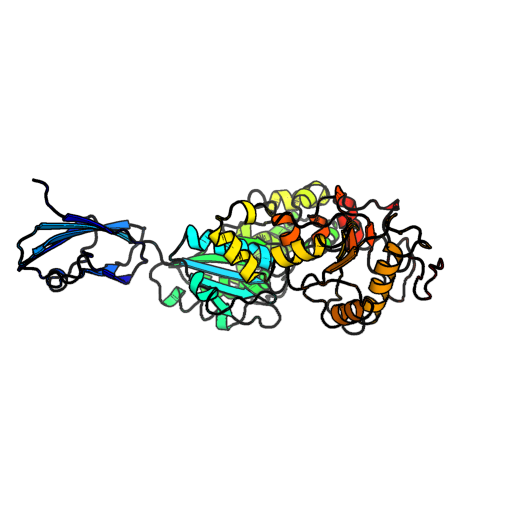23 -7.611 1.00 43.26 375 ALA A N 1
ATOM 2922 C CA . ALA A 1 375 ? 46.588 -29.825 -6.381 1.00 42.92 375 ALA A CA 1
ATOM 2923 C C . ALA A 1 375 ? 47.011 -28.953 -5.204 1.00 43.65 375 ALA A C 1
ATOM 2924 O O . ALA A 1 375 ? 46.248 -28.780 -4.240 1.00 43.90 375 ALA A O 1
ATOM 2926 N N . LYS A 1 376 ? 48.211 -28.383 -5.292 1.00 43.76 376 LYS A N 1
ATOM 2927 C CA . LYS A 1 376 ? 48.768 -27.634 -4.179 1.00 44.38 376 LYS A CA 1
ATOM 2928 C C . LYS A 1 376 ? 47.924 -26.384 -3.879 1.00 43.42 376 LYS A C 1
ATOM 2929 O O . LYS A 1 376 ? 47.682 -26.058 -2.716 1.00 43.27 376 LYS A O 1
ATOM 2935 N N . GLN A 1 377 ? 47.429 -25.733 -4.923 1.00 43.00 377 GLN A N 1
ATOM 2936 C CA . GLN A 1 377 ? 46.538 -24.583 -4.754 1.00 43.07 377 GLN A CA 1
ATOM 2937 C C . GLN A 1 377 ? 45.170 -24.909 -4.112 1.00 42.22 377 GLN A C 1
ATOM 2938 O O . GLN A 1 377 ? 44.673 -24.150 -3.261 1.00 42.35 377 GLN A O 1
ATOM 2944 N N . GLN A 1 378 ? 44.564 -26.020 -4.521 1.00 40.52 378 GLN A N 1
ATOM 2945 C CA . GLN A 1 378 ? 43.278 -26.397 -3.973 1.00 39.54 378 GLN A CA 1
ATOM 2946 C C . GLN A 1 378 ? 43.395 -26.812 -2.498 1.00 39.03 378 GLN A C 1
ATOM 2947 O O . GLN A 1 378 ? 42.501 -26.530 -1.691 1.00 38.58 378 GLN A O 1
ATOM 2953 N N . ILE A 1 379 ? 44.506 -27.465 -2.158 1.00 38.29 379 ILE A N 1
ATOM 2954 C CA . ILE A 1 379 ? 44.848 -27.747 -0.777 1.00 37.23 379 ILE A CA 1
ATOM 2955 C C . ILE A 1 379 ? 44.903 -26.424 -0.003 1.00 37.80 379 ILE A C 1
ATOM 2956 O O . ILE A 1 379 ? 44.365 -26.302 1.106 1.00 37.69 379 ILE A O 1
ATOM 2961 N N . ASN A 1 380 ? 45.506 -25.412 -0.612 1.00 37.48 380 ASN A N 1
ATOM 2962 C CA . ASN A 1 380 ? 45.557 -24.132 0.033 1.00 37.22 380 ASN A CA 1
ATOM 2963 C C . ASN A 1 380 ? 44.169 -23.493 0.186 1.00 37.23 380 ASN A C 1
ATOM 2964 O O . ASN A 1 380 ? 43.902 -22.814 1.195 1.00 37.75 380 ASN A O 1
ATOM 2969 N N . VAL A 1 381 ? 43.290 -23.711 -0.789 1.00 36.74 381 VAL A N 1
ATOM 2970 C CA . VAL A 1 381 ? 41.931 -23.180 -0.692 1.00 36.61 381 VAL A CA 1
ATOM 2971 C C . VAL A 1 381 ? 41.152 -23.886 0.419 1.00 37.34 381 VAL A C 1
ATOM 2972 O O . VAL A 1 381 ? 40.507 -23.217 1.233 1.00 37.73 381 VAL A O 1
ATOM 2976 N N . ILE A 1 382 ? 41.231 -25.221 0.473 1.00 37.72 382 ILE A N 1
ATOM 2977 C CA . ILE A 1 382 ? 40.614 -25.978 1.571 1.00 37.71 382 ILE A CA 1
ATOM 2978 C C . ILE A 1 382 ? 41.124 -25.427 2.916 1.00 38.17 382 ILE A C 1
ATOM 2979 O O . ILE A 1 382 ? 40.341 -25.189 3.839 1.00 38.62 382 ILE A O 1
ATOM 2984 N N . ASN A 1 383 ? 42.428 -25.191 3.004 1.00 38.46 383 ASN A N 1
ATOM 2985 C CA . ASN A 1 383 ? 43.035 -24.702 4.242 1.00 38.82 383 ASN A CA 1
ATOM 2986 C C . ASN A 1 383 ? 42.504 -23.362 4.678 1.00 38.72 383 ASN A C 1
ATOM 2987 O O . ASN A 1 383 ? 42.259 -23.141 5.860 1.00 38.52 383 ASN A O 1
ATOM 2992 N N . ASN A 1 384 ? 42.280 -22.486 3.709 1.00 38.73 384 ASN A N 1
ATOM 2993 C CA . ASN A 1 384 ? 41.692 -21.190 4.000 1.00 38.36 384 ASN A CA 1
ATOM 2994 C C . ASN A 1 384 ? 40.317 -21.301 4.665 1.00 38.04 384 ASN A C 1
ATOM 2995 O O . ASN A 1 384 ? 40.008 -20.553 5.599 1.00 38.20 384 ASN A O 1
ATOM 3000 N N . ALA A 1 385 ? 39.526 -22.273 4.208 1.00 37.26 385 ALA A N 1
ATOM 3001 C CA . ALA A 1 385 ? 38.181 -22.548 4.735 1.00 36.96 385 ALA A CA 1
ATOM 3002 C C . ALA A 1 385 ? 38.134 -23.134 6.154 1.00 36.90 385 ALA A C 1
ATOM 3003 O O . ALA A 1 385 ? 37.215 -22.812 6.925 1.00 36.45 385 ALA A O 1
ATOM 3005 N N . ILE A 1 386 ? 39.101 -23.996 6.485 1.00 37.13 386 ILE A N 1
ATOM 3006 C CA . ILE A 1 386 ? 39.065 -24.767 7.741 1.00 37.57 386 ILE A CA 1
ATOM 3007 C C . ILE A 1 386 ? 40.087 -24.291 8.779 1.00 38.15 386 ILE A C 1
ATOM 3008 O O . ILE A 1 386 ? 40.173 -24.863 9.867 1.00 37.90 386 ILE A O 1
ATOM 3013 N N . ASN A 1 387 ? 40.864 -23.258 8.432 1.00 38.62 387 ASN A N 1
ATOM 3014 C CA . ASN A 1 387 ? 41.873 -22.703 9.328 1.00 38.91 387 ASN A CA 1
ATOM 3015 C C . ASN A 1 387 ? 41.414 -21.343 9.909 1.00 39.36 387 ASN A C 1
ATOM 3016 O O . ASN A 1 387 ? 41.079 -20.417 9.168 1.00 39.90 387 ASN A O 1
ATOM 3021 N N . GLU A 1 388 ? 41.381 -21.234 11.231 1.00 39.30 388 GLU A N 1
ATOM 3022 C CA . GLU A 1 388 ? 40.906 -20.010 11.890 1.00 39.92 388 GLU A CA 1
ATOM 3023 C C . GLU A 1 388 ? 41.719 -18.756 11.580 1.00 39.45 388 GLU A C 1
ATOM 3024 O O . GLU A 1 388 ? 41.193 -17.637 11.668 1.00 39.60 388 GLU A O 1
ATOM 3030 N N . SER A 1 389 ? 42.987 -18.943 11.219 1.00 38.46 389 SER A N 1
ATOM 3031 C CA . SER A 1 389 ? 43.882 -17.831 10.945 1.00 37.46 389 SER A CA 1
ATOM 3032 C C . SER A 1 389 ? 43.659 -17.223 9.558 1.00 37.25 389 SER A C 1
ATOM 3033 O O . SER A 1 389 ? 44.421 -16.357 9.129 1.00 37.41 389 SER A O 1
ATOM 3036 N N . SER A 1 390 ? 42.611 -17.659 8.864 1.00 37.29 390 SER A N 1
ATOM 3037 C CA . SER A 1 390 ? 42.232 -17.051 7.577 1.00 37.48 390 SER A CA 1
ATOM 3038 C C . SER A 1 390 ? 40.921 -16.263 7.617 1.00 37.43 390 SER A C 1
ATOM 3039 O O . SER A 1 390 ? 39.959 -16.676 8.285 1.00 37.75 390 SER A O 1
ATOM 3042 N N . PRO A 1 391 ? 40.860 -15.145 6.868 1.00 37.42 391 PRO A N 1
ATOM 3043 C CA . PRO A 1 391 ? 39.571 -14.447 6.743 1.00 37.39 391 PRO A CA 1
ATOM 3044 C C . PRO A 1 391 ? 38.495 -15.268 6.008 1.00 37.78 391 PRO A C 1
ATOM 3045 O O . PRO A 1 391 ? 37.317 -14.956 6.139 1.00 37.74 391 PRO A O 1
ATOM 3049 N N . HIS A 1 392 ? 38.885 -16.304 5.263 1.00 37.78 392 HIS A N 1
ATOM 3050 C CA . HIS A 1 392 ? 37.896 -17.150 4.562 1.00 38.65 392 HIS A CA 1
ATOM 3051 C C . HIS A 1 392 ? 37.367 -18.327 5.385 1.00 38.45 392 HIS A C 1
ATOM 3052 O O . HIS A 1 392 ? 36.550 -19.117 4.914 1.00 38.14 392 HIS A O 1
ATOM 3059 N N . TYR A 1 393 ? 37.828 -18.405 6.625 1.00 38.05 393 TYR A N 1
ATOM 3060 C CA . TYR A 1 393 ? 37.391 -19.403 7.573 1.00 38.38 393 TYR A CA 1
ATOM 3061 C C . TYR A 1 393 ? 35.885 -19.519 7.518 1.00 39.12 393 TYR A C 1
ATOM 3062 O O . TYR A 1 393 ? 35.191 -18.506 7.538 1.00 39.36 393 TYR A O 1
ATOM 3071 N N . LEU A 1 394 ? 35.374 -20.742 7.462 1.00 39.86 394 LEU A N 1
ATOM 3072 C CA . LEU A 1 394 ? 33.924 -20.927 7.415 1.00 41.05 394 LEU A CA 1
ATOM 3073 C C . LEU A 1 394 ? 33.168 -20.340 8.625 1.00 41.66 394 LEU A C 1
ATOM 3074 O O . LEU A 1 394 ? 32.006 -19.959 8.485 1.00 41.74 394 LEU A O 1
ATOM 3079 N N . GLY A 1 395 ? 33.845 -20.236 9.778 1.00 42.00 395 GLY A N 1
ATOM 3080 C CA . GLY A 1 395 ? 33.280 -19.644 10.993 1.00 42.38 395 GLY A CA 1
ATOM 3081 C C . GLY A 1 395 ? 33.018 -20.633 12.123 1.00 43.20 395 GLY A C 1
ATOM 3082 O O . GLY A 1 395 ? 32.632 -20.235 13.226 1.00 43.38 395 GLY A O 1
ATOM 3083 N N . ASN A 1 396 ? 33.208 -21.922 11.840 1.00 43.40 396 ASN A N 1
ATOM 3084 C CA . ASN A 1 396 ? 32.903 -23.018 12.758 1.00 43.92 396 ASN A CA 1
ATOM 3085 C C . ASN A 1 396 ? 33.650 -24.252 12.296 1.00 43.82 396 ASN A C 1
ATOM 3086 O O . ASN A 1 396 ? 34.058 -24.318 11.138 1.00 44.25 396 ASN A O 1
ATOM 3091 N N . SER A 1 397 ? 33.834 -25.233 13.171 1.00 43.39 397 SER A N 1
ATOM 3092 C CA . SER A 1 397 ? 34.385 -26.516 12.725 1.00 43.06 397 SER A CA 1
ATOM 3093 C C . SER A 1 397 ? 33.345 -27.337 11.944 1.00 42.49 397 SER A C 1
ATOM 3094 O O . SER A 1 397 ? 32.175 -27.421 12.341 1.00 42.87 397 SER A O 1
ATOM 3097 N N . TYR A 1 398 ? 33.795 -27.949 10.849 1.00 41.38 398 TYR A N 1
ATOM 3098 C CA . TYR A 1 398 ? 32.956 -28.740 9.951 1.00 40.08 398 TYR A CA 1
ATOM 3099 C C . TYR A 1 398 ? 33.585 -30.087 9.736 1.00 39.83 398 TYR A C 1
ATOM 3100 O O . TYR A 1 398 ? 34.792 -30.215 9.815 1.00 39.88 398 TYR A O 1
ATOM 3109 N N . ASP A 1 399 ? 32.770 -31.094 9.446 1.00 39.57 399 ASP A N 1
ATOM 3110 C CA . ASP A 1 399 ? 33.271 -32.308 8.844 1.00 39.22 399 ASP A CA 1
ATOM 3111 C C . ASP A 1 399 ? 33.582 -32.004 7.384 1.00 38.85 399 ASP A C 1
ATOM 3112 O O . ASP A 1 399 ? 32.769 -31.404 6.657 1.00 37.93 399 ASP A O 1
ATOM 3117 N N . LEU A 1 400 ? 34.774 -32.425 6.974 1.00 38.39 400 LEU A N 1
ATOM 3118 C CA . LEU A 1 400 ? 35.332 -32.100 5.679 1.00 37.56 400 LEU A CA 1
ATOM 3119 C C . LEU A 1 400 ? 34.984 -33.176 4.652 1.00 37.43 400 LEU A C 1
ATOM 3120 O O . LEU A 1 400 ? 35.283 -34.354 4.873 1.00 37.09 400 LEU A O 1
ATOM 3125 N N . PHE A 1 401 ? 34.382 -32.749 3.529 1.00 36.96 401 PHE A N 1
ATOM 3126 C CA . PHE A 1 401 ? 33.997 -33.610 2.400 1.00 36.06 401 PHE A CA 1
ATOM 3127 C C . PHE A 1 401 ? 34.581 -33.087 1.097 1.00 36.37 401 PHE A C 1
ATOM 3128 O O . PHE A 1 401 ? 34.750 -31.870 0.915 1.00 35.75 401 PHE A O 1
ATOM 3136 N N . PHE A 1 402 ? 34.892 -34.000 0.182 1.00 36.58 402 PHE A N 1
ATOM 3137 C CA . PHE A 1 402 ? 35.521 -33.616 -1.078 1.00 37.27 402 PHE A CA 1
ATOM 3138 C C . PHE A 1 402 ? 34.777 -34.141 -2.290 1.00 37.80 402 PHE A C 1
ATOM 3139 O O . PHE A 1 402 ? 34.373 -35.294 -2.315 1.00 38.97 402 PHE A O 1
ATOM 3147 N N . LYS A 1 403 ? 34.630 -33.285 -3.295 1.00 38.69 403 LYS A N 1
ATOM 3148 C CA . LYS A 1 403 ? 34.086 -33.611 -4.621 1.00 39.46 403 LYS A CA 1
ATOM 3149 C C . LYS A 1 403 ? 35.025 -32.831 -5.565 1.00 40.01 403 LYS A C 1
ATOM 3150 O O . LYS A 1 403 ? 34.679 -31.712 -5.906 1.00 40.90 403 LYS A O 1
ATOM 3156 N N . GLY A 1 404 ? 36.163 -33.337 -6.082 1.00 40.81 404 GLY A N 1
ATOM 3157 C CA . GLY A 1 404 ? 36.341 -34.365 -7.102 1.00 41.91 404 GLY A CA 1
ATOM 3158 C C . GLY A 1 404 ? 35.520 -33.711 -8.199 1.00 41.82 404 GLY A C 1
ATOM 3159 O O . GLY A 1 404 ? 34.433 -34.211 -8.423 1.00 43.12 404 GLY A O 1
ATOM 3160 N N . HIS A 1 405 ? 36.005 -32.762 -9.012 1.00 41.22 405 HIS A N 1
ATOM 3161 C CA . HIS A 1 405 ? 36.275 -32.955 -10.462 1.00 41.21 405 HIS A CA 1
ATOM 3162 C C . HIS A 1 405 ? 36.377 -34.330 -11.120 1.00 41.00 405 HIS A C 1
ATOM 3163 O O . HIS A 1 405 ? 37.332 -35.062 -10.904 1.00 42.03 405 HIS A O 1
ATOM 3170 N N . PRO A 1 406 ? 35.348 -34.688 -11.901 1.00 40.42 406 PRO A N 1
ATOM 3171 C CA . PRO A 1 406 ? 35.301 -35.980 -12.614 1.00 39.94 406 PRO A CA 1
ATOM 3172 C C . PRO A 1 406 ? 36.576 -36.266 -13.409 1.00 39.96 406 PRO A C 1
ATOM 3173 O O . PRO A 1 406 ? 37.032 -37.405 -13.423 1.00 39.31 406 PRO A O 1
ATOM 3177 N N . GLY A 1 407 ? 37.152 -35.232 -14.029 1.00 39.86 407 GLY A N 1
ATOM 3178 C CA . GLY A 1 407 ? 38.401 -35.351 -14.764 1.00 39.60 407 GLY A CA 1
ATOM 3179 C C . GLY A 1 407 ? 39.651 -34.944 -13.993 1.00 40.25 407 GLY A C 1
ATOM 3180 O O . GLY A 1 407 ? 40.671 -34.606 -14.591 1.00 40.03 407 GLY A O 1
ATOM 3181 N N . GLY A 1 408 ? 39.594 -34.989 -12.665 1.00 40.22 408 GLY A N 1
ATOM 3182 C CA . GLY A 1 408 ? 40.705 -34.494 -11.844 1.00 40.39 408 GLY A CA 1
ATOM 3183 C C . GLY A 1 408 ? 41.924 -35.397 -11.805 1.00 40.57 408 GLY A C 1
ATOM 3184 O O . GLY A 1 408 ? 43.052 -34.924 -11.640 1.00 40.67 408 GLY A O 1
ATOM 3185 N N . GLY A 1 409 ? 41.695 -36.702 -11.945 1.00 40.74 409 GLY A N 1
ATOM 3186 C CA . GLY A 1 409 ? 42.765 -37.672 -12.020 1.00 40.80 409 GLY A CA 1
ATOM 3187 C C . GLY A 1 409 ? 43.698 -37.528 -10.841 1.00 41.35 409 GLY A C 1
ATOM 3188 O O . GLY A 1 409 ? 43.265 -37.589 -9.688 1.00 40.90 409 GLY A O 1
ATOM 3189 N N . ILE A 1 410 ? 44.973 -37.302 -11.138 1.00 41.68 410 ILE A N 1
ATOM 3190 C CA . ILE A 1 410 ? 46.002 -37.270 -10.115 1.00 42.45 410 ILE A CA 1
ATOM 3191 C C . ILE A 1 410 ? 45.842 -36.076 -9.180 1.00 42.19 410 ILE A C 1
ATOM 3192 O O . ILE A 1 410 ? 46.387 -36.084 -8.085 1.00 42.77 410 ILE A O 1
ATOM 3197 N N . ILE A 1 411 ? 45.076 -35.063 -9.598 1.00 42.15 411 ILE A N 1
ATOM 3198 C CA . ILE A 1 411 ? 44.784 -33.900 -8.737 1.00 41.70 411 ILE A CA 1
ATOM 3199 C C . ILE A 1 411 ? 43.956 -34.324 -7.539 1.00 41.96 411 ILE A C 1
ATOM 3200 O O . ILE A 1 411 ? 44.233 -33.929 -6.395 1.00 42.52 411 ILE A O 1
ATOM 3205 N N . ASN A 1 412 ? 42.942 -35.134 -7.811 1.00 41.63 412 ASN A N 1
ATOM 3206 C CA . ASN A 1 412 ? 42.076 -35.657 -6.775 1.00 42.08 412 ASN A CA 1
ATOM 3207 C C . ASN A 1 412 ? 42.816 -36.539 -5.786 1.00 42.75 412 ASN A C 1
ATOM 3208 O O . ASN A 1 412 ? 42.603 -36.406 -4.580 1.00 42.69 412 ASN A O 1
ATOM 3213 N N . THR A 1 413 ? 43.708 -37.409 -6.263 1.00 43.28 413 THR A N 1
ATOM 3214 C CA . THR A 1 413 ? 44.400 -38.262 -5.300 1.00 44.23 413 THR A CA 1
ATOM 3215 C C . THR A 1 413 ? 45.360 -37.455 -4.401 1.00 44.05 413 THR A C 1
ATOM 3216 O O . THR A 1 413 ? 45.408 -37.680 -3.197 1.00 43.97 413 THR A O 1
ATOM 3220 N N . LEU A 1 414 ? 46.063 -36.478 -4.981 1.00 44.31 414 LEU A N 1
ATOM 3221 C CA . LEU A 1 414 ? 46.940 -35.589 -4.213 1.00 44.65 414 LEU A CA 1
ATOM 3222 C C . LEU A 1 414 ? 46.195 -34.822 -3.118 1.00 44.88 414 LEU A C 1
ATOM 3223 O O . LEU A 1 414 ? 46.669 -34.755 -1.981 1.00 45.22 414 LEU A O 1
ATOM 3228 N N . ILE A 1 415 ? 45.032 -34.260 -3.464 1.00 44.68 415 ILE A N 1
ATOM 3229 C CA . ILE A 1 415 ? 44.196 -33.525 -2.506 1.00 44.35 415 ILE A CA 1
ATOM 3230 C C . ILE A 1 415 ? 43.722 -34.475 -1.424 1.00 44.92 415 ILE A C 1
ATOM 3231 O O . ILE A 1 415 ? 43.722 -34.142 -0.249 1.00 45.04 415 ILE A O 1
ATOM 3236 N N . MET A 1 416 ? 43.349 -35.671 -1.840 1.00 45.94 416 MET A N 1
ATOM 3237 C CA . MET A 1 416 ? 42.757 -36.654 -0.959 1.00 47.28 416 MET A CA 1
ATOM 3238 C C . MET A 1 416 ? 43.742 -37.139 0.094 1.00 47.60 416 MET A C 1
ATOM 3239 O O . MET A 1 416 ? 43.382 -37.248 1.265 1.00 47.53 416 MET A O 1
ATOM 3244 N N . GLN A 1 417 ? 44.990 -37.400 -0.297 1.00 48.00 417 GLN A N 1
ATOM 3245 C CA . GLN A 1 417 ? 45.951 -37.918 0.681 1.00 48.43 417 GLN A CA 1
ATOM 3246 C C . GLN A 1 417 ? 46.528 -36.846 1.604 1.00 47.80 417 GLN A C 1
ATOM 3247 O O . GLN A 1 417 ? 47.214 -37.146 2.584 1.00 47.80 417 GLN A O 1
ATOM 3253 N N . ASN A 1 418 ? 46.203 -35.593 1.315 1.00 46.71 418 ASN A N 1
ATOM 3254 C CA . ASN A 1 418 ? 46.533 -34.527 2.238 1.00 45.60 418 ASN A CA 1
ATOM 3255 C C . ASN A 1 418 ? 45.640 -34.474 3.487 1.00 44.65 418 ASN A C 1
ATOM 3256 O O . ASN A 1 418 ? 46.007 -33.825 4.463 1.00 43.80 418 ASN A O 1
ATOM 3261 N N . TYR A 1 419 ? 44.482 -35.146 3.442 1.00 44.14 419 TYR A N 1
ATOM 3262 C CA . TYR A 1 419 ? 43.472 -35.062 4.515 1.00 43.90 419 TYR A CA 1
ATOM 3263 C C . TYR A 1 419 ? 42.930 -36.407 4.975 1.00 44.64 419 TYR A C 1
ATOM 3264 O O . TYR A 1 419 ? 41.980 -36.908 4.400 1.00 44.49 419 TYR A O 1
ATOM 3273 N N . PRO A 1 420 ? 43.510 -36.962 6.055 1.00 45.94 420 PRO A N 1
ATOM 3274 C CA . PRO A 1 420 ? 43.203 -38.277 6.654 1.00 46.66 420 PRO A CA 1
ATOM 3275 C C . PRO A 1 420 ? 41.784 -38.913 6.718 1.00 47.38 420 PRO A C 1
ATOM 3276 O O . PRO A 1 420 ? 41.652 -39.909 6.034 1.00 48.13 420 PRO A O 1
ATOM 3280 N N . SER A 1 421 ? 40.714 -38.493 7.425 1.00 48.23 421 SER A N 1
ATOM 3281 C CA . SER A 1 421 ? 40.119 -37.187 7.778 1.00 49.03 421 SER A CA 1
ATOM 3282 C C . SER A 1 421 ? 38.983 -36.839 6.762 1.00 48.79 421 SER A C 1
ATOM 3283 O O . SER A 1 421 ? 37.791 -36.821 7.113 1.00 48.50 421 SER A O 1
ATOM 3286 N N . MET A 1 422 ? 39.347 -36.605 5.502 1.00 48.02 422 MET A N 1
ATOM 3287 C CA . MET A 1 422 ? 38.371 -36.213 4.480 1.00 47.66 422 MET A CA 1
ATOM 3288 C C . MET A 1 422 ? 37.539 -37.388 3.961 1.00 46.23 422 MET A C 1
ATOM 3289 O O . MET A 1 422 ? 38.041 -38.496 3.845 1.00 46.05 422 MET A O 1
ATOM 3294 N N . VAL A 1 423 ? 36.277 -37.122 3.641 1.00 45.00 423 VAL A N 1
ATOM 3295 C CA . VAL A 1 423 ? 35.407 -38.080 2.970 1.00 44.30 423 VAL A CA 1
ATOM 3296 C C . VAL A 1 423 ? 35.183 -37.702 1.489 1.00 43.87 423 VAL A C 1
ATOM 3297 O O . VAL A 1 423 ? 34.774 -36.588 1.196 1.00 43.20 423 VAL A O 1
ATOM 3301 N N . ASP A 1 424 ? 35.513 -38.629 0.583 1.00 43.64 424 ASP A N 1
ATOM 3302 C CA . ASP A 1 424 ? 35.199 -38.593 -0.867 1.00 44.22 424 ASP A CA 1
ATOM 3303 C C . ASP A 1 424 ? 33.736 -39.076 -0.860 1.00 43.65 424 ASP A C 1
ATOM 3304 O O . ASP A 1 424 ? 33.483 -40.199 -0.431 1.00 43.77 424 ASP A O 1
ATOM 3309 N N . ILE A 1 425 ? 32.724 -38.321 -1.302 1.00 43.09 425 ILE A N 1
ATOM 3310 C CA . ILE A 1 425 ? 32.205 -38.044 -2.650 1.00 41.59 425 ILE A CA 1
ATOM 3311 C C . ILE A 1 425 ? 32.864 -38.442 -3.966 1.00 41.61 425 ILE A C 1
ATOM 3312 O O . ILE A 1 425 ? 33.503 -37.603 -4.596 1.00 41.26 425 ILE A O 1
ATOM 3317 N N . PRO A 1 426 ? 32.652 -39.697 -4.408 1.00 41.31 426 PRO A N 1
ATOM 3318 C CA . PRO A 1 426 ? 33.318 -40.126 -5.626 1.00 41.12 426 PRO A CA 1
ATOM 3319 C C . PRO A 1 426 ? 33.226 -39.080 -6.715 1.00 41.35 426 PRO A C 1
ATOM 3320 O O . PRO A 1 426 ? 32.138 -38.599 -7.063 1.00 41.79 426 PRO A O 1
ATOM 3324 N N . SER A 1 427 ? 34.392 -38.7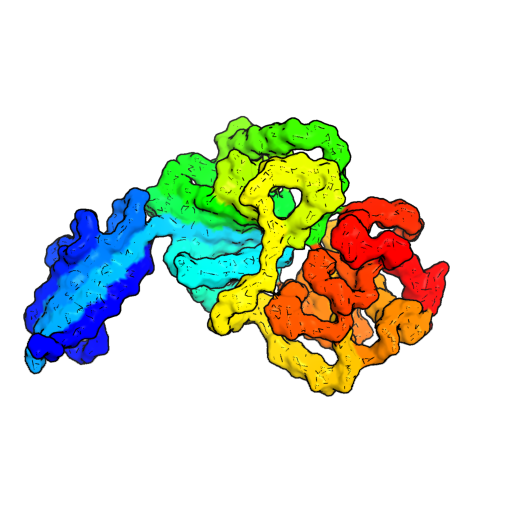15 -7.216 1.00 41.26 427 SER A N 1
ATOM 3325 C CA . SER A 1 427 ? 34.529 -37.627 -8.148 1.00 41.88 427 SER A CA 1
ATOM 3326 C C . SER A 1 427 ? 33.702 -37.820 -9.431 1.00 42.02 427 SER A C 1
ATOM 3327 O O . SER A 1 427 ? 33.363 -36.839 -10.112 1.00 41.67 427 SER A O 1
ATOM 3330 N N . LYS A 1 428 ? 33.378 -39.071 -9.761 1.00 41.82 428 LYS A N 1
ATOM 3331 C CA . LYS A 1 428 ? 32.625 -39.357 -10.983 1.00 42.49 428 LYS A CA 1
ATOM 3332 C C . LYS A 1 428 ? 31.164 -38.905 -10.921 1.00 41.68 428 LYS A C 1
ATOM 3333 O O . LYS A 1 428 ? 30.490 -38.819 -11.957 1.00 41.08 428 LYS A O 1
ATOM 3339 N N . ILE A 1 429 ? 30.687 -38.615 -9.708 1.00 40.83 429 ILE A N 1
ATOM 3340 C CA . ILE A 1 429 ? 29.287 -38.266 -9.503 1.00 39.94 429 ILE A CA 1
ATOM 3341 C C . ILE A 1 429 ? 29.105 -36.772 -9.785 1.00 40.04 429 ILE A C 1
ATOM 3342 O O . ILE A 1 429 ? 29.662 -35.940 -9.056 1.00 38.93 429 ILE A O 1
ATOM 3347 N N . SER A 1 430 ? 28.350 -36.416 -10.833 1.00 39.45 430 SER A N 1
ATOM 3348 C CA . SER A 1 430 ? 28.042 -34.991 -11.051 1.00 39.13 430 SER A CA 1
ATOM 3349 C C . SER A 1 430 ? 27.442 -34.393 -9.786 1.00 39.26 430 SER A C 1
ATOM 3350 O O . SER A 1 430 ? 26.566 -34.998 -9.155 1.00 39.07 430 SER A O 1
ATOM 3353 N N . PHE A 1 431 ? 27.929 -33.223 -9.395 1.00 38.94 431 PHE A N 1
ATOM 3354 C CA . PHE A 1 431 ? 27.511 -32.647 -8.140 1.00 39.08 431 PHE A CA 1
ATOM 3355 C C . PHE A 1 431 ? 26.024 -32.331 -8.156 1.00 39.10 431 PHE A C 1
ATOM 3356 O O . PHE A 1 431 ? 25.354 -32.335 -7.107 1.00 38.26 431 PHE A O 1
ATOM 3364 N N . GLU A 1 432 ? 25.485 -32.050 -9.337 1.00 39.47 432 GLU A N 1
ATOM 3365 C CA . GLU A 1 432 ? 24.075 -31.723 -9.324 1.00 40.17 432 GLU A CA 1
ATOM 3366 C C . GLU A 1 432 ? 23.154 -32.896 -8.962 1.00 40.21 432 GLU A C 1
ATOM 3367 O O . GLU A 1 432 ? 22.016 -32.676 -8.543 1.00 40.40 432 GLU A O 1
ATOM 3373 N N . VAL A 1 433 ? 23.662 -34.131 -8.990 1.00 40.16 433 VAL A N 1
ATOM 3374 C CA . VAL A 1 433 ? 22.839 -35.204 -8.481 1.00 39.78 433 VAL A CA 1
ATOM 3375 C C . VAL A 1 433 ? 22.653 -35.082 -6.972 1.00 40.40 433 VAL A C 1
ATOM 3376 O O . VAL A 1 433 ? 21.591 -35.461 -6.442 1.00 40.55 433 VAL A O 1
ATOM 3380 N N . LEU A 1 434 ? 23.635 -34.498 -6.280 1.00 40.37 434 LEU A N 1
ATOM 3381 C CA . LEU A 1 434 ? 23.443 -34.233 -4.852 1.00 40.69 434 LEU A CA 1
ATOM 3382 C C . LEU A 1 434 ? 22.369 -33.177 -4.635 1.00 40.23 434 LEU A C 1
ATOM 3383 O O . LEU A 1 434 ? 21.621 -33.245 -3.665 1.00 40.23 434 LEU A O 1
ATOM 3388 N N . MET A 1 435 ? 22.300 -32.201 -5.528 1.00 39.89 435 MET A N 1
ATOM 3389 C CA . MET A 1 435 ? 21.214 -31.231 -5.483 1.00 40.24 435 MET A CA 1
ATOM 3390 C C . MET A 1 435 ? 19.862 -31.908 -5.699 1.00 39.86 435 MET A C 1
ATOM 3391 O O . MET A 1 435 ? 18.939 -31.671 -4.932 1.00 40.03 435 MET A O 1
ATOM 3396 N N . MET A 1 436 ? 19.769 -32.745 -6.733 1.00 39.22 436 MET A N 1
ATOM 3397 C CA . MET A 1 436 ? 18.521 -33.403 -7.122 1.00 39.13 436 MET A CA 1
ATOM 3398 C C . MET A 1 436 ? 18.055 -34.418 -6.101 1.00 39.16 436 MET A C 1
ATOM 3399 O O . MET A 1 436 ? 16.851 -34.667 -5.999 1.00 39.20 436 MET A O 1
ATOM 3404 N N . THR A 1 437 ? 18.991 -34.998 -5.351 1.00 38.79 437 THR A N 1
ATOM 3405 C CA . THR A 1 437 ? 18.639 -35.970 -4.325 1.00 39.13 437 THR A CA 1
ATOM 3406 C C . THR A 1 437 ? 18.487 -35.335 -2.930 1.00 39.88 437 THR A C 1
ATOM 3407 O O . THR A 1 437 ? 18.282 -36.040 -1.927 1.00 39.47 437 THR A O 1
ATOM 3411 N N . ASP A 1 438 ? 18.571 -34.002 -2.870 1.00 40.28 438 ASP A N 1
ATOM 3412 C CA . ASP A 1 438 ? 18.459 -33.270 -1.596 1.00 41.06 438 ASP A CA 1
ATOM 3413 C C . ASP A 1 438 ? 19.546 -33.718 -0.613 1.00 40.31 438 ASP A C 1
ATOM 3414 O O . ASP A 1 438 ? 19.268 -34.009 0.538 1.00 40.41 438 ASP A O 1
ATOM 3419 N N . MET A 1 439 ? 20.781 -33.779 -1.104 1.00 40.34 439 MET A N 1
ATOM 3420 C CA . MET A 1 439 ? 21.941 -34.289 -0.374 1.00 40.03 439 MET A CA 1
ATOM 3421 C C . MET A 1 439 ? 23.032 -33.225 -0.352 1.00 40.49 439 MET A C 1
ATOM 3422 O O . MET A 1 439 ? 24.225 -33.526 -0.233 1.00 40.48 439 MET A O 1
ATOM 3427 N N . LEU A 1 440 ? 22.618 -31.972 -0.484 1.00 40.51 440 LEU A N 1
ATOM 3428 C CA . LEU A 1 440 ? 23.530 -30.868 -0.276 1.00 40.38 440 LEU A CA 1
ATOM 3429 C C . LEU A 1 440 ? 23.926 -30.785 1.199 1.00 40.43 440 LEU A C 1
ATOM 3430 O O . LEU A 1 440 ? 23.093 -30.945 2.091 1.00 39.92 440 LEU A O 1
ATOM 3435 N N . PRO A 1 441 ? 25.215 -30.508 1.460 1.00 40.74 441 PRO A N 1
ATOM 3436 C CA . PRO A 1 441 ? 25.739 -30.360 2.811 1.00 40.20 441 PRO A CA 1
ATOM 3437 C C . PRO A 1 441 ? 25.292 -29.007 3.362 1.00 40.44 441 PRO A C 1
ATOM 3438 O O . PRO A 1 441 ? 24.580 -28.283 2.668 1.00 40.90 441 PRO A O 1
ATOM 3442 N N . ASP A 1 442 ? 25.718 -28.651 4.571 1.00 40.21 442 ASP A N 1
ATOM 3443 C CA . ASP A 1 442 ? 25.448 -27.312 5.105 1.00 41.00 442 ASP A CA 1
ATOM 3444 C C . ASP A 1 442 ? 26.249 -26.210 4.425 1.00 41.02 442 ASP A C 1
ATOM 3445 O O . ASP A 1 442 ? 25.778 -25.083 4.328 1.00 41.45 442 ASP A O 1
ATOM 3450 N N . ALA A 1 443 ? 27.465 -26.512 3.981 1.00 40.64 443 ALA A N 1
ATOM 3451 C CA . ALA A 1 443 ? 28.263 -25.491 3.311 1.00 40.69 443 ALA A CA 1
ATOM 3452 C C . ALA A 1 443 ? 28.987 -26.076 2.130 1.00 40.21 443 ALA A C 1
ATOM 3453 O O . ALA A 1 443 ? 29.529 -27.182 2.198 1.00 40.17 443 ALA A O 1
ATOM 3455 N N . VAL A 1 444 ? 28.982 -25.329 1.042 1.00 40.12 444 VAL A N 1
ATOM 3456 C CA . VAL A 1 444 ? 29.771 -25.687 -0.129 1.00 40.12 444 VAL A CA 1
ATOM 3457 C C . VAL A 1 444 ? 30.601 -24.510 -0.586 1.00 40.42 444 VAL A C 1
ATOM 3458 O O . VAL A 1 444 ? 30.117 -23.380 -0.646 1.00 40.71 444 VAL A O 1
ATOM 3462 N N . ALA A 1 445 ? 31.878 -24.787 -0.827 1.00 40.42 445 ALA A N 1
ATOM 3463 C CA . ALA A 1 445 ? 32.819 -23.826 -1.389 1.00 40.13 445 ALA A CA 1
ATOM 3464 C C . ALA A 1 445 ? 33.772 -24.570 -2.322 1.00 40.17 445 ALA A C 1
ATOM 3465 O O . ALA A 1 445 ? 33.847 -25.800 -2.295 1.00 40.65 445 ALA A O 1
ATOM 3467 N N . GLY A 1 446 ? 34.477 -23.842 -3.173 1.00 39.79 446 GLY A N 1
ATOM 3468 C CA . GLY A 1 446 ? 35.373 -24.485 -4.097 1.00 39.59 446 GLY A CA 1
ATOM 3469 C C . GLY A 1 446 ? 35.757 -23.629 -5.274 1.00 40.29 446 GLY A C 1
ATOM 3470 O O . GLY A 1 446 ? 35.624 -22.391 -5.257 1.00 40.40 446 GLY A O 1
ATOM 3471 N N . ILE A 1 447 ? 36.247 -24.301 -6.307 1.00 40.21 447 ILE A N 1
ATOM 3472 C CA . ILE A 1 447 ? 36.771 -23.616 -7.459 1.00 40.42 447 ILE A CA 1
ATOM 3473 C C . ILE A 1 447 ? 35.658 -23.351 -8.464 1.00 40.59 447 ILE A C 1
ATOM 3474 O O . ILE A 1 447 ? 34.755 -24.167 -8.652 1.00 40.94 447 ILE A O 1
ATOM 3479 N N . ALA A 1 448 ? 35.732 -22.191 -9.096 1.00 40.64 448 ALA A N 1
ATOM 3480 C CA . ALA A 1 448 ? 34.801 -21.802 -10.149 1.00 40.37 448 ALA A CA 1
ATOM 3481 C C . ALA A 1 448 ? 34.545 -22.971 -11.088 1.00 40.20 448 ALA A C 1
ATOM 3482 O O . ALA A 1 448 ? 35.481 -23.624 -11.580 1.00 40.25 448 ALA A O 1
ATOM 3484 N N . SER A 1 449 ? 33.267 -23.219 -11.347 1.00 39.66 449 SER A N 1
ATOM 3485 C CA . SER A 1 449 ? 32.848 -24.409 -12.052 1.00 38.38 449 SER A CA 1
ATOM 3486 C C . SER A 1 449 ? 31.447 -24.209 -12.554 1.00 37.91 449 SER A C 1
ATOM 3487 O O . SER A 1 449 ? 30.681 -23.416 -11.976 1.00 38.32 449 SER A O 1
ATOM 3490 N N . SER A 1 450 ? 31.093 -24.965 -13.587 1.00 36.82 450 SER A N 1
ATOM 3491 C CA . SER A 1 450 ? 29.726 -25.011 -14.085 1.00 36.72 450 SER A CA 1
ATOM 3492 C C . SER A 1 450 ? 28.721 -25.369 -12.993 1.00 37.03 450 SER A C 1
ATOM 3493 O O . SER A 1 450 ? 27.547 -24.973 -13.045 1.00 37.33 450 SER A O 1
ATOM 3496 N N . LEU A 1 451 ? 29.173 -26.101 -11.984 1.00 36.88 451 LEU A N 1
ATOM 3497 C CA . LEU A 1 451 ? 28.250 -26.544 -10.953 1.00 36.83 451 LEU A CA 1
ATOM 3498 C C . LEU A 1 451 ? 27.642 -25.330 -10.218 1.00 37.35 451 LEU A C 1
ATOM 3499 O O . LEU A 1 451 ? 26.470 -25.360 -9.827 1.00 37.83 451 LEU A O 1
ATOM 3504 N N . TYR A 1 452 ? 28.422 -24.257 -10.088 1.00 37.41 452 TYR A N 1
ATOM 3505 C CA . TYR A 1 452 ? 27.942 -23.004 -9.492 1.00 38.00 452 TYR A CA 1
ATOM 3506 C C . TYR A 1 452 ? 26.976 -22.204 -10.363 1.00 38.52 452 TYR A C 1
ATOM 3507 O O . TYR A 1 452 ? 26.394 -21.214 -9.878 1.00 39.13 452 TYR A O 1
ATOM 3516 N N . PHE A 1 453 ? 26.808 -22.607 -11.626 1.00 37.98 453 PHE A N 1
ATOM 3517 C CA . PHE A 1 453 ? 25.799 -21.985 -12.461 1.00 38.38 453 PHE A CA 1
ATOM 3518 C C . PHE A 1 453 ? 24.401 -22.420 -11.995 1.00 39.49 453 PHE A C 1
ATOM 3519 O O . PHE A 1 453 ? 23.398 -21.749 -12.317 1.00 39.96 453 PHE A O 1
ATOM 3527 N N . THR A 1 454 ? 24.337 -23.513 -11.227 1.00 39.77 454 THR A N 1
ATOM 3528 C CA . THR A 1 454 ? 23.068 -24.173 -10.899 1.00 40.42 454 THR A CA 1
ATOM 3529 C C . THR A 1 454 ? 22.746 -24.254 -9.397 1.00 41.32 454 THR A C 1
ATOM 3530 O O . THR A 1 454 ? 21.606 -24.034 -9.002 1.00 41.65 454 THR A O 1
ATOM 3534 N N . ILE A 1 455 ? 23.741 -24.589 -8.581 1.00 41.99 455 ILE A N 1
ATOM 3535 C CA . ILE A 1 455 ? 23.588 -24.737 -7.126 1.00 43.06 455 ILE A CA 1
ATOM 3536 C C . ILE A 1 455 ? 23.049 -23.445 -6.510 1.00 43.81 455 ILE A C 1
ATOM 3537 O O . ILE A 1 455 ? 23.564 -22.367 -6.805 1.00 43.50 455 ILE A O 1
ATOM 3542 N N . PRO A 1 456 ? 22.009 -23.556 -5.651 1.00 44.60 456 PRO A N 1
ATOM 3543 C CA . PRO A 1 456 ? 21.412 -22.408 -4.956 1.00 45.01 456 PRO A CA 1
ATOM 3544 C C . PRO A 1 456 ? 22.428 -21.560 -4.187 1.00 45.36 456 PRO A C 1
ATOM 3545 O O . PRO A 1 456 ? 23.277 -22.089 -3.464 1.00 45.07 456 PRO A O 1
ATOM 3549 N N . ALA A 1 457 ? 22.316 -20.248 -4.368 1.00 46.03 457 ALA A N 1
ATOM 3550 C CA . ALA A 1 457 ? 23.195 -19.273 -3.753 1.00 46.80 457 ALA A CA 1
ATOM 3551 C C . ALA A 1 457 ? 23.384 -19.497 -2.260 1.00 47.03 457 ALA A C 1
ATOM 3552 O O . ALA A 1 457 ? 24.491 -19.345 -1.742 1.00 46.91 457 ALA A O 1
ATOM 3554 N N . GLU A 1 458 ? 22.316 -19.879 -1.573 1.00 47.95 458 GLU A N 1
ATOM 3555 C CA . GLU A 1 458 ? 22.346 -19.942 -0.104 1.00 49.14 458 GLU A CA 1
ATOM 3556 C C . GLU A 1 458 ? 23.322 -20.987 0.433 1.00 48.74 458 GLU A C 1
ATOM 3557 O O . GLU A 1 458 ? 23.821 -20.861 1.545 1.00 48.80 458 GLU A O 1
ATOM 3563 N N . LYS A 1 459 ? 23.612 -22.006 -0.365 1.00 48.50 459 LYS A N 1
ATOM 3564 C CA . LYS A 1 459 ? 24.557 -23.038 0.050 1.00 48.43 459 LYS A CA 1
ATOM 3565 C C . LYS A 1 459 ? 26.030 -22.636 -0.102 1.00 47.87 459 LYS A C 1
ATOM 3566 O O . LYS A 1 459 ? 26.885 -23.134 0.634 1.00 48.29 459 LYS A O 1
ATOM 3572 N N . ILE A 1 460 ? 26.303 -21.729 -1.041 1.00 46.73 460 ILE A N 1
ATOM 3573 C CA . ILE A 1 460 ? 27.660 -21.305 -1.393 1.00 45.53 460 ILE A CA 1
ATOM 3574 C C . ILE A 1 460 ? 28.313 -20.381 -0.360 1.00 45.21 460 ILE A C 1
ATOM 3575 O O . ILE A 1 460 ? 27.816 -19.292 -0.102 1.00 44.81 460 ILE A O 1
ATOM 3580 N N . LYS A 1 461 ? 29.437 -20.808 0.212 1.00 44.85 461 LYS A N 1
ATOM 3581 C CA . LYS A 1 461 ? 30.212 -19.952 1.111 1.00 44.36 461 LYS A CA 1
ATOM 3582 C C . LYS A 1 461 ? 31.212 -19.066 0.387 1.00 44.01 461 LYS A C 1
ATOM 3583 O O . LYS A 1 461 ? 31.321 -17.897 0.711 1.00 44.37 461 LYS A O 1
ATOM 3589 N N . PHE A 1 462 ? 31.945 -19.609 -0.582 1.00 43.09 462 PHE A N 1
ATOM 3590 C CA . PHE A 1 462 ? 32.797 -18.793 -1.437 1.00 42.00 462 PHE A CA 1
ATOM 3591 C C . PHE A 1 462 ? 33.233 -19.568 -2.669 1.00 41.47 462 PHE A C 1
ATOM 3592 O O . PHE A 1 462 ? 33.261 -20.798 -2.663 1.00 41.11 462 PHE A O 1
ATOM 3600 N N . ILE A 1 463 ? 33.557 -18.833 -3.724 1.00 40.17 463 ILE A N 1
ATOM 3601 C CA . ILE A 1 463 ? 34.058 -19.420 -4.943 1.00 39.66 463 ILE A CA 1
ATOM 3602 C C . ILE A 1 463 ? 35.442 -18.859 -5.208 1.00 39.49 463 ILE A C 1
ATOM 3603 O O . ILE A 1 463 ? 35.709 -17.697 -4.951 1.00 39.78 463 ILE A O 1
ATOM 3608 N N . VAL A 1 464 ? 36.351 -19.676 -5.707 1.00 39.37 464 VAL A N 1
ATOM 3609 C CA . VAL A 1 464 ? 37.684 -19.168 -5.965 1.00 38.69 464 VAL A CA 1
ATOM 3610 C C . VAL A 1 464 ? 38.031 -19.483 -7.395 1.00 39.60 464 VAL A C 1
ATOM 3611 O O . VAL A 1 464 ? 37.796 -20.598 -7.862 1.00 39.87 464 VAL A O 1
ATOM 3615 N N . PHE A 1 465 ? 38.574 -18.492 -8.088 1.00 40.18 465 PHE A N 1
ATOM 3616 C CA . PHE A 1 465 ? 39.008 -18.658 -9.456 1.00 41.19 465 PHE A CA 1
ATOM 3617 C C . PHE A 1 465 ? 40.490 -18.972 -9.520 1.00 42.95 465 PHE A C 1
ATOM 3618 O O . PHE A 1 465 ? 41.264 -18.622 -8.636 1.00 43.34 465 PHE A O 1
ATOM 3626 N N . THR A 1 466 ? 40.844 -19.619 -10.614 1.00 44.86 466 THR A N 1
ATOM 3627 C CA . THR A 1 466 ? 42.172 -20.028 -11.009 1.00 46.96 466 THR A CA 1
ATOM 3628 C C . THR A 1 466 ? 43.195 -18.891 -11.235 1.00 48.10 466 THR A C 1
ATOM 3629 O O . THR A 1 466 ? 42.856 -17.812 -11.672 1.00 48.26 466 THR A O 1
ATOM 3633 N N . SER A 1 467 ? 44.450 -19.151 -10.905 1.00 50.52 467 SER A N 1
ATOM 3634 C CA . SER A 1 467 ? 45.556 -18.248 -11.184 1.00 52.87 467 SER A CA 1
ATOM 3635 C C . SER A 1 467 ? 46.667 -19.097 -11.756 1.00 55.37 467 SER A C 1
ATOM 3636 O O . SER A 1 467 ? 46.746 -20.288 -11.465 1.00 55.47 467 SER A O 1
ATOM 3639 N N . THR A 1 468 ? 47.525 -18.503 -12.577 1.00 58.77 468 THR A N 1
ATOM 3640 C CA . THR A 1 468 ? 48.695 -19.239 -13.091 1.00 62.09 468 THR A CA 1
ATOM 3641 C C . THR A 1 468 ? 49.853 -18.934 -12.144 1.00 64.16 468 THR A C 1
ATOM 3642 O O . THR A 1 468 ? 49.693 -18.126 -11.218 1.00 64.15 468 THR A O 1
ATOM 3646 N N . GLU A 1 469 ? 51.005 -19.575 -12.349 1.00 67.12 469 GLU A N 1
ATOM 3647 C CA . GLU A 1 469 ? 52.191 -19.272 -11.526 1.00 69.87 469 GLU A CA 1
ATOM 3648 C C . GLU A 1 469 ? 52.825 -17.920 -11.909 1.00 71.60 469 GLU A C 1
ATOM 3649 O O . GLU A 1 469 ? 53.881 -17.537 -11.392 1.00 71.82 469 GLU A O 1
ATOM 3655 N N . THR A 1 470 ? 52.158 -17.197 -12.804 1.00 73.56 470 THR A N 1
ATOM 3656 C CA . THR A 1 470 ? 52.713 -15.992 -13.376 1.00 75.30 470 THR A CA 1
ATOM 3657 C C . THR A 1 470 ? 52.055 -14.716 -12.803 1.00 76.28 470 THR A C 1
ATOM 3658 O O . THR A 1 470 ? 52.627 -14.066 -11.916 1.00 76.11 470 THR A O 1
ATOM 3662 N N . ILE A 1 471 ? 50.830 -14.415 -13.250 1.00 77.61 471 ILE A N 1
ATOM 3663 C CA . ILE A 1 471 ? 50.301 -13.028 -13.253 1.00 78.31 471 ILE A CA 1
ATOM 3664 C C . ILE A 1 471 ? 51.077 -12.095 -12.304 1.00 78.25 471 ILE A C 1
ATOM 3665 O O . ILE A 1 471 ? 52.056 -11.513 -12.766 1.00 78.77 471 ILE A O 1
ATOM 3670 N N . THR A 1 472 ? 50.730 -11.940 -11.021 1.00 78.34 472 THR A N 1
ATOM 3671 C CA . THR A 1 472 ? 49.524 -12.433 -10.329 1.00 77.95 472 THR A CA 1
ATOM 3672 C C . THR A 1 472 ? 48.410 -11.360 -10.473 1.00 77.01 472 THR A C 1
ATOM 3673 O O . THR A 1 472 ? 47.251 -11.578 -10.087 1.00 77.04 472 THR A O 1
ATOM 3677 N N . ASP A 1 473 ? 48.806 -10.225 -11.063 1.00 75.55 473 ASP A N 1
ATOM 3678 C CA . ASP A 1 473 ? 48.019 -8.989 -11.254 1.00 74.20 473 ASP A CA 1
ATOM 3679 C C . ASP A 1 473 ? 46.471 -9.083 -11.331 1.00 72.95 473 ASP A C 1
ATOM 3680 O O . ASP A 1 473 ? 45.932 -9.884 -12.093 1.00 73.20 473 ASP A O 1
ATOM 3685 N N . ARG A 1 474 ? 45.766 -8.227 -10.587 1.00 71.07 474 ARG A N 1
ATOM 3686 C CA . ARG A 1 474 ? 44.320 -8.410 -10.375 1.00 69.18 474 ARG A CA 1
ATOM 3687 C C . ARG A 1 474 ? 43.400 -7.801 -11.438 1.00 68.69 474 ARG A C 1
ATOM 3688 O O . ARG A 1 474 ? 42.366 -8.386 -11.783 1.00 68.36 474 ARG A O 1
ATOM 3696 N N . GLU A 1 475 ? 43.772 -6.633 -11.943 1.00 67.92 475 GLU A N 1
ATOM 3697 C CA . GLU A 1 475 ? 42.916 -5.885 -12.858 1.00 67.40 475 GLU A CA 1
ATOM 3698 C C . GLU A 1 475 ? 42.527 -6.672 -14.111 1.00 66.01 475 GLU A C 1
ATOM 3699 O O . GLU A 1 475 ? 41.362 -6.676 -14.520 1.00 65.85 475 GLU A O 1
ATOM 3705 N N . THR A 1 476 ? 43.514 -7.313 -14.726 1.00 64.09 476 THR A N 1
ATOM 3706 C CA . THR A 1 476 ? 43.298 -8.046 -15.957 1.00 62.73 476 THR A CA 1
ATOM 3707 C C . THR A 1 476 ? 42.959 -9.504 -15.686 1.00 61.09 476 THR A C 1
ATOM 3708 O O . THR A 1 476 ? 42.512 -10.215 -16.586 1.00 61.16 476 THR A O 1
ATOM 3712 N N . ALA A 1 477 ? 43.184 -9.943 -14.451 1.00 58.81 477 ALA A N 1
ATOM 3713 C CA . ALA A 1 477 ? 42.760 -11.250 -14.014 1.00 56.73 477 ALA A CA 1
ATOM 3714 C C . ALA A 1 477 ? 41.243 -11.279 -14.029 1.00 55.74 477 ALA A C 1
ATOM 3715 O O . ALA A 1 477 ? 40.649 -12.304 -14.377 1.00 54.95 477 ALA A O 1
ATOM 3717 N N . LEU A 1 478 ? 40.636 -10.141 -13.675 1.00 54.62 478 LEU A N 1
ATOM 3718 C CA . LEU A 1 478 ? 39.174 -9.990 -13.629 1.00 54.19 478 LEU A CA 1
ATOM 3719 C C . LEU A 1 478 ? 38.586 -9.970 -15.022 1.00 53.85 478 LEU A C 1
ATOM 3720 O O . LEU A 1 478 ? 37.386 -10.150 -15.207 1.00 54.26 478 LEU A O 1
ATOM 3725 N N . ARG A 1 479 ? 39.446 -9.737 -15.994 1.00 53.11 479 ARG A N 1
ATOM 3726 C CA . ARG A 1 479 ? 39.055 -9.685 -17.384 1.00 53.09 479 ARG A CA 1
ATOM 3727 C C . ARG A 1 479 ? 38.710 -11.062 -17.944 1.00 52.09 479 ARG A C 1
ATOM 3728 O O . ARG A 1 479 ? 38.061 -11.165 -18.983 1.00 52.01 479 ARG A O 1
ATOM 3736 N N . SER A 1 480 ? 39.151 -12.114 -17.259 1.00 50.81 480 SER A N 1
ATOM 3737 C CA . SER A 1 480 ? 38.913 -13.481 -17.704 1.00 49.49 480 SER A CA 1
ATOM 3738 C C . SER A 1 480 ? 37.414 -13.720 -17.942 1.00 47.59 480 SER A C 1
ATOM 3739 O O . SER A 1 480 ? 36.589 -13.365 -17.098 1.00 47.55 480 SER A O 1
ATOM 3742 N N . PRO A 1 481 ? 37.059 -14.261 -19.125 1.00 45.80 481 PRO A N 1
ATOM 3743 C CA . PRO A 1 481 ? 35.664 -14.461 -19.525 1.00 44.30 481 PRO A CA 1
ATOM 3744 C C . PRO A 1 481 ? 34.828 -15.222 -18.499 1.00 42.91 481 PRO A C 1
ATOM 3745 O O . PRO A 1 481 ? 33.678 -14.849 -18.206 1.00 42.36 481 PRO A O 1
ATOM 3749 N N . LEU A 1 482 ? 35.408 -16.270 -17.937 1.00 41.29 482 LEU A N 1
ATOM 3750 C CA . LEU A 1 482 ? 34.679 -17.051 -16.979 1.00 40.27 482 LEU A CA 1
ATOM 3751 C C . LEU A 1 482 ? 34.280 -16.143 -15.815 1.00 39.73 482 LEU A C 1
ATOM 3752 O O . LEU A 1 482 ? 33.123 -16.181 -15.353 1.00 39.05 482 LEU A O 1
ATOM 3757 N N . VAL A 1 483 ? 35.212 -15.288 -15.382 1.00 39.21 483 VAL A N 1
ATOM 3758 C CA . VAL A 1 483 ? 34.919 -14.369 -14.277 1.00 39.05 483 VAL A CA 1
ATOM 3759 C C . VAL A 1 483 ? 33.767 -13.440 -14.648 1.00 39.50 483 VAL A C 1
ATOM 3760 O O . VAL A 1 483 ? 32.814 -13.290 -13.875 1.00 39.26 483 VAL A O 1
ATOM 3764 N N . GLN A 1 484 ? 33.849 -12.852 -15.844 1.00 39.31 484 GLN A N 1
ATOM 3765 C CA . GLN A 1 484 ? 32.816 -11.937 -16.321 1.00 39.69 484 GLN A CA 1
ATOM 3766 C C . GLN A 1 484 ? 31.461 -12.620 -16.583 1.00 39.66 484 GLN A C 1
ATOM 3767 O O . GLN A 1 484 ? 30.428 -12.026 -16.306 1.00 39.61 484 GLN A O 1
ATOM 3773 N N . VAL A 1 485 ? 31.458 -13.863 -17.077 1.00 39.93 485 VAL A N 1
ATOM 3774 C CA . VAL A 1 485 ? 30.206 -14.653 -17.133 1.00 40.40 485 VAL A CA 1
ATOM 3775 C C . VAL A 1 485 ? 29.456 -14.539 -15.784 1.00 41.50 485 VAL A C 1
ATOM 3776 O O . VAL A 1 485 ? 28.215 -14.427 -15.773 1.00 42.32 485 VAL A O 1
ATOM 3780 N N . MET A 1 486 ? 30.112 -14.696 -14.639 1.00 41.78 486 MET A N 1
ATOM 3781 C CA . MET A 1 486 ? 29.704 -15.621 -13.603 1.00 42.15 486 MET A CA 1
ATOM 3782 C C . MET A 1 486 ? 29.241 -14.417 -12.717 1.00 41.57 486 MET A C 1
ATOM 3783 O O . MET A 1 486 ? 28.253 -14.481 -11.964 1.00 41.63 486 MET A O 1
ATOM 3788 N N . ILE A 1 487 ? 29.949 -13.293 -12.883 1.00 40.85 487 ILE A N 1
ATOM 3789 C CA . ILE A 1 487 ? 29.486 -12.004 -12.403 1.00 40.72 487 ILE A CA 1
ATOM 3790 C C . ILE A 1 487 ? 28.151 -11.625 -13.047 1.00 41.18 487 ILE A C 1
ATOM 3791 O O . ILE A 1 487 ? 27.205 -11.324 -12.336 1.00 41.36 487 ILE A O 1
ATOM 3796 N N . LYS A 1 488 ? 28.078 -11.633 -14.381 1.00 41.33 488 LYS A N 1
ATOM 3797 C CA . LYS A 1 488 ? 26.846 -11.274 -15.087 1.00 41.68 488 LYS A CA 1
ATOM 3798 C C . LYS A 1 488 ? 25.653 -12.107 -14.671 1.00 41.70 488 LYS A C 1
ATOM 3799 O O . LYS A 1 488 ? 24.528 -11.600 -14.616 1.00 42.19 488 LYS A O 1
ATOM 3805 N N . LEU A 1 489 ? 25.902 -13.389 -14.411 1.00 41.17 489 LEU A N 1
ATOM 3806 C CA . LEU A 1 489 ? 24.873 -14.306 -13.968 1.00 40.89 489 LEU A CA 1
ATOM 3807 C C . LEU A 1 489 ? 24.482 -14.125 -12.495 1.00 41.11 489 LEU A C 1
ATOM 3808 O O . LEU A 1 489 ? 23.581 -14.809 -12.001 1.00 41.01 489 LEU A O 1
ATOM 3813 N N . GLY A 1 490 ? 25.152 -13.204 -11.805 1.00 41.17 490 GLY A N 1
ATOM 3814 C CA . GLY A 1 490 ? 24.862 -12.926 -10.410 1.00 41.62 490 GLY A CA 1
ATOM 3815 C C . GLY A 1 490 ? 25.349 -14.016 -9.480 1.00 42.17 490 GLY A C 1
ATOM 3816 O O . GLY A 1 490 ? 24.875 -14.138 -8.366 1.00 41.98 490 GLY A O 1
ATOM 3817 N N . ILE A 1 491 ? 26.289 -14.832 -9.934 1.00 43.02 491 ILE A N 1
ATOM 3818 C CA . ILE A 1 491 ? 26.807 -15.901 -9.094 1.00 43.63 491 ILE A CA 1
ATOM 3819 C C . ILE A 1 491 ? 27.785 -15.326 -8.093 1.00 44.44 491 ILE A C 1
ATOM 3820 O O . ILE A 1 491 ? 27.844 -15.713 -6.944 1.00 44.70 491 ILE A O 1
ATOM 3825 N N . VAL A 1 492 ? 28.507 -14.324 -8.534 1.00 46.02 492 VAL A N 1
ATOM 3826 C CA . VAL A 1 492 ? 29.569 -13.769 -7.765 1.00 46.69 492 VAL A CA 1
ATOM 3827 C C . VAL A 1 492 ? 29.519 -12.270 -8.029 1.00 47.29 492 VAL A C 1
ATOM 3828 O O . VAL A 1 492 ? 29.008 -11.835 -9.066 1.00 46.84 492 VAL A O 1
ATOM 3832 N N . LYS A 1 493 ? 30.015 -11.480 -7.090 1.00 48.40 493 LYS A N 1
ATOM 3833 C CA . LYS A 1 493 ? 30.089 -10.024 -7.262 1.00 49.91 493 LYS A CA 1
ATOM 3834 C C . LYS A 1 493 ? 31.533 -9.624 -7.538 1.00 49.93 493 LYS A C 1
ATOM 3835 O O . LYS A 1 493 ? 32.443 -10.170 -6.913 1.00 50.21 493 LYS A O 1
ATOM 3841 N N . GLU A 1 494 ? 31.751 -8.686 -8.461 1.00 50.33 494 GLU A N 1
ATOM 3842 C CA . GLU A 1 494 ? 33.113 -8.337 -8.866 1.00 51.44 494 GLU A CA 1
ATOM 3843 C C . GLU A 1 494 ? 34.019 -7.973 -7.688 1.00 51.49 494 GLU A C 1
ATOM 3844 O O . GLU A 1 494 ? 35.131 -8.491 -7.569 1.00 51.78 494 GLU A O 1
ATOM 3850 N N . GLU A 1 495 ? 33.552 -7.088 -6.818 1.00 51.33 495 GLU A N 1
ATOM 3851 C CA . GLU A 1 495 ? 34.384 -6.631 -5.709 1.00 51.34 495 GLU A CA 1
ATOM 3852 C C . GLU A 1 495 ? 34.787 -7.770 -4.754 1.00 50.09 495 GLU A C 1
ATOM 3853 O O . GLU A 1 495 ? 35.719 -7.617 -3.976 1.00 50.03 495 GLU A O 1
ATOM 3859 N N . ASN A 1 496 ? 34.112 -8.917 -4.843 1.00 48.67 496 ASN A N 1
ATOM 3860 C CA . ASN A 1 496 ? 34.431 -10.069 -3.995 1.00 47.27 496 ASN A CA 1
ATOM 3861 C C . ASN A 1 496 ? 35.066 -11.281 -4.701 1.00 46.25 496 ASN A C 1
ATOM 3862 O O . ASN A 1 496 ? 35.284 -12.318 -4.059 1.00 46.45 496 ASN A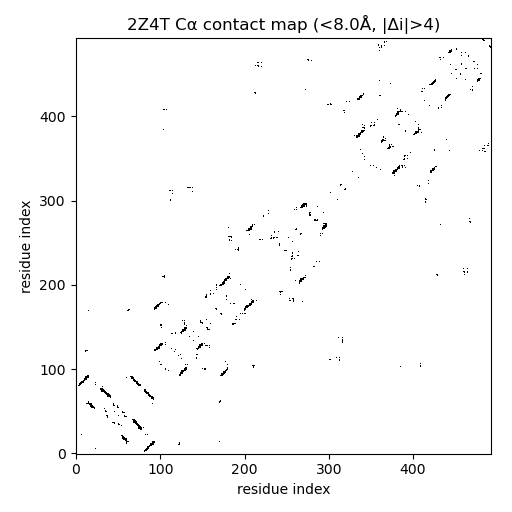 O 1
ATOM 3867 N N . VAL A 1 497 ? 35.329 -11.180 -6.005 1.00 43.95 497 VAL A N 1
ATOM 3868 C CA . VAL A 1 497 ? 35.940 -12.283 -6.741 1.00 42.07 497 VAL A CA 1
ATOM 3869 C C . VAL A 1 497 ? 37.262 -12.611 -6.070 1.00 41.36 497 VAL A C 1
ATOM 3870 O O . VAL A 1 497 ? 38.011 -11.694 -5.717 1.00 41.90 497 VAL A O 1
ATOM 3874 N N . LEU A 1 498 ? 37.545 -13.897 -5.885 1.00 39.43 498 LEU A N 1
ATOM 3875 C CA . LEU A 1 498 ? 38.829 -14.325 -5.330 1.00 38.24 498 LEU A CA 1
ATOM 3876 C C . LEU A 1 498 ? 39.630 -15.102 -6.364 1.00 36.92 498 LEU A C 1
ATOM 3877 O O . LEU A 1 498 ? 39.067 -15.888 -7.086 1.00 38.01 498 LEU A O 1
ATOM 3882 N N . PHE A 1 499 ? 40.936 -14.911 -6.422 1.00 35.30 499 PHE A N 1
ATOM 3883 C CA . PHE A 1 499 ? 41.772 -15.746 -7.275 1.00 34.24 499 PHE A CA 1
ATOM 3884 C C . PHE A 1 499 ? 42.691 -16.483 -6.347 1.00 33.61 499 PHE A C 1
ATOM 3885 O O . PHE A 1 499 ? 43.047 -15.938 -5.331 1.00 33.40 499 PHE A O 1
ATOM 3893 N N . TRP A 1 500 ? 43.091 -17.710 -6.664 1.00 33.41 500 TRP A N 1
ATOM 3894 C CA A TRP A 1 500 ? 44.036 -18.520 -5.881 0.50 33.50 500 TRP A CA 1
ATOM 3895 C CA B TRP A 1 500 ? 43.831 -18.395 -5.618 0.50 33.60 500 TRP A CA 1
ATOM 3896 C C . TRP A 1 500 ? 45.146 -17.716 -5.247 1.00 33.76 500 TRP A C 1
ATOM 3897 O O . TRP A 1 500 ? 45.704 -18.069 -4.208 1.00 33.79 500 TRP A O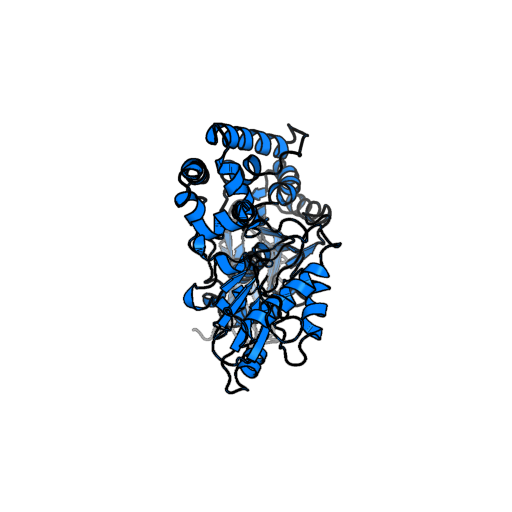 1
ATOM 3918 N N A ALA A 1 501 ? 45.448 -16.539 -5.795 0.50 33.29 501 ALA A N 1
ATOM 3919 N N B ALA A 1 501 ? 45.658 -16.914 -6.184 0.50 34.55 501 ALA A N 1
ATOM 3920 C CA A ALA A 1 501 ? 46.812 -16.034 -5.587 0.50 32.87 501 ALA A CA 1
ATOM 3921 C CA B ALA A 1 501 ? 46.668 -15.881 -5.954 0.50 35.23 501 ALA A CA 1
ATOM 3922 C C A ALA A 1 501 ? 47.295 -14.737 -4.854 0.50 32.21 501 ALA A C 1
ATOM 3923 C C B ALA A 1 501 ? 47.546 -16.121 -4.740 0.50 35.35 501 ALA A C 1
ATOM 3924 O O A ALA A 1 501 ? 48.504 -14.704 -4.578 0.50 31.61 501 ALA A O 1
ATOM 3925 O O B ALA A 1 501 ? 48.270 -17.126 -4.669 0.50 35.92 501 ALA A O 1
ATOM 3928 N N A ASP A 1 502 ? 46.522 -13.706 -4.464 0.50 32.21 502 ASP A N 1
ATOM 3929 N N B ASP A 1 502 ? 47.454 -15.223 -3.763 0.50 34.54 502 ASP A N 1
ATOM 3930 C CA A ASP A 1 502 ? 45.123 -13.570 -3.958 0.50 32.13 502 ASP A CA 1
ATOM 3931 C CA B ASP A 1 502 ? 46.487 -14.104 -3.724 0.50 34.07 502 ASP A CA 1
ATOM 3932 C C A ASP A 1 502 ? 44.769 -14.128 -2.577 0.50 32.61 502 ASP A C 1
ATOM 3933 C C B ASP A 1 502 ? 45.623 -14.242 -2.467 0.50 33.80 502 ASP A C 1
ATOM 3934 O O A ASP A 1 502 ? 44.290 -13.376 -1.724 0.50 32.93 502 ASP A O 1
ATOM 3935 O O B ASP A 1 502 ? 45.533 -13.318 -1.651 0.50 33.70 502 ASP A O 1
ATOM 3944 N N . LEU A 1 503 ? 45.001 -15.412 -2.325 1.00 33.00 503 LEU A N 1
ATOM 3945 C CA . LEU A 1 503 ? 44.602 -15.933 -1.027 1.00 32.40 503 LEU A CA 1
ATOM 3946 C C . LEU A 1 503 ? 45.831 -16.044 -0.134 1.00 32.38 503 LEU A C 1
ATOM 3947 O O . LEU A 1 503 ? 46.943 -16.209 -0.643 1.00 32.60 503 LEU A O 1
ATOM 3952 N N . PRO A 1 504 ? 45.636 -15.973 1.199 1.00 31.91 504 PRO A N 1
ATOM 3953 C CA . PRO A 1 504 ? 46.745 -16.151 2.125 1.00 31.82 504 PRO A CA 1
ATOM 3954 C C . PRO A 1 504 ? 47.313 -17.538 1.983 1.00 32.05 504 PRO A C 1
ATOM 3955 O O . PRO A 1 504 ? 46.579 -18.464 1.660 1.00 32.18 504 PRO A O 1
ATOM 3959 N N . ASN A 1 505 ? 48.607 -17.679 2.220 1.00 32.53 505 ASN A N 1
ATOM 3960 C CA . ASN A 1 505 ? 49.248 -18.974 2.188 1.00 33.58 505 ASN A CA 1
ATOM 3961 C C . ASN A 1 505 ? 49.152 -19.710 3.551 1.00 34.66 505 ASN A C 1
ATOM 3962 O O . ASN A 1 505 ? 49.810 -19.336 4.544 1.00 34.98 505 ASN A O 1
ATOM 3967 N N . CYS A 1 506 ? 48.351 -20.770 3.580 1.00 35.04 506 CYS A N 1
ATOM 3968 C CA . CYS A 1 506 ? 48.115 -21.500 4.798 1.00 35.97 506 CYS A CA 1
ATOM 3969 C C . CYS A 1 506 ? 48.990 -22.738 4.937 1.00 36.74 506 CYS A C 1
ATOM 3970 O O . CYS A 1 506 ? 48.752 -23.554 5.822 1.00 36.99 506 CYS A O 1
ATOM 3973 N N . GLU A 1 507 ? 50.003 -22.883 4.086 1.00 37.64 507 GLU A N 1
ATOM 3974 C CA . GLU A 1 507 ? 50.702 -24.174 4.008 1.00 38.90 507 GLU A CA 1
ATOM 3975 C C . GLU A 1 507 ? 51.439 -24.548 5.293 1.00 38.96 507 GLU A C 1
ATOM 3976 O O . GLU A 1 507 ? 51.513 -25.734 5.647 1.00 38.89 507 GLU A O 1
ATOM 3982 N N . THR A 1 508 ? 51.966 -23.541 5.995 1.00 39.44 508 THR A N 1
ATOM 3983 C CA . THR A 1 508 ? 52.716 -23.776 7.249 1.00 39.59 508 THR A CA 1
ATOM 3984 C C . THR A 1 508 ? 51.814 -24.092 8.424 1.00 38.83 508 THR A C 1
ATOM 3985 O O . THR A 1 508 ? 52.313 -24.410 9.485 1.00 39.63 508 THR A O 1
ATOM 3989 N N . GLY A 1 509 ? 50.503 -23.985 8.257 1.00 37.91 509 GLY A N 1
ATOM 3990 C CA . GLY A 1 509 ? 49.599 -24.125 9.383 1.00 37.35 509 GLY A CA 1
ATOM 3991 C C . GLY A 1 509 ? 49.107 -22.778 9.899 1.00 37.31 509 GLY A C 1
ATOM 3992 O O . GLY A 1 509 ? 48.092 -22.697 10.611 1.00 37.38 509 GLY A O 1
ATOM 3993 N N . VAL A 1 510 ? 49.819 -21.707 9.557 1.00 36.93 510 VAL A N 1
ATOM 3994 C CA . VAL A 1 510 ? 49.298 -20.368 9.811 1.00 36.12 510 VAL A CA 1
ATOM 3995 C C . VAL A 1 510 ? 49.054 -19.707 8.455 1.00 36.36 510 VAL A C 1
ATOM 3996 O O . VAL A 1 510 ? 49.871 -19.836 7.528 1.00 35.64 510 VAL A O 1
ATOM 4000 N N . CYS A 1 511 ? 47.914 -19.029 8.333 1.00 36.46 511 CYS A N 1
ATOM 4001 C CA . CYS A 1 511 ? 47.558 -18.359 7.094 1.00 36.85 511 CYS A CA 1
ATOM 4002 C C . CYS A 1 511 ? 48.230 -16.970 6.979 1.00 37.68 511 CYS A C 1
ATOM 4003 O O . CYS A 1 511 ? 47.844 -16.014 7.647 1.00 37.49 511 CYS A O 1
ATOM 4006 N N . ILE A 1 512 ? 49.245 -16.882 6.128 1.00 38.79 512 ILE A N 1
ATOM 4007 C CA . ILE A 1 512 ? 50.044 -15.666 5.969 1.00 40.13 512 ILE A CA 1
ATOM 4008 C C . ILE A 1 512 ? 49.642 -14.909 4.705 1.00 41.05 512 ILE A C 1
ATOM 4009 O O . ILE A 1 512 ? 49.619 -15.486 3.620 1.00 41.54 512 ILE A O 1
ATOM 4014 N N . ALA A 1 513 ? 49.323 -13.624 4.844 1.00 42.27 513 ALA A N 1
ATOM 4015 C CA . ALA A 1 513 ? 48.898 -12.811 3.709 1.00 43.62 513 ALA A CA 1
ATOM 4016 C C . ALA A 1 513 ? 49.987 -12.730 2.643 1.00 44.97 513 ALA A C 1
ATOM 4017 O O . ALA A 1 513 ? 51.173 -12.976 2.925 1.00 45.12 513 ALA A O 1
ATOM 4019 N N . VAL A 1 514 ? 49.562 -12.434 1.412 1.00 46.65 514 VAL A N 1
ATOM 4020 C CA . VAL A 1 514 ? 50.472 -12.248 0.263 1.00 48.09 514 VAL A CA 1
ATOM 4021 C C . VAL A 1 514 ? 51.090 -10.846 0.272 1.00 48.51 514 VAL A C 1
ATOM 4022 O O . VAL A 1 514 ? 52.232 -10.670 -0.142 1.00 49.41 514 VAL A O 1
#

CATH classification: 2.60.40.3010 (+2 more: 3.40.50.11120, 3.40.50.11110)

Radius of gyration: 28.2 Å; Cα contacts (8 Å, |Δi|>4): 900; chains: 1; bounding box: 75×75×67 Å